Protein AF-E9HZ63-F1 (afdb_monomer)

Organism: Daphnia pulex (NCBI:txid6669)

Foldseek 3Di:
DDDLVVLVVVQVVVCVVVVHHDDSVNDDDDDQAWKFKAALDQDLFKGKQLDIDGPVPDPDDDTDIDGPDLVSLVVVLVCCQPPVVVRLRIWMFGDDPPWDWDKDWAWLALCLLCVFPLLVVLCVLCVPDQKAWEFPSSLSSSLQSSLSSSCSVGDDPQKGFDSCQSVVSSVVCCVVWFPDKDKDFFLPDPNQVRYDDPDPCLRLSNLQVVQQVLLVLDDPVLNVLLQVLLVLLVVVVVVVVVVVVVVVVVVVVVVVVVVVVVVVVVVVVVVVVVVVVVVPDDDDDDDDDDDDDDDDDDDDDDDDDDDDPPPVVVVVVVVVLVVLQVLQVPVVPVPPRPPDRCPCLLVSLVVSLVSQVVVPPDDDDDSQHSVNSSVSSVSNSVFWHDPPPGITGDIGMITMTRSVCSVPSVNVDGDTDITIIIGRPDIDRDDSDNDPPSDPPPVVVVCVVVSVVSNVVVVVVVVVVVVVVVVVVVVVVVVVVPPPDD

Secondary structure (DSSP, 8-state):
---HHHHHHHHHHHHHHHSS---GGG-------EEEEEESS--SSEEE--PPEESTT-SS----EEESSHHHHHHHHHHHHH-GGGGTTEEEEEE-TT-PPEEEEEEE-HHHHHTSHHHHHHHHHTTT-SEEEEEHHHHHHHHHHHHHHHHHHHS-TTEEE-TTHHHHHHHHHHHHHEEEEEEE--TT-GGGGGB--S-GGG-HHHHHHHHHHHHTTS-HHHHHHHHHHHHHHHHHHHHHHHHHHHHHHHHHHHHHHHHHHHHHHHHHHHHHHHHHHHS-----------------------------SSSSSHHHHHHHHHHHHHHTTTHHHHTTSSSSSSTTHHHHHHHHHHHHTT---SS------HHHHHHHHHHHTTTEEE-SSSEEEPPEEEEEEETHHHH-TTTS--EEEEEEEEE-SEEEE------TT-----HHHHHHHHHHHHHHHHHHHHHHHHHHHHHHHHHHHTTGGGGS--

pLDDT: mean 70.27, std 17.14, range [27.59, 93.31]

Solvent-accessible surface area (backbone atoms only — not comparable to full-atom values): 28774 Å² total; per-residue (Å²): 136,85,59,68,66,59,46,50,53,51,34,52,55,48,25,72,71,71,73,51,90,61,58,62,94,79,57,83,81,75,76,74,40,29,35,31,55,42,62,80,64,83,56,79,58,48,45,58,40,56,57,76,41,69,43,86,83,48,100,69,86,87,83,55,70,50,47,86,44,68,68,51,40,54,49,50,53,50,41,49,55,78,48,30,74,83,46,57,59,34,29,41,32,29,30,60,90,84,66,71,74,46,75,46,77,42,67,55,48,67,66,36,48,52,70,27,69,60,48,43,50,49,50,64,78,37,70,92,46,50,61,36,30,28,42,65,68,56,46,50,52,42,42,53,35,27,36,43,39,40,46,60,76,70,42,54,99,45,46,41,54,41,74,56,42,61,59,52,44,32,52,52,48,42,71,71,42,46,79,49,77,47,74,51,59,58,60,84,46,76,62,62,84,38,41,68,66,97,53,76,77,70,34,41,46,54,36,26,52,51,51,43,59,51,44,75,74,45,56,72,68,60,36,47,54,55,47,52,39,45,49,52,52,47,55,53,49,54,54,52,50,54,56,52,53,58,47,54,57,53,48,53,54,49,54,54,51,51,52,53,51,50,56,53,48,55,52,52,53,52,49,52,53,51,55,58,59,66,74,67,67,81,90,77,82,84,90,72,93,77,90,80,91,80,94,79,90,80,89,77,89,82,84,90,87,91,83,82,82,78,72,72,69,66,65,63,57,66,61,52,65,57,58,42,63,61,50,37,71,56,60,81,65,61,79,81,72,83,85,82,72,63,84,55,42,63,60,50,19,45,52,49,31,61,51,56,68,74,64,73,84,70,100,80,73,86,82,60,49,41,66,57,42,36,50,50,55,63,63,37,60,85,38,40,38,56,79,84,86,49,51,39,30,43,76,41,66,27,40,30,32,49,46,48,57,76,71,35,68,82,75,44,69,68,44,78,43,79,46,51,30,38,70,33,78,49,75,42,78,52,82,66,66,81,52,94,77,76,68,82,68,48,64,67,52,54,50,49,48,54,45,48,55,50,32,51,56,40,51,58,53,47,52,56,50,51,59,53,48,55,60,46,52,58,55,48,67,74,51,61,83,71,73,84,74,130

Radius of gyration: 33.66 Å; Cα contacts (8 Å, |Δi|>4): 473; chains: 1; bounding box: 95×73×112 Å

Sequence (486 aa):
MWNDKVQNEVVKHLNDIVGHEIKSNRVTVIPLEKVILASKIPTTDYSPSPVWTNYDKSKTIWFYMSCNDRKICDELANQMRSNPNQFDHLKLLYSLSSQTSQTKQTTIRIDSLTSGQMVSTLLQKFENKNEIFLTANDEKKMLTETATNIRMDTFDDYEVGSPNTESQISDILKGMLVTSKATITKQSDKMWDSVFWNDDNYRPDKTTKTLNEIINKMDKETQKKLADMFQKAEKQSEITEKLTSSNKEEERKGEEQVRRKNQSKDANENERKRSQATDQVNPAAIKLDLSGGGKFAVDYNNTHNTEQENEKSGRAKTNSDEYGRKLENKEKIQHNFDLSSWDDVDRISSTISGKMAKDSDRSRRVEKSKEEMAKLLQESKNHVQWDGEKFVPKPMQLSRINLAKFRDSQSFQDRNDRVRYTTAELSAPIKIMEHSELTVTDEWNNLKDEFKETQKELVKTRADLTKNLDGLSSKLKGIVPFFKII

Mean predicted aligned error: 18.07 Å

Structure (mmCIF, N/CA/C/O backbone):
data_AF-E9HZ63-F1
#
_entry.id   AF-E9HZ63-F1
#
loop_
_atom_site.group_PDB
_atom_site.id
_atom_site.type_symbol
_atom_site.label_atom_id
_atom_site.label_alt_id
_atom_site.label_comp_id
_atom_site.label_asym_id
_atom_site.label_entity_id
_atom_site.label_seq_id
_atom_site.pdbx_PDB_ins_code
_atom_site.Cartn_x
_atom_site.Cartn_y
_atom_site.Cartn_z
_atom_site.occupancy
_atom_site.B_iso_or_equiv
_atom_site.auth_seq_id
_atom_site.auth_comp_id
_atom_site.auth_asym_id
_atom_site.auth_atom_id
_atom_site.pdbx_PDB_model_num
ATOM 1 N N . MET A 1 1 ? 17.494 -0.945 -40.686 1.00 38.09 1 MET A N 1
ATOM 2 C CA . MET A 1 1 ? 18.237 0.019 -41.527 1.00 38.09 1 MET A CA 1
ATOM 3 C C . MET A 1 1 ? 17.480 1.331 -41.502 1.00 38.09 1 MET A C 1
ATOM 5 O O . MET A 1 1 ? 16.430 1.413 -42.126 1.00 38.09 1 MET A O 1
ATOM 9 N N . TRP A 1 2 ? 17.934 2.302 -40.711 1.00 56.59 2 TRP A N 1
ATOM 10 C CA . TRP A 1 2 ? 17.324 3.631 -40.697 1.00 56.59 2 TRP A CA 1
ATOM 11 C C . TRP A 1 2 ? 17.888 4.477 -41.837 1.00 56.59 2 TRP A C 1
ATOM 13 O O . TRP A 1 2 ? 19.016 4.273 -42.272 1.00 56.59 2 TRP A O 1
ATOM 23 N N . ASN A 1 3 ? 17.024 5.327 -42.384 1.00 63.69 3 ASN A N 1
ATOM 24 C CA . ASN A 1 3 ? 17.191 6.002 -43.664 1.00 63.69 3 ASN A CA 1
ATOM 25 C C . ASN A 1 3 ? 18.154 7.187 -43.501 1.00 63.69 3 ASN A C 1
ATOM 27 O O . ASN A 1 3 ? 17.830 8.102 -42.742 1.00 63.69 3 ASN A O 1
ATOM 31 N N . ASP A 1 4 ? 19.277 7.202 -44.229 1.00 76.31 4 ASP A N 1
ATOM 32 C CA . ASP A 1 4 ? 20.251 8.312 -44.296 1.00 76.31 4 ASP A CA 1
ATOM 33 C C . ASP A 1 4 ? 19.570 9.685 -44.441 1.00 76.31 4 ASP A C 1
ATOM 35 O O . ASP A 1 4 ? 20.064 10.707 -43.970 1.00 76.31 4 ASP A O 1
ATOM 39 N N . LYS A 1 5 ? 18.368 9.703 -45.031 1.00 78.50 5 LYS A N 1
ATOM 40 C CA . LYS A 1 5 ? 17.478 10.862 -45.107 1.00 78.50 5 LYS A CA 1
ATOM 41 C C . LYS A 1 5 ? 17.171 11.504 -43.748 1.00 78.50 5 LYS A C 1
ATOM 43 O O . LYS A 1 5 ? 17.247 12.720 -43.641 1.00 78.50 5 LYS A O 1
ATOM 48 N N . VAL A 1 6 ? 16.828 10.725 -42.720 1.00 77.38 6 VAL A N 1
ATOM 49 C CA . VAL A 1 6 ? 16.494 11.265 -41.386 1.00 77.38 6 VAL A CA 1
ATOM 50 C C . VAL A 1 6 ? 17.741 11.837 -40.721 1.00 77.38 6 VAL A C 1
ATOM 52 O O . VAL A 1 6 ? 17.698 12.935 -40.179 1.00 77.38 6 VAL A O 1
ATOM 55 N N . GLN A 1 7 ? 18.867 11.127 -40.810 1.00 80.94 7 GLN A N 1
ATOM 56 C CA . GLN A 1 7 ? 20.142 11.594 -40.269 1.00 80.94 7 GLN A CA 1
ATOM 57 C C . GLN A 1 7 ? 20.590 12.901 -40.929 1.00 80.94 7 GLN A C 1
ATOM 59 O O . GLN A 1 7 ? 20.992 13.825 -40.231 1.00 80.94 7 GLN A O 1
ATOM 64 N N . ASN A 1 8 ? 20.440 13.022 -42.248 1.00 84.69 8 ASN A N 1
ATOM 65 C CA . ASN A 1 8 ? 20.782 14.244 -42.972 1.00 84.69 8 ASN A CA 1
ATOM 66 C C . ASN A 1 8 ? 19.877 15.431 -42.604 1.00 84.69 8 ASN A C 1
ATOM 68 O O . ASN A 1 8 ? 20.380 16.542 -42.451 1.00 84.69 8 ASN A O 1
ATOM 72 N N . GLU A 1 9 ? 18.573 15.213 -42.407 1.00 84.75 9 GLU A N 1
ATOM 73 C CA . GLU A 1 9 ? 17.661 16.262 -41.918 1.00 84.75 9 GLU A CA 1
ATOM 74 C C . GLU A 1 9 ? 18.025 16.718 -40.496 1.00 84.75 9 GLU A C 1
ATOM 76 O O . GLU A 1 9 ? 18.060 17.916 -40.218 1.00 84.75 9 GLU A O 1
ATOM 81 N N . VAL A 1 10 ? 18.374 15.782 -39.605 1.00 82.56 10 VAL A N 1
ATOM 82 C CA . VAL A 1 10 ? 18.826 16.106 -38.241 1.00 82.56 10 VAL A CA 1
ATOM 83 C C . VAL A 1 10 ? 20.134 16.898 -38.270 1.00 82.56 10 VAL A C 1
ATOM 85 O O . VAL A 1 10 ? 20.246 17.917 -37.594 1.00 82.56 10 VAL A O 1
ATOM 88 N N . VAL A 1 11 ? 21.113 16.473 -39.071 1.00 87.81 11 VAL A N 1
ATOM 89 C CA . VAL A 1 11 ? 22.394 17.179 -39.237 1.00 87.81 11 VAL A CA 1
ATOM 90 C C . VAL A 1 11 ? 22.171 18.601 -39.742 1.00 87.81 11 VAL A C 1
ATOM 92 O O . VAL A 1 11 ? 22.748 19.537 -39.197 1.00 87.81 11 VAL A O 1
ATOM 95 N N . LYS A 1 12 ? 21.304 18.777 -40.745 1.00 87.38 12 LYS A N 1
ATOM 96 C CA . LYS A 1 12 ? 20.952 20.094 -41.281 1.00 87.38 12 LYS A CA 1
ATOM 97 C C . LYS A 1 12 ? 20.357 20.993 -40.197 1.00 87.38 12 LYS A C 1
ATOM 99 O O . LYS A 1 12 ? 20.828 22.106 -40.005 1.00 87.38 12 LYS A O 1
ATOM 104 N N . HIS A 1 13 ? 19.388 20.479 -39.446 1.00 85.38 13 HIS A N 1
ATOM 105 C CA . HIS A 1 13 ? 18.764 21.224 -38.358 1.00 85.38 13 HIS A CA 1
ATOM 106 C C . HIS A 1 13 ? 19.764 21.619 -37.260 1.00 85.38 13 HIS A C 1
ATOM 108 O O . HIS A 1 13 ? 19.736 22.743 -36.765 1.00 85.38 13 HIS A O 1
ATOM 114 N N . LEU A 1 14 ? 20.679 20.718 -36.892 1.00 82.19 14 LEU A N 1
ATOM 115 C CA . LEU A 1 14 ? 21.722 21.017 -35.912 1.00 82.19 14 LEU A CA 1
ATOM 116 C C . LEU A 1 14 ? 22.716 22.063 -36.440 1.00 82.19 14 LEU A C 1
ATOM 118 O O . LEU A 1 14 ? 23.103 22.953 -35.690 1.00 82.19 14 LEU A O 1
ATOM 122 N N . ASN A 1 15 ? 23.083 22.021 -37.722 1.00 87.06 15 ASN A N 1
ATOM 123 C CA . ASN A 1 15 ? 23.939 23.047 -38.331 1.00 87.06 15 ASN A CA 1
ATOM 124 C C . ASN A 1 15 ? 23.304 24.440 -38.250 1.00 87.06 15 ASN A C 1
ATOM 126 O O . ASN A 1 15 ? 23.992 25.405 -37.913 1.00 87.06 15 ASN A O 1
ATOM 130 N N . ASP A 1 16 ? 21.993 24.525 -38.491 1.00 85.19 16 ASP A N 1
ATOM 131 C CA . ASP A 1 16 ? 21.235 25.777 -38.421 1.00 85.19 16 ASP A CA 1
ATOM 132 C C . ASP A 1 16 ? 21.195 26.355 -36.992 1.00 85.19 16 ASP A C 1
ATOM 134 O O . ASP A 1 16 ? 21.224 27.572 -36.815 1.00 85.19 16 ASP A O 1
ATOM 138 N N . ILE A 1 17 ? 21.162 25.501 -35.960 1.00 83.12 17 ILE A N 1
ATOM 139 C CA . ILE A 1 17 ? 21.108 25.928 -34.550 1.00 83.12 17 ILE A CA 1
ATOM 140 C C . ILE A 1 17 ? 22.487 26.313 -34.010 1.00 83.12 17 ILE A C 1
ATOM 142 O O . ILE A 1 17 ? 22.623 27.312 -33.306 1.00 83.12 17 ILE A O 1
ATOM 146 N N . VAL A 1 18 ? 23.507 25.496 -34.276 1.00 84.00 18 VAL A N 1
ATOM 147 C CA . VAL A 1 18 ? 24.817 25.624 -33.614 1.00 84.00 18 VAL A CA 1
ATOM 148 C C . VAL A 1 18 ? 25.776 26.530 -34.410 1.00 84.00 18 VAL A C 1
ATOM 150 O O . VAL A 1 18 ? 26.862 26.867 -33.934 1.00 84.00 18 VAL A O 1
ATOM 153 N N . GLY A 1 19 ? 25.382 26.957 -35.616 1.00 78.00 19 GLY A N 1
ATOM 154 C CA . GLY A 1 19 ? 26.094 27.955 -36.422 1.00 78.00 19 GLY A CA 1
ATOM 155 C C . GLY A 1 19 ? 27.429 27.480 -37.004 1.00 78.00 19 GLY A C 1
ATOM 156 O O . GLY A 1 19 ? 28.216 28.296 -37.480 1.00 78.00 19 GLY A O 1
ATOM 157 N N . HIS A 1 20 ? 27.709 26.175 -36.959 1.00 82.38 20 HIS A N 1
ATOM 158 C CA . HIS A 1 20 ? 28.887 25.560 -37.564 1.00 82.38 20 HIS A CA 1
ATOM 159 C C . HIS A 1 20 ? 28.568 24.160 -38.092 1.00 82.38 20 HIS A C 1
ATOM 161 O O . HIS A 1 20 ? 27.624 23.511 -37.648 1.00 82.38 20 HIS A O 1
ATOM 167 N N . GLU A 1 21 ? 29.367 23.697 -39.055 1.00 85.69 21 GLU A N 1
ATOM 168 C CA . GLU A 1 21 ? 29.111 22.448 -39.769 1.00 85.69 21 GLU A CA 1
ATOM 169 C C . GLU A 1 21 ? 29.433 21.210 -38.911 1.00 85.69 21 GLU A C 1
ATOM 171 O O . GLU A 1 21 ? 30.587 20.884 -38.617 1.00 85.69 21 GLU A O 1
ATOM 176 N N . ILE A 1 22 ? 28.385 20.487 -38.537 1.00 85.81 22 ILE A N 1
ATOM 177 C CA . ILE A 1 22 ? 28.407 19.169 -37.917 1.00 85.81 22 ILE A CA 1
ATOM 178 C C . ILE A 1 22 ? 28.413 18.126 -39.034 1.00 85.81 22 ILE A C 1
ATOM 180 O O . ILE A 1 22 ? 27.544 18.084 -39.903 1.00 85.81 22 ILE A O 1
ATOM 184 N N . LYS A 1 23 ? 29.415 17.246 -39.008 1.00 84.62 23 LYS A N 1
ATOM 185 C CA . LYS A 1 23 ? 29.536 16.157 -39.982 1.00 84.62 23 LYS A CA 1
ATOM 186 C C . LYS A 1 23 ? 28.529 15.049 -39.679 1.00 84.62 23 LYS A C 1
ATOM 188 O O . LYS A 1 23 ? 28.395 14.638 -38.529 1.00 84.62 23 LYS A O 1
ATOM 193 N N . SER A 1 24 ? 27.906 14.496 -40.720 1.00 79.00 24 SER A N 1
ATOM 194 C CA . SER A 1 24 ? 26.889 13.438 -40.589 1.00 79.00 24 SER A CA 1
ATOM 195 C C . SER A 1 24 ? 27.390 12.195 -39.844 1.00 79.00 24 SER A C 1
ATOM 197 O O . SER A 1 24 ? 26.673 11.640 -39.021 1.00 79.00 24 SER A O 1
ATOM 199 N N . ASN A 1 25 ? 28.664 11.823 -40.005 1.00 80.69 25 ASN A N 1
ATOM 200 C CA . ASN A 1 25 ? 29.280 10.705 -39.278 1.00 80.69 25 ASN A CA 1
ATOM 201 C C . ASN A 1 25 ? 29.486 10.947 -37.768 1.00 80.69 25 ASN A C 1
ATOM 203 O O . ASN A 1 25 ? 29.926 10.042 -37.065 1.00 80.69 25 ASN A O 1
ATOM 207 N N . ARG A 1 26 ? 29.212 12.160 -37.276 1.00 80.06 26 ARG A N 1
ATOM 208 C CA . ARG A 1 26 ? 29.197 12.504 -35.846 1.00 80.06 26 ARG A CA 1
ATOM 209 C C . ARG A 1 26 ? 27.786 12.532 -35.261 1.00 80.06 26 ARG A C 1
ATOM 211 O O . ARG A 1 26 ? 27.637 12.825 -34.079 1.00 80.06 26 ARG A O 1
ATOM 218 N N . VAL A 1 27 ? 26.770 12.250 -36.072 1.00 76.75 27 VAL A N 1
ATOM 219 C CA . VAL A 1 27 ? 25.369 12.216 -35.661 1.00 76.75 27 VAL A CA 1
ATOM 220 C C . VAL A 1 27 ? 24.863 10.792 -35.811 1.00 76.75 27 VAL A C 1
ATOM 222 O O . VAL A 1 27 ? 24.882 10.234 -36.902 1.00 76.75 27 VAL A O 1
ATOM 225 N N . THR A 1 28 ? 24.381 10.216 -34.716 1.00 73.00 28 THR A N 1
ATOM 226 C CA . THR A 1 28 ? 23.738 8.901 -34.720 1.00 73.00 28 THR A CA 1
ATOM 227 C C . THR A 1 28 ? 22.256 9.095 -34.447 1.00 73.00 28 THR A C 1
ATOM 229 O O . THR A 1 28 ? 21.885 9.654 -33.417 1.00 73.00 28 THR A O 1
ATOM 232 N N . VAL A 1 29 ? 21.405 8.633 -35.363 1.00 71.12 29 VAL A N 1
ATOM 233 C CA . VAL A 1 29 ? 19.953 8.599 -35.149 1.00 71.12 29 VAL A CA 1
ATOM 234 C C . VAL A 1 29 ? 19.589 7.259 -34.532 1.00 71.12 29 VAL A C 1
ATOM 236 O O . VAL A 1 29 ? 19.888 6.212 -35.105 1.00 71.12 29 VAL A O 1
ATOM 239 N N . ILE A 1 30 ? 18.941 7.297 -33.369 1.00 66.50 30 ILE A N 1
ATOM 240 C CA . ILE A 1 30 ? 18.563 6.098 -32.622 1.00 66.50 30 ILE A CA 1
ATOM 241 C C . ILE A 1 30 ? 17.043 5.920 -32.706 1.00 66.50 30 ILE A C 1
ATOM 243 O O . ILE A 1 30 ? 16.310 6.864 -32.397 1.00 66.50 30 ILE A O 1
ATOM 247 N N . PRO A 1 31 ? 16.554 4.745 -33.138 1.00 63.72 31 PRO A N 1
ATOM 248 C CA . PRO A 1 31 ? 15.127 4.450 -33.196 1.00 63.72 31 PRO A CA 1
ATOM 249 C C . PRO A 1 31 ? 14.508 4.484 -31.799 1.00 63.72 31 PRO A C 1
ATOM 251 O O . PRO A 1 31 ? 14.818 3.653 -30.949 1.00 63.72 31 PRO A O 1
ATOM 254 N N . LEU A 1 32 ? 13.595 5.417 -31.557 1.00 71.00 32 LEU A N 1
ATOM 255 C CA . LEU A 1 32 ? 12.714 5.347 -30.396 1.00 71.00 32 LEU A CA 1
ATOM 256 C C . LEU A 1 32 ? 11.545 4.435 -30.767 1.00 71.00 32 LEU A C 1
ATOM 258 O O . LEU A 1 32 ? 10.601 4.875 -31.415 1.00 71.00 32 LEU A O 1
ATOM 262 N N . GLU A 1 33 ? 11.630 3.153 -30.422 1.00 72.88 33 GLU A N 1
ATOM 263 C CA . GLU A 1 33 ? 10.569 2.186 -30.735 1.00 72.88 33 GLU A CA 1
ATOM 264 C C . GLU A 1 33 ? 9.688 1.920 -29.524 1.00 72.88 33 GLU A C 1
ATOM 266 O O . GLU A 1 33 ? 8.466 2.033 -29.608 1.00 72.88 33 GLU A O 1
ATOM 271 N N . LYS A 1 34 ? 10.308 1.610 -28.384 1.00 78.44 34 LYS A N 1
ATOM 272 C CA . LYS A 1 34 ? 9.617 1.432 -27.111 1.00 78.44 34 LYS A CA 1
ATOM 273 C C . LYS A 1 34 ? 10.226 2.323 -26.058 1.00 78.44 34 LYS A C 1
ATOM 275 O O . LYS A 1 34 ? 11.446 2.452 -25.980 1.00 78.44 34 LYS A O 1
ATOM 280 N N . VAL A 1 35 ? 9.369 2.878 -25.216 1.00 81.00 35 VAL A N 1
ATOM 281 C CA . VAL A 1 35 ? 9.782 3.723 -24.105 1.00 81.00 35 VAL A CA 1
ATOM 282 C C . VAL A 1 35 ? 9.089 3.326 -22.812 1.00 81.00 35 VAL A C 1
ATOM 284 O O . VAL A 1 35 ? 8.019 2.720 -22.829 1.00 81.00 35 VAL A O 1
ATOM 287 N N . ILE A 1 36 ? 9.694 3.683 -21.690 1.00 83.12 36 ILE A N 1
ATOM 288 C CA . ILE A 1 36 ? 9.156 3.443 -20.356 1.00 83.12 36 ILE A CA 1
ATOM 289 C C . ILE A 1 36 ? 9.622 4.543 -19.407 1.00 83.12 36 ILE A C 1
ATOM 291 O O . ILE A 1 36 ? 10.744 5.043 -19.515 1.00 83.12 36 ILE A O 1
ATOM 295 N N . LEU A 1 37 ? 8.748 4.928 -18.481 1.00 85.31 37 LEU A N 1
ATOM 296 C CA . LEU A 1 37 ? 9.087 5.848 -17.404 1.00 85.31 37 LEU A CA 1
ATOM 297 C C . LEU A 1 37 ? 9.756 5.067 -16.274 1.00 85.31 37 LEU A C 1
ATOM 299 O O . LEU A 1 37 ? 9.228 4.053 -15.823 1.00 85.31 37 LEU A O 1
ATOM 303 N N . ALA A 1 38 ? 10.895 5.549 -15.793 1.00 81.81 38 ALA A N 1
ATOM 304 C CA . ALA A 1 38 ? 11.577 4.974 -14.642 1.00 81.81 38 ALA A CA 1
ATOM 305 C C . ALA A 1 38 ? 12.006 6.063 -13.657 1.00 81.81 38 ALA A C 1
ATOM 307 O O . ALA A 1 38 ? 12.247 7.206 -14.037 1.00 81.81 38 ALA A O 1
ATOM 308 N N . SER A 1 39 ? 12.117 5.689 -12.385 1.00 80.69 39 SER A N 1
ATOM 309 C CA . SER A 1 39 ? 12.628 6.533 -11.305 1.00 80.69 39 SER A CA 1
ATOM 310 C C . SER A 1 39 ? 13.875 5.886 -10.725 1.00 80.69 39 SER A C 1
ATOM 312 O O . SER A 1 39 ? 13.870 4.680 -10.486 1.00 80.69 39 SER A O 1
ATOM 314 N N . LYS A 1 40 ? 14.906 6.694 -10.460 1.00 68.88 40 LYS A N 1
ATOM 315 C CA . LYS A 1 40 ? 16.082 6.273 -9.681 1.00 68.88 40 LYS A CA 1
ATOM 316 C C . LYS A 1 40 ? 15.964 6.566 -8.192 1.00 68.88 40 LYS A C 1
ATOM 318 O O . LYS A 1 40 ? 16.830 6.179 -7.418 1.00 68.88 40 LYS A O 1
ATOM 323 N N . ILE A 1 41 ? 14.958 7.333 -7.794 1.00 74.06 41 ILE A N 1
ATOM 324 C CA . ILE A 1 41 ? 14.748 7.641 -6.387 1.00 74.06 41 ILE A CA 1
ATOM 325 C C . ILE A 1 41 ? 13.672 6.684 -5.880 1.00 74.06 41 ILE A C 1
ATOM 327 O O . ILE A 1 41 ? 12.587 6.636 -6.478 1.00 74.06 41 ILE A O 1
ATOM 331 N N . PRO A 1 42 ? 13.964 5.899 -4.826 1.00 66.38 42 PRO A N 1
ATOM 332 C CA . PRO A 1 42 ? 12.965 5.062 -4.193 1.00 66.38 42 PRO A CA 1
ATOM 333 C C . PRO A 1 42 ? 11.897 5.965 -3.586 1.00 66.38 42 PRO A C 1
ATOM 335 O O . PRO A 1 42 ? 12.200 6.922 -2.873 1.00 66.38 42 PRO A O 1
ATOM 338 N N . THR A 1 43 ? 10.637 5.670 -3.883 1.00 71.12 43 THR A N 1
ATOM 339 C CA . THR A 1 43 ? 9.511 6.376 -3.277 1.00 71.12 43 THR A CA 1
ATOM 340 C C . THR A 1 43 ? 8.529 5.344 -2.756 1.00 71.12 43 THR A C 1
ATOM 342 O O . THR A 1 43 ? 8.236 4.354 -3.422 1.00 71.12 43 THR A O 1
ATOM 345 N N . THR A 1 44 ? 8.056 5.554 -1.533 1.00 69.38 44 THR A N 1
ATOM 346 C CA . THR A 1 44 ? 7.054 4.685 -0.900 1.00 69.38 44 THR A CA 1
ATOM 347 C C . THR A 1 44 ? 5.627 5.099 -1.262 1.00 69.38 44 THR A C 1
ATOM 349 O O . THR A 1 44 ? 4.672 4.349 -1.039 1.00 69.38 44 THR A O 1
ATOM 352 N N . ASP A 1 45 ? 5.497 6.285 -1.850 1.00 73.44 45 ASP A N 1
ATOM 353 C CA . ASP A 1 45 ? 4.239 6.945 -2.158 1.00 73.44 45 ASP A CA 1
ATOM 354 C C . ASP A 1 45 ? 3.740 6.584 -3.560 1.00 73.44 45 ASP A C 1
ATOM 356 O O . ASP A 1 45 ? 2.538 6.369 -3.750 1.00 73.44 45 ASP A O 1
ATOM 360 N N . TYR A 1 46 ? 4.661 6.450 -4.523 1.00 80.94 46 TYR A N 1
ATOM 361 C CA . TYR A 1 46 ? 4.343 6.107 -5.904 1.00 80.94 46 TYR A CA 1
ATOM 362 C C . TYR A 1 46 ? 5.404 5.245 -6.597 1.00 80.94 46 TYR A C 1
ATOM 364 O O . TYR A 1 46 ? 6.598 5.298 -6.295 1.00 80.94 46 TYR A O 1
ATOM 372 N N . SER A 1 47 ? 4.976 4.486 -7.603 1.00 77.88 47 SER A N 1
ATOM 373 C CA . SER A 1 47 ? 5.875 3.762 -8.500 1.00 77.88 47 SER A CA 1
ATOM 374 C C . SER A 1 47 ? 5.526 4.029 -9.968 1.00 77.88 47 SER A C 1
ATOM 376 O O . SER A 1 47 ? 4.346 4.090 -10.334 1.00 77.88 47 SER A O 1
ATOM 378 N N . PRO A 1 48 ? 6.531 4.235 -10.841 1.00 80.50 48 PRO A N 1
ATOM 379 C CA . PRO A 1 48 ? 6.288 4.339 -12.270 1.00 80.50 48 PRO A CA 1
ATOM 380 C C . PRO A 1 48 ? 5.843 2.983 -12.818 1.00 80.50 48 PRO A C 1
ATOM 382 O O . PRO A 1 48 ? 6.381 1.934 -12.448 1.00 80.50 48 PRO A O 1
ATOM 385 N N . SER A 1 49 ? 4.869 3.010 -13.723 1.00 74.62 49 SER A N 1
ATOM 386 C CA . SER A 1 49 ? 4.336 1.800 -14.330 1.00 74.62 49 SER A CA 1
ATOM 387 C C . SER A 1 49 ? 5.416 1.077 -15.145 1.00 74.62 49 SER A C 1
ATOM 389 O O . SER A 1 49 ? 6.050 1.687 -16.010 1.00 74.62 49 SER A O 1
ATOM 391 N N . PRO A 1 50 ? 5.612 -0.233 -14.926 1.00 68.88 50 PRO A N 1
ATOM 392 C CA . PRO A 1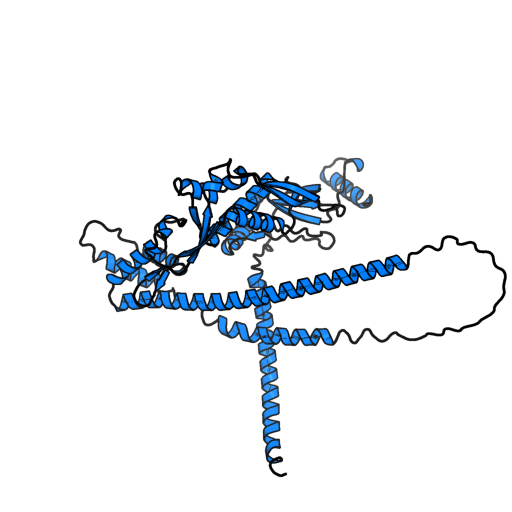 50 ? 6.630 -1.037 -15.603 1.00 68.88 50 PRO A CA 1
ATOM 393 C C . PRO A 1 50 ? 6.251 -1.415 -17.052 1.00 68.88 50 PRO A C 1
ATOM 395 O O . PRO A 1 50 ? 6.721 -2.423 -17.586 1.00 68.88 50 PRO A O 1
ATOM 398 N N . VAL A 1 51 ? 5.365 -0.650 -17.695 1.00 72.88 51 VAL A N 1
ATOM 399 C CA . VAL A 1 51 ? 4.830 -0.963 -19.022 1.00 72.88 51 VAL A CA 1
ATOM 400 C C . VAL A 1 51 ? 5.618 -0.234 -20.103 1.00 72.88 51 VAL A C 1
ATOM 402 O O . VAL A 1 51 ? 5.691 0.992 -20.132 1.00 72.88 51 VAL A O 1
ATOM 405 N N . TRP A 1 52 ? 6.191 -1.016 -21.019 1.00 77.00 52 TRP A N 1
ATOM 406 C CA . TRP A 1 52 ? 6.805 -0.497 -22.234 1.00 77.00 52 TRP A CA 1
ATOM 407 C C . TRP A 1 52 ? 5.727 -0.051 -23.223 1.00 77.00 52 TRP A C 1
ATOM 409 O O . TRP A 1 52 ? 4.906 -0.859 -23.664 1.00 77.00 52 TRP A O 1
ATOM 419 N N . THR A 1 53 ? 5.777 1.215 -23.616 1.00 77.62 53 THR A N 1
ATOM 420 C CA . THR A 1 53 ? 4.863 1.828 -24.582 1.00 77.62 53 THR A CA 1
ATOM 421 C C . THR A 1 53 ? 5.543 1.922 -25.940 1.00 77.62 53 THR A C 1
ATOM 423 O O . THR A 1 53 ? 6.659 2.431 -26.035 1.00 77.62 53 THR A O 1
ATOM 426 N N . ASN A 1 54 ? 4.886 1.448 -27.003 1.00 75.62 54 ASN A N 1
ATOM 427 C CA . ASN A 1 54 ? 5.408 1.632 -28.357 1.00 75.62 54 ASN A CA 1
ATOM 428 C C . ASN A 1 54 ? 5.180 3.080 -28.821 1.00 75.62 54 ASN A C 1
ATOM 430 O O . ASN A 1 54 ? 4.078 3.614 -28.691 1.00 75.62 54 ASN A O 1
ATOM 434 N N . TYR A 1 55 ? 6.219 3.700 -29.372 1.00 71.75 55 TYR A N 1
ATOM 435 C CA . TYR A 1 55 ? 6.200 5.069 -29.891 1.00 71.75 55 TYR A CA 1
ATOM 436 C C . TYR A 1 55 ? 5.709 5.153 -31.348 1.00 71.75 55 TYR A C 1
ATOM 438 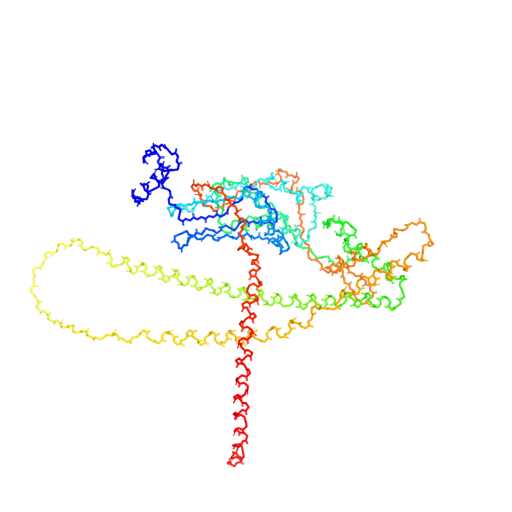O O . TYR A 1 55 ? 5.313 6.209 -31.832 1.00 71.75 55 TYR A O 1
ATOM 446 N N . ASP A 1 56 ? 5.673 4.022 -32.048 1.00 65.25 56 ASP A N 1
ATOM 447 C CA . ASP A 1 56 ? 5.361 3.896 -33.476 1.00 65.25 56 ASP A CA 1
ATOM 448 C C . ASP A 1 56 ? 3.954 4.378 -33.891 1.00 65.25 56 ASP A C 1
ATOM 450 O O . ASP A 1 56 ? 3.716 4.619 -35.075 1.00 65.25 56 ASP A O 1
ATOM 454 N N . LYS A 1 57 ? 3.020 4.554 -32.946 1.00 60.53 57 LYS A N 1
ATOM 455 C CA . LYS A 1 57 ? 1.607 4.876 -33.230 1.00 60.53 57 LYS A CA 1
ATOM 456 C C . LYS A 1 57 ? 1.134 6.256 -32.771 1.00 60.53 57 LYS A C 1
ATOM 458 O O . LYS A 1 57 ? -0.010 6.607 -33.051 1.00 60.53 57 LYS A O 1
ATOM 463 N N . SER A 1 58 ? 1.956 7.037 -32.070 1.00 62.38 58 SER A N 1
ATOM 464 C CA . SER A 1 58 ? 1.512 8.305 -31.478 1.00 62.38 58 SER A CA 1
ATOM 465 C C . SER A 1 58 ? 2.654 9.304 -31.325 1.00 62.38 58 SER A C 1
ATOM 467 O O . SER A 1 58 ? 3.762 8.945 -30.945 1.00 62.38 58 SER A O 1
ATOM 469 N N . LYS A 1 59 ? 2.362 10.590 -31.560 1.00 66.25 59 LYS A N 1
ATOM 470 C CA . LYS A 1 59 ? 3.284 11.694 -31.237 1.00 66.25 59 LYS A CA 1
ATOM 471 C C . LYS A 1 59 ? 3.349 11.983 -29.732 1.00 66.25 59 LYS A C 1
ATOM 473 O O . LYS A 1 59 ? 4.255 12.683 -29.291 1.00 66.25 59 LYS A O 1
ATOM 478 N N . THR A 1 60 ? 2.400 11.446 -28.969 1.00 68.25 60 THR A N 1
ATOM 479 C CA . THR A 1 60 ? 2.252 11.634 -27.524 1.00 68.25 60 THR A CA 1
ATOM 480 C C . THR A 1 60 ? 2.454 10.304 -26.814 1.00 68.25 60 THR A C 1
ATOM 482 O O . THR A 1 60 ? 1.919 9.282 -27.253 1.00 68.25 60 THR A O 1
ATOM 485 N N . ILE A 1 61 ? 3.194 10.315 -25.707 1.00 72.31 61 ILE A N 1
ATOM 486 C CA . ILE A 1 61 ? 3.449 9.122 -24.902 1.00 72.31 61 ILE A CA 1
ATOM 487 C C . ILE A 1 61 ? 2.779 9.298 -23.549 1.00 72.31 61 ILE A C 1
ATOM 489 O O . ILE A 1 61 ? 3.022 10.283 -22.856 1.00 72.31 61 ILE A O 1
ATOM 493 N N . TRP A 1 62 ? 1.952 8.323 -23.188 1.00 75.25 62 TRP A N 1
ATOM 494 C CA . TRP A 1 62 ? 1.303 8.266 -21.889 1.00 75.25 62 TRP A CA 1
ATOM 495 C C . TRP A 1 62 ? 2.122 7.405 -20.936 1.00 75.25 62 TRP A C 1
ATOM 497 O O . TRP A 1 62 ? 2.598 6.328 -21.306 1.00 75.25 62 TRP A O 1
ATOM 507 N N . PHE A 1 63 ? 2.254 7.883 -19.704 1.00 77.69 63 PHE A N 1
ATOM 508 C CA . PHE A 1 63 ? 2.855 7.141 -18.608 1.00 77.69 63 PHE A CA 1
ATOM 509 C C . PHE A 1 63 ? 1.899 7.120 -17.435 1.00 77.69 63 PHE A C 1
ATOM 511 O O . PHE A 1 63 ? 1.115 8.047 -17.234 1.00 77.69 63 PHE A O 1
ATOM 518 N N . TYR A 1 64 ? 2.014 6.062 -16.648 1.00 78.56 64 TYR A N 1
ATOM 519 C CA . TYR A 1 64 ? 1.191 5.851 -15.474 1.00 78.56 64 TYR A CA 1
ATOM 520 C C . TYR A 1 64 ? 2.095 5.796 -14.254 1.00 78.56 64 TYR A C 1
ATOM 522 O O . TYR A 1 64 ? 3.173 5.196 -14.295 1.00 78.56 64 TYR A O 1
ATOM 530 N N . MET A 1 65 ? 1.644 6.411 -13.170 1.00 81.50 65 MET A N 1
ATOM 531 C CA . MET A 1 65 ? 2.229 6.247 -11.848 1.00 81.50 65 MET A CA 1
ATOM 532 C C . MET A 1 65 ? 1.156 5.690 -10.935 1.00 81.50 65 MET A C 1
ATOM 534 O O . MET A 1 65 ? 0.034 6.188 -10.908 1.00 81.50 65 MET A O 1
ATOM 538 N N . SER A 1 66 ? 1.503 4.620 -10.234 1.00 78.44 66 SER A N 1
ATOM 539 C CA . SER A 1 66 ? 0.611 3.967 -9.285 1.00 78.44 66 SER A CA 1
ATOM 540 C C . SER A 1 66 ? 0.896 4.504 -7.894 1.00 78.44 66 SER A C 1
ATOM 542 O O . SER A 1 66 ? 2.060 4.571 -7.506 1.00 78.44 66 SER A O 1
ATOM 544 N N . CYS A 1 67 ? -0.147 4.849 -7.138 1.00 80.38 67 CYS A N 1
ATOM 545 C CA . CYS A 1 67 ? -0.017 5.265 -5.742 1.00 80.38 67 CYS A CA 1
ATOM 546 C C . CYS A 1 67 ? -0.700 4.274 -4.806 1.00 80.38 67 CYS A C 1
ATOM 548 O O . CYS A 1 67 ? -1.652 3.581 -5.170 1.00 80.38 67 CYS A O 1
ATOM 550 N N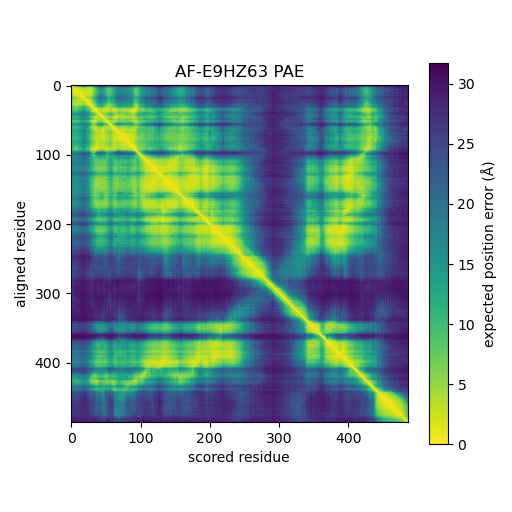 . ASN A 1 68 ? -0.234 4.245 -3.560 1.00 71.25 68 ASN A N 1
ATOM 551 C CA . ASN A 1 68 ? -0.819 3.390 -2.530 1.00 71.25 68 ASN A CA 1
ATOM 552 C C . ASN A 1 68 ? -2.173 3.893 -2.004 1.00 71.25 68 ASN A C 1
ATOM 554 O O . ASN A 1 68 ? -2.977 3.078 -1.546 1.00 71.25 68 ASN A O 1
ATOM 558 N N . ASP A 1 69 ? -2.416 5.202 -2.082 1.00 74.81 69 ASP A N 1
ATOM 559 C CA . ASP A 1 69 ? -3.651 5.876 -1.675 1.00 74.81 69 ASP A CA 1
ATOM 560 C C . ASP A 1 69 ? -4.015 6.940 -2.720 1.00 74.81 69 ASP A C 1
ATOM 562 O O . ASP A 1 69 ? -3.143 7.576 -3.318 1.00 74.81 69 ASP A O 1
ATOM 566 N N . ARG A 1 70 ? -5.312 7.167 -2.920 1.00 76.88 70 ARG A N 1
ATOM 567 C CA . ARG A 1 70 ? -5.817 8.202 -3.821 1.00 76.88 70 ARG A CA 1
ATOM 568 C C . ARG A 1 70 ? -5.351 9.601 -3.423 1.00 76.88 70 ARG A C 1
ATOM 570 O O . ARG A 1 70 ? -4.955 10.362 -4.295 1.00 76.88 70 ARG A O 1
ATOM 577 N N . LYS A 1 71 ? -5.339 9.927 -2.127 1.00 80.94 71 LYS A N 1
ATOM 578 C CA . LYS A 1 71 ? -4.860 11.231 -1.641 1.00 80.94 71 LYS A CA 1
ATOM 579 C C . LYS A 1 71 ? -3.408 11.479 -2.034 1.00 80.94 71 LYS A C 1
ATOM 581 O O . LYS A 1 71 ? -3.048 12.606 -2.347 1.00 80.94 71 LYS A O 1
ATOM 586 N N . ILE A 1 72 ? -2.597 10.421 -2.032 1.00 82.12 72 ILE A N 1
ATOM 587 C CA . ILE A 1 72 ? -1.200 10.483 -2.461 1.00 82.12 72 ILE A CA 1
ATOM 588 C C . ILE A 1 72 ? -1.126 10.765 -3.964 1.00 82.12 72 ILE A C 1
ATOM 590 O O . ILE A 1 72 ? -0.334 11.599 -4.376 1.00 82.12 72 ILE A O 1
ATOM 594 N N . CYS A 1 73 ? -1.977 10.138 -4.778 1.00 85.50 73 CYS A N 1
ATOM 595 C CA . CYS A 1 73 ? -2.054 10.420 -6.215 1.00 85.50 73 CYS A CA 1
ATOM 596 C C . CYS A 1 73 ? -2.539 11.841 -6.530 1.00 85.50 73 CYS A C 1
ATOM 598 O O . CYS A 1 73 ? -1.982 12.494 -7.413 1.00 85.50 73 CYS A O 1
ATOM 600 N N . ASP A 1 74 ? -3.536 12.336 -5.793 1.00 84.19 74 ASP A N 1
ATOM 601 C CA . ASP A 1 74 ? -4.024 13.710 -5.927 1.00 84.19 74 ASP A CA 1
ATOM 602 C C . ASP A 1 74 ? -2.908 14.717 -5.603 1.00 84.19 74 ASP A C 1
ATOM 604 O O . ASP A 1 74 ? -2.643 15.636 -6.383 1.00 84.19 74 ASP A O 1
ATOM 608 N N . GLU A 1 75 ? -2.206 14.504 -4.489 1.00 87.75 75 GLU A N 1
ATOM 609 C CA . GLU A 1 75 ? -1.074 15.333 -4.073 1.00 87.75 75 GLU A CA 1
ATOM 610 C C . GLU A 1 75 ? 0.090 15.249 -5.068 1.00 87.75 75 GLU A C 1
ATOM 612 O O . GLU A 1 75 ? 0.599 16.279 -5.505 1.00 87.75 75 GLU A O 1
ATOM 617 N N . LEU A 1 76 ? 0.463 14.043 -5.502 1.00 87.88 76 LEU A N 1
ATOM 618 C CA . LEU A 1 76 ? 1.528 13.814 -6.478 1.00 87.88 76 LEU A CA 1
ATOM 619 C C . LEU A 1 76 ? 1.262 14.565 -7.783 1.00 87.88 76 LEU A C 1
ATOM 621 O O . LEU A 1 76 ? 2.143 15.247 -8.304 1.00 87.88 76 LEU A O 1
ATOM 625 N N . ALA A 1 77 ? 0.044 14.484 -8.314 1.00 85.94 77 ALA A N 1
ATOM 626 C CA . ALA A 1 77 ? -0.294 15.195 -9.538 1.00 85.94 77 ALA A CA 1
ATOM 627 C C . ALA A 1 77 ? -0.295 16.716 -9.347 1.00 85.94 77 ALA A C 1
ATOM 629 O O . ALA A 1 77 ? 0.144 17.446 -10.237 1.00 85.94 77 ALA A O 1
ATOM 630 N N . ASN A 1 78 ? -0.752 17.214 -8.195 1.00 85.06 78 ASN A N 1
ATOM 631 C CA . ASN A 1 78 ? -0.657 18.638 -7.867 1.00 85.06 78 ASN A CA 1
ATOM 632 C C . ASN A 1 78 ? 0.804 19.095 -7.794 1.00 85.06 78 ASN A C 1
ATOM 634 O O . ASN A 1 78 ? 1.152 20.137 -8.352 1.00 85.06 78 ASN A O 1
ATOM 638 N N . GLN A 1 79 ? 1.670 18.287 -7.191 1.00 86.38 79 GLN A N 1
ATOM 639 C CA . GLN A 1 79 ? 3.106 18.525 -7.104 1.00 86.38 79 GLN A CA 1
ATOM 640 C C . GLN A 1 79 ? 3.784 18.507 -8.475 1.00 86.38 79 GLN A C 1
ATOM 642 O O . GLN A 1 79 ? 4.618 19.367 -8.749 1.00 86.38 79 GLN A O 1
ATOM 647 N N . MET A 1 80 ? 3.403 17.588 -9.365 1.00 85.19 80 MET A N 1
ATOM 648 C CA . MET A 1 80 ? 3.926 17.539 -10.735 1.00 85.19 80 MET A CA 1
ATOM 649 C C . MET A 1 80 ? 3.559 18.769 -11.558 1.00 85.19 80 MET A C 1
ATOM 651 O O . MET A 1 80 ? 4.366 19.213 -12.370 1.00 85.19 80 MET A O 1
ATOM 655 N N . ARG A 1 81 ? 2.367 19.339 -11.342 1.00 81.38 81 ARG A N 1
ATOM 656 C CA . ARG A 1 81 ? 1.949 20.583 -12.008 1.00 81.38 81 ARG A CA 1
ATOM 657 C C . ARG A 1 81 ? 2.658 21.805 -11.430 1.00 81.38 81 ARG A C 1
ATOM 659 O O . ARG A 1 81 ? 3.190 22.611 -12.179 1.00 81.38 81 ARG A O 1
ATOM 666 N N . SER A 1 82 ? 2.656 21.936 -10.105 1.00 82.94 82 SER A N 1
ATOM 667 C CA . SER A 1 82 ? 3.110 23.152 -9.413 1.00 82.94 82 SER A CA 1
ATOM 668 C C . SER A 1 82 ? 4.625 23.241 -9.225 1.00 82.94 82 SER A C 1
ATOM 670 O O . SER A 1 82 ? 5.169 24.340 -9.158 1.00 82.94 82 SER A O 1
ATOM 672 N N . ASN A 1 83 ? 5.317 22.105 -9.132 1.00 85.44 83 ASN A N 1
ATOM 673 C CA . ASN A 1 83 ? 6.764 22.050 -8.963 1.00 85.44 83 ASN A CA 1
ATOM 674 C C . ASN A 1 83 ? 7.361 20.853 -9.731 1.00 85.44 83 ASN A C 1
ATOM 676 O O . ASN A 1 83 ? 7.828 19.892 -9.115 1.00 85.44 83 ASN A O 1
ATOM 680 N N . PRO A 1 84 ? 7.350 20.881 -11.076 1.00 81.75 84 PRO A N 1
ATOM 681 C CA . PRO A 1 84 ? 7.804 19.763 -11.907 1.00 81.75 84 PRO A CA 1
ATOM 682 C C . PRO A 1 84 ? 9.284 19.400 -11.713 1.00 81.75 84 PRO A C 1
ATOM 684 O O . PRO A 1 84 ? 9.643 18.233 -11.840 1.00 81.75 84 PRO A O 1
ATOM 687 N N . ASN A 1 85 ? 10.136 20.367 -11.356 1.00 82.75 85 ASN A N 1
ATOM 688 C CA . ASN A 1 85 ? 11.585 20.159 -11.215 1.00 82.75 85 ASN A CA 1
ATOM 689 C C . ASN A 1 85 ? 11.947 19.163 -10.097 1.00 82.75 85 ASN A C 1
ATOM 691 O O . ASN A 1 85 ? 13.009 18.551 -10.123 1.00 82.75 85 ASN A O 1
ATOM 695 N N . GLN A 1 86 ? 11.069 18.953 -9.108 1.00 82.69 86 GLN A N 1
ATOM 696 C CA . GLN A 1 86 ? 11.319 17.939 -8.074 1.00 82.69 86 GLN A CA 1
ATOM 697 C C . GLN A 1 86 ? 11.258 16.501 -8.617 1.00 82.69 86 GLN A C 1
ATOM 699 O O . GLN A 1 86 ? 11.580 15.570 -7.888 1.00 82.69 86 GLN A O 1
ATOM 704 N N . PHE A 1 87 ? 10.833 16.322 -9.872 1.00 84.06 87 PHE A N 1
ATOM 705 C CA . PHE A 1 87 ? 10.739 15.039 -10.562 1.00 84.06 87 PHE A CA 1
ATOM 706 C C . PHE A 1 87 ? 11.831 14.844 -11.619 1.00 84.06 87 PHE A C 1
ATOM 708 O O . PHE A 1 87 ? 11.721 13.942 -12.445 1.00 84.06 87 PHE A O 1
ATOM 715 N N . ASP A 1 88 ? 12.911 15.631 -11.578 1.00 82.50 88 ASP A N 1
ATOM 716 C CA . ASP A 1 88 ? 14.062 15.497 -12.487 1.00 82.50 88 ASP A CA 1
ATOM 717 C C . ASP A 1 88 ? 14.746 14.115 -12.401 1.00 82.50 88 ASP A C 1
ATOM 719 O O . ASP A 1 88 ? 15.487 13.699 -13.297 1.00 82.50 88 ASP A O 1
ATOM 723 N N . HIS A 1 89 ? 14.495 13.368 -11.322 1.00 82.75 89 HIS A N 1
ATOM 724 C CA . HIS A 1 89 ? 14.931 11.980 -11.170 1.00 82.75 89 HIS A CA 1
ATOM 725 C C . HIS A 1 89 ? 14.143 10.978 -12.017 1.00 82.75 89 HIS A C 1
ATOM 727 O O . HIS A 1 89 ? 14.598 9.838 -12.168 1.00 82.75 89 HIS A O 1
ATOM 733 N N . LEU A 1 90 ? 12.987 11.370 -12.559 1.00 85.75 90 LEU A N 1
ATOM 734 C CA . LEU A 1 90 ? 12.246 10.579 -13.529 1.00 85.75 90 LEU A CA 1
ATOM 735 C C . LEU A 1 90 ? 12.946 10.638 -14.885 1.00 85.75 90 LEU A C 1
ATOM 737 O O . LEU A 1 90 ? 13.239 11.701 -15.434 1.00 85.75 90 LEU A O 1
ATOM 741 N N . LYS A 1 91 ? 13.201 9.461 -15.449 1.00 84.88 91 LYS A N 1
ATOM 742 C CA . LYS A 1 91 ? 13.881 9.309 -16.730 1.00 84.88 91 LYS A CA 1
ATOM 743 C C . LYS A 1 91 ? 13.030 8.526 -17.701 1.00 84.88 91 LYS A C 1
ATOM 745 O O . LYS A 1 91 ? 12.358 7.563 -17.333 1.00 84.88 91 LYS A O 1
ATOM 750 N N . LEU A 1 92 ? 13.126 8.924 -18.963 1.00 82.12 92 LEU A N 1
ATOM 751 C CA . LEU A 1 92 ? 12.603 8.149 -20.066 1.00 82.12 92 LEU A CA 1
ATOM 752 C C . LEU A 1 92 ? 13.671 7.155 -20.495 1.00 82.12 92 LEU A C 1
ATOM 754 O O . LEU A 1 92 ? 14.745 7.552 -20.951 1.00 82.12 92 LEU A O 1
ATOM 758 N N . LEU A 1 93 ? 13.375 5.873 -20.344 1.00 81.31 93 LEU A N 1
ATOM 759 C CA . LEU A 1 93 ? 14.214 4.798 -20.847 1.00 81.31 93 LEU A CA 1
ATOM 760 C C . LEU A 1 93 ? 13.648 4.315 -22.179 1.00 81.31 93 LEU A C 1
ATOM 762 O O . LEU A 1 93 ? 12.430 4.233 -22.337 1.00 81.31 93 LEU A O 1
ATOM 766 N N . TYR A 1 94 ? 14.516 3.995 -23.135 1.00 79.25 94 TYR A N 1
ATOM 767 C CA . TYR A 1 94 ? 14.096 3.504 -24.446 1.00 79.25 94 TYR A CA 1
ATOM 768 C C . TYR A 1 94 ? 14.888 2.276 -24.894 1.00 79.25 94 TYR A C 1
ATOM 770 O O . TYR A 1 94 ? 16.048 2.093 -24.520 1.00 79.25 94 TYR A O 1
ATOM 778 N N . SER A 1 95 ? 14.229 1.404 -25.657 1.00 71.12 95 SER A N 1
ATOM 779 C CA . SER A 1 95 ? 14.798 0.153 -26.168 1.00 71.12 95 SER A CA 1
ATOM 780 C C . SER A 1 95 ? 14.522 -0.030 -27.659 1.00 71.12 95 SER A C 1
ATOM 782 O O . SER A 1 95 ? 13.531 0.483 -28.193 1.00 71.12 95 SER A O 1
ATOM 784 N N . LEU A 1 96 ? 15.395 -0.802 -28.312 1.00 70.31 96 LEU A N 1
ATOM 785 C CA . LEU A 1 96 ? 15.197 -1.310 -29.667 1.00 70.31 96 LEU A CA 1
ATOM 786 C C . LEU A 1 96 ? 14.491 -2.671 -29.613 1.00 70.31 96 LEU A C 1
ATOM 788 O O . LEU A 1 96 ? 14.766 -3.508 -28.749 1.00 70.31 96 LEU A O 1
ATOM 792 N N . SER A 1 97 ? 13.580 -2.925 -30.552 1.00 54.34 97 SER A N 1
ATOM 793 C CA . SER A 1 97 ? 12.749 -4.139 -30.627 1.00 54.34 97 SER A CA 1
ATOM 794 C C . SER A 1 97 ? 13.518 -5.466 -30.699 1.00 54.34 97 SER A C 1
ATOM 796 O O . SER A 1 97 ? 12.917 -6.521 -30.492 1.00 54.34 97 SER A O 1
ATOM 798 N N . SER A 1 98 ? 14.837 -5.441 -30.915 1.00 54.22 98 SER A N 1
ATOM 799 C CA . SER A 1 98 ? 15.722 -6.611 -30.888 1.00 54.22 98 SER A CA 1
ATOM 800 C C . SER A 1 98 ? 15.985 -7.190 -29.493 1.00 54.22 98 SER A C 1
ATOM 802 O O . SER A 1 98 ? 16.624 -8.236 -29.382 1.00 54.22 98 SER A O 1
ATOM 804 N N . GLN A 1 99 ? 15.527 -6.549 -28.417 1.00 56.09 99 GLN A N 1
ATOM 805 C CA . GLN A 1 99 ? 15.859 -6.995 -27.068 1.00 56.09 99 GLN A CA 1
ATOM 806 C C . GLN A 1 99 ? 15.016 -8.177 -26.588 1.00 56.09 99 GLN A C 1
ATOM 808 O O . GLN A 1 99 ? 13.822 -8.082 -26.296 1.00 56.09 99 GLN A O 1
ATOM 813 N N . THR A 1 100 ? 15.688 -9.311 -26.432 1.00 56.78 100 THR A N 1
ATOM 814 C CA . THR A 1 100 ? 15.190 -10.465 -25.689 1.00 56.78 100 THR A CA 1
ATOM 815 C C . THR A 1 100 ? 15.166 -10.139 -24.201 1.00 56.78 100 THR A C 1
ATOM 817 O O . THR A 1 100 ? 16.182 -9.712 -23.654 1.00 56.78 100 THR A O 1
ATOM 820 N N . SER A 1 101 ? 14.044 -10.385 -23.520 1.00 62.84 101 SER A N 1
ATOM 821 C CA . SER A 1 101 ? 14.020 -10.320 -22.057 1.00 62.84 101 SER A CA 1
ATOM 822 C C . SER A 1 101 ? 15.085 -11.250 -21.481 1.00 62.84 101 SER A C 1
ATOM 824 O O . SER A 1 101 ? 15.110 -12.438 -21.809 1.00 62.84 101 SER A O 1
ATOM 826 N N . GLN A 1 102 ? 15.919 -10.727 -20.595 1.00 66.00 102 GLN A N 1
ATOM 827 C CA . GLN A 1 102 ? 16.943 -11.503 -19.914 1.00 66.00 102 GLN A CA 1
ATOM 828 C C . GLN A 1 102 ? 16.446 -11.895 -18.519 1.00 66.00 102 GLN A C 1
ATOM 830 O O . GLN A 1 102 ? 15.499 -11.318 -17.979 1.00 66.00 102 GLN A O 1
ATOM 835 N N . THR A 1 103 ? 17.027 -12.947 -17.948 1.00 68.88 103 THR A N 1
ATOM 836 C CA . THR A 1 103 ? 16.736 -13.372 -16.573 1.00 68.88 103 THR A CA 1
ATOM 837 C C . THR A 1 103 ? 18.021 -13.279 -15.776 1.00 68.88 103 THR A C 1
ATOM 839 O O . THR A 1 103 ? 18.962 -14.017 -16.061 1.00 68.88 103 THR A O 1
ATOM 842 N N . LYS A 1 104 ? 18.050 -12.392 -14.781 1.00 71.56 104 LYS A N 1
ATOM 843 C CA . LYS A 1 104 ? 19.171 -12.231 -13.853 1.00 71.56 104 LYS A CA 1
ATOM 844 C C . LYS A 1 104 ? 18.803 -12.941 -12.564 1.00 71.56 104 LYS A C 1
ATOM 846 O O . LYS A 1 104 ? 17.670 -12.857 -12.090 1.00 71.56 104 LYS A O 1
ATOM 851 N N . GLN A 1 105 ? 19.748 -13.695 -12.028 1.00 75.00 105 GLN A N 1
ATOM 852 C CA . GLN A 1 105 ? 19.645 -14.173 -10.660 1.00 75.00 105 GLN A CA 1
ATOM 853 C C . GLN A 1 105 ? 20.091 -13.021 -9.766 1.00 75.00 105 GLN A C 1
ATOM 855 O O . GLN A 1 105 ? 21.207 -12.531 -9.920 1.00 75.00 105 GLN A O 1
ATOM 860 N N . THR A 1 106 ? 19.199 -12.556 -8.900 1.00 73.81 106 THR A N 1
ATOM 861 C CA . THR A 1 106 ? 19.504 -11.546 -7.893 1.00 73.81 106 THR A CA 1
ATOM 862 C C . THR A 1 106 ? 19.523 -12.174 -6.513 1.00 73.81 106 THR A C 1
ATOM 864 O O . THR A 1 106 ? 18.832 -13.160 -6.252 1.00 73.81 106 THR A O 1
ATOM 867 N N . THR A 1 107 ? 20.326 -11.588 -5.639 1.00 79.25 107 THR A N 1
ATOM 868 C CA . THR A 1 107 ? 20.391 -11.941 -4.232 1.00 79.25 107 THR A CA 1
ATOM 869 C C . THR A 1 107 ? 19.686 -10.851 -3.443 1.00 79.25 107 THR A C 1
ATOM 871 O O . THR A 1 107 ? 20.120 -9.700 -3.453 1.00 79.25 107 THR A O 1
ATOM 874 N N . ILE A 1 108 ? 18.605 -11.209 -2.752 1.00 81.56 108 ILE A N 1
ATOM 875 C CA . ILE A 1 108 ? 17.959 -10.302 -1.801 1.00 81.56 108 ILE A CA 1
ATOM 876 C C . ILE A 1 108 ? 18.860 -10.217 -0.572 1.00 81.56 108 ILE A C 1
ATOM 878 O O . ILE A 1 108 ? 18.969 -11.194 0.168 1.00 81.56 108 ILE A O 1
ATOM 882 N N . ARG A 1 109 ? 19.505 -9.063 -0.378 1.00 82.75 109 ARG A N 1
ATOM 883 C CA . ARG A 1 109 ? 20.407 -8.807 0.750 1.00 82.75 109 ARG A CA 1
ATOM 884 C C . ARG A 1 109 ? 19.640 -8.278 1.950 1.00 82.75 109 ARG A C 1
ATOM 886 O O . ARG A 1 109 ? 18.673 -7.532 1.798 1.00 82.75 109 ARG A O 1
ATOM 893 N N . ILE A 1 110 ? 20.127 -8.602 3.145 1.00 82.81 110 ILE A N 1
ATOM 894 C CA . ILE A 1 110 ? 19.581 -8.068 4.397 1.00 82.81 110 ILE A CA 1
ATOM 895 C C . ILE A 1 110 ? 19.639 -6.534 4.448 1.00 82.81 110 ILE A C 1
ATOM 897 O O . ILE A 1 110 ? 18.671 -5.908 4.874 1.00 82.81 110 ILE A O 1
ATOM 901 N N . ASP A 1 111 ? 20.708 -5.933 3.920 1.00 82.94 111 ASP A N 1
ATOM 902 C CA . ASP A 1 111 ? 20.892 -4.477 3.896 1.00 82.94 111 ASP A CA 1
ATOM 903 C C . ASP A 1 111 ? 19.748 -3.774 3.147 1.00 82.94 111 ASP A C 1
ATOM 905 O O . ASP A 1 111 ? 19.199 -2.785 3.638 1.00 82.94 111 ASP A O 1
ATOM 909 N N . SER A 1 112 ? 19.313 -4.346 2.016 1.00 83.00 112 SER A N 1
ATOM 910 C CA . SER A 1 112 ? 18.178 -3.866 1.217 1.00 83.00 112 SER A CA 1
ATOM 911 C C . SER A 1 112 ? 16.847 -3.954 1.970 1.00 83.00 112 SER A C 1
ATOM 913 O O . SER A 1 112 ? 15.926 -3.182 1.705 1.00 83.00 112 SER A O 1
ATOM 915 N N . LEU A 1 113 ? 16.724 -4.897 2.911 1.00 83.31 113 LEU A N 1
ATOM 916 C CA . LEU A 1 113 ? 15.535 -5.039 3.750 1.00 83.31 113 LEU A CA 1
ATOM 917 C C . LEU A 1 113 ? 15.501 -4.017 4.879 1.00 83.31 113 LEU A C 1
ATOM 919 O O . LEU A 1 113 ? 14.446 -3.462 5.185 1.00 83.31 113 LEU A O 1
ATOM 923 N N . THR A 1 114 ? 16.648 -3.793 5.516 1.00 86.31 114 THR A N 1
ATOM 924 C CA . THR A 1 114 ? 16.759 -2.939 6.702 1.00 86.31 114 THR A CA 1
ATOM 925 C C . THR A 1 114 ? 16.913 -1.457 6.376 1.00 86.31 114 THR A C 1
ATOM 927 O O . THR A 1 114 ? 16.715 -0.628 7.261 1.00 86.31 114 THR A O 1
ATOM 930 N N . SER A 1 115 ? 17.221 -1.110 5.123 1.00 85.00 115 SER A N 1
ATOM 931 C CA . SER A 1 115 ? 17.363 0.277 4.663 1.00 85.00 115 SER A CA 1
ATOM 932 C C . SER A 1 115 ? 16.048 1.066 4.638 1.00 85.00 115 SER A C 1
ATOM 934 O O . SER A 1 115 ? 16.076 2.293 4.582 1.00 85.00 115 SER A O 1
ATOM 936 N N . GLY A 1 116 ? 14.896 0.389 4.704 1.00 85.81 116 GLY A N 1
ATOM 937 C CA . GLY A 1 116 ? 13.585 1.037 4.739 1.00 85.81 116 GLY A CA 1
ATOM 938 C C . GLY A 1 116 ? 13.319 1.791 6.048 1.00 85.81 116 GLY A C 1
ATOM 939 O O . GLY A 1 116 ? 13.614 1.311 7.149 1.00 85.81 116 GLY A O 1
ATOM 940 N N . GLN A 1 117 ? 12.680 2.954 5.945 1.00 88.00 117 GLN A N 1
ATOM 941 C CA . GLN A 1 117 ? 12.207 3.753 7.070 1.00 88.00 117 GLN A CA 1
ATOM 942 C C . GLN A 1 117 ? 11.230 2.961 7.944 1.00 88.00 117 GLN A C 1
ATOM 944 O O . GLN A 1 117 ? 11.305 3.031 9.172 1.00 88.00 117 GLN A O 1
ATOM 949 N N . MET A 1 118 ? 10.323 2.185 7.345 1.00 89.19 118 ME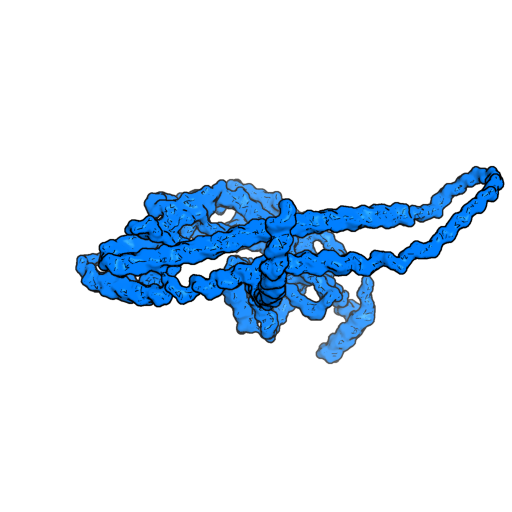T A N 1
ATOM 950 C CA . MET A 1 118 ? 9.382 1.380 8.118 1.00 89.19 118 MET A CA 1
ATOM 951 C C . MET A 1 118 ? 10.119 0.324 8.949 1.00 89.19 118 MET A C 1
ATOM 953 O O . MET A 1 118 ? 9.939 0.260 10.162 1.00 89.19 118 MET A O 1
ATOM 957 N N . VAL A 1 119 ? 11.000 -0.467 8.332 1.00 89.81 119 VAL A N 1
ATOM 958 C CA . VAL A 1 119 ? 11.739 -1.538 9.025 1.00 89.81 119 VAL A CA 1
ATOM 959 C C . VAL A 1 119 ? 12.652 -0.973 10.113 1.00 89.81 119 VAL A C 1
ATOM 961 O O . VAL A 1 119 ? 12.637 -1.479 11.236 1.00 89.81 119 VAL A O 1
ATOM 964 N N . SER A 1 120 ? 13.384 0.108 9.834 1.00 89.50 120 SER A N 1
ATOM 965 C CA . SER A 1 120 ? 14.217 0.779 10.841 1.00 89.50 120 SER A CA 1
ATOM 966 C C . SER A 1 120 ? 13.390 1.302 12.022 1.00 89.50 120 SER A C 1
ATOM 968 O O . SER A 1 120 ? 13.753 1.062 13.176 1.00 89.50 120 SER A O 1
ATOM 970 N N . THR A 1 121 ? 12.225 1.906 11.762 1.00 90.88 121 THR A N 1
ATOM 971 C CA . THR A 1 121 ? 11.293 2.351 12.814 1.00 90.88 121 THR A CA 1
ATOM 972 C C . THR A 1 121 ? 10.813 1.179 13.670 1.00 90.88 121 THR A C 1
ATOM 974 O O . THR A 1 121 ? 10.763 1.282 14.897 1.00 90.88 121 THR A O 1
ATOM 977 N N . LEU A 1 122 ? 10.476 0.044 13.051 1.00 91.62 122 LEU A N 1
ATOM 978 C CA . LEU A 1 122 ? 10.033 -1.155 13.767 1.00 91.62 122 LEU A CA 1
ATOM 979 C C . LEU A 1 122 ? 11.148 -1.737 14.640 1.00 91.62 122 LEU A C 1
ATOM 981 O O . LEU A 1 122 ? 10.902 -2.082 15.796 1.00 91.62 122 LEU A O 1
ATOM 985 N N . LEU A 1 123 ? 12.370 -1.808 14.113 1.00 90.38 123 LEU A N 1
ATOM 986 C CA . LEU A 1 123 ? 13.536 -2.291 14.849 1.00 90.38 123 LEU A CA 1
ATOM 987 C C . LEU A 1 123 ? 13.861 -1.410 16.056 1.00 90.38 123 LEU A C 1
ATOM 989 O O . LEU A 1 123 ? 14.139 -1.956 17.124 1.00 90.38 123 LEU A O 1
ATOM 993 N N . GLN A 1 124 ? 13.763 -0.087 15.901 1.00 90.62 124 GLN A N 1
ATOM 994 C CA . GLN A 1 124 ? 13.994 0.883 16.968 1.00 90.62 124 GLN A CA 1
ATOM 995 C C . GLN A 1 124 ? 12.883 0.851 18.028 1.00 90.62 124 GLN A C 1
ATOM 997 O O . GLN A 1 124 ? 13.163 0.770 19.221 1.00 90.62 124 GLN A O 1
ATOM 1002 N N . LYS A 1 125 ? 11.607 0.889 17.615 1.00 90.06 125 LYS A N 1
ATOM 1003 C CA . LYS A 1 125 ? 10.462 0.932 18.546 1.00 90.06 125 LYS A CA 1
ATOM 1004 C C . LYS A 1 125 ? 10.299 -0.373 19.330 1.00 90.06 125 LYS A C 1
ATOM 1006 O O . LYS A 1 125 ? 9.792 -0.360 20.450 1.00 90.06 125 LYS A O 1
ATOM 1011 N N . PHE A 1 126 ? 10.724 -1.499 18.761 1.00 90.75 126 PHE A N 1
ATOM 1012 C CA . PHE A 1 126 ? 10.535 -2.826 19.343 1.00 90.75 126 PHE A CA 1
ATOM 1013 C C . PHE A 1 126 ? 11.849 -3.572 19.589 1.00 90.75 126 PHE A C 1
ATOM 1015 O O . PHE A 1 126 ? 11.900 -4.786 19.391 1.00 90.75 126 PHE A O 1
ATOM 1022 N N . GLU A 1 127 ? 12.888 -2.878 20.059 1.00 86.75 127 GLU A N 1
ATOM 1023 C CA . GLU A 1 127 ? 14.257 -3.390 20.273 1.00 86.75 127 GLU A CA 1
ATOM 1024 C C . GLU A 1 127 ? 14.325 -4.769 20.959 1.00 86.75 127 GLU A C 1
ATOM 1026 O O . GLU A 1 127 ? 15.092 -5.633 20.549 1.00 86.75 127 GLU A O 1
ATOM 1031 N N . ASN A 1 128 ? 13.447 -5.029 21.931 1.00 87.31 128 ASN A N 1
ATOM 1032 C CA . ASN A 1 128 ? 13.445 -6.270 22.716 1.00 87.31 128 ASN A CA 1
ATOM 1033 C C . ASN A 1 128 ? 12.386 -7.299 22.282 1.00 87.31 128 ASN A C 1
ATOM 1035 O O . ASN A 1 128 ? 12.133 -8.267 23.000 1.00 87.31 128 ASN A O 1
ATOM 1039 N N . LYS A 1 129 ? 11.716 -7.098 21.140 1.00 88.94 129 LYS A N 1
ATOM 1040 C CA . LYS A 1 129 ? 10.693 -8.027 20.634 1.00 88.94 129 LYS A CA 1
ATOM 1041 C C . LYS A 1 129 ? 11.141 -8.712 19.358 1.00 88.94 129 LYS A C 1
ATOM 1043 O O . LYS A 1 129 ? 11.608 -8.058 18.433 1.00 88.94 129 LYS A O 1
ATOM 1048 N N . ASN A 1 130 ? 10.938 -10.023 19.303 1.00 88.56 130 ASN A N 1
ATOM 1049 C CA . ASN A 1 130 ? 11.210 -10.831 18.113 1.00 88.56 130 ASN A CA 1
ATOM 1050 C C . ASN A 1 130 ? 10.000 -10.919 17.182 1.00 88.56 130 ASN A C 1
ATOM 1052 O O . ASN A 1 130 ? 10.158 -11.209 16.003 1.00 88.56 130 ASN A O 1
ATOM 1056 N N . GLU A 1 131 ? 8.800 -10.660 17.696 1.00 89.50 131 GLU A N 1
ATOM 1057 C CA . GLU A 1 131 ? 7.566 -10.670 16.920 1.00 89.50 131 GLU A CA 1
ATOM 1058 C C . GLU A 1 131 ? 6.766 -9.402 17.195 1.00 89.50 131 GLU A C 1
ATOM 1060 O O . GLU A 1 131 ? 6.605 -8.983 18.347 1.00 89.50 131 GLU A O 1
ATOM 1065 N N . ILE A 1 132 ? 6.241 -8.820 16.123 1.00 93.06 132 ILE A N 1
ATOM 1066 C CA . ILE A 1 132 ? 5.340 -7.669 16.162 1.00 93.06 132 ILE A CA 1
ATOM 1067 C C . ILE A 1 132 ? 4.152 -7.913 15.241 1.00 93.06 132 ILE A C 1
ATOM 1069 O O . ILE A 1 132 ? 4.145 -8.845 14.436 1.00 93.06 132 ILE A O 1
ATOM 1073 N N . PHE A 1 133 ? 3.159 -7.043 15.336 1.00 92.81 133 PHE A N 1
ATOM 1074 C CA . PHE A 1 133 ? 1.956 -7.097 14.529 1.00 92.81 133 PHE A CA 1
ATOM 1075 C C . PHE A 1 133 ? 1.786 -5.794 13.758 1.00 92.81 133 PHE A C 1
ATOM 1077 O O . PHE A 1 133 ? 1.831 -4.714 14.344 1.00 92.81 133 PHE A O 1
ATOM 1084 N N . LEU A 1 134 ? 1.569 -5.902 12.453 1.00 92.00 134 LEU A N 1
ATOM 1085 C CA . LEU A 1 134 ? 1.260 -4.777 11.577 1.00 92.00 134 LEU A CA 1
ATOM 1086 C C . LEU A 1 134 ? -0.201 -4.831 11.144 1.00 92.00 134 LEU A C 1
ATOM 1088 O O . LEU A 1 134 ? -0.768 -5.915 10.980 1.00 92.00 134 LEU A O 1
ATOM 1092 N N . THR A 1 135 ? -0.808 -3.665 10.925 1.00 89.19 135 THR A N 1
ATOM 1093 C CA . THR A 1 135 ? -2.077 -3.596 10.194 1.00 89.19 135 THR A CA 1
ATOM 1094 C C . THR A 1 135 ? -1.858 -3.989 8.729 1.00 89.19 135 THR A C 1
ATOM 1096 O O . THR A 1 135 ? -0.729 -3.980 8.240 1.00 89.19 135 THR A O 1
ATOM 1099 N N . ALA A 1 136 ? 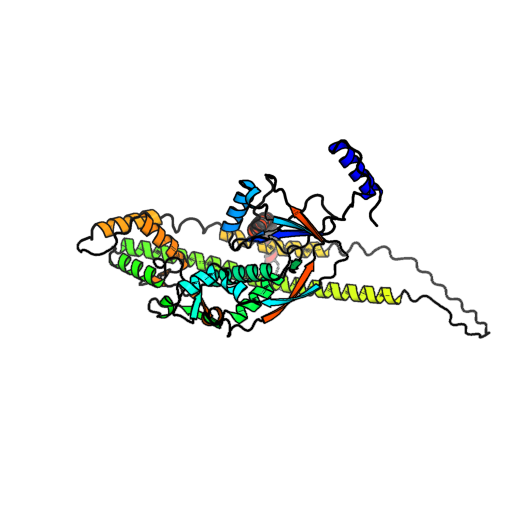-2.925 -4.315 7.995 1.00 85.75 136 ALA A N 1
ATOM 1100 C CA . ALA A 1 136 ? -2.809 -4.648 6.571 1.00 85.75 136 ALA A CA 1
ATOM 1101 C C . ALA A 1 136 ? -2.180 -3.511 5.737 1.00 85.75 136 ALA A C 1
ATOM 1103 O O . ALA A 1 136 ? -1.427 -3.775 4.800 1.00 85.75 136 ALA A O 1
ATOM 1104 N N . ASN A 1 137 ? -2.458 -2.253 6.095 1.00 84.25 137 ASN A N 1
ATOM 1105 C CA . ASN A 1 137 ? -1.889 -1.088 5.417 1.00 84.25 137 ASN A CA 1
ATOM 1106 C C . ASN A 1 137 ? -0.400 -0.931 5.732 1.00 84.25 137 ASN A C 1
ATOM 1108 O O . ASN A 1 137 ? 0.393 -0.697 4.824 1.00 84.25 137 ASN A O 1
ATOM 1112 N N . ASP A 1 138 ? -0.018 -1.117 6.995 1.00 88.56 138 ASP A N 1
ATOM 1113 C CA . ASP A 1 138 ? 1.379 -1.038 7.427 1.00 88.56 138 ASP A CA 1
ATOM 1114 C C . ASP A 1 138 ? 2.220 -2.192 6.862 1.00 88.56 138 ASP A C 1
ATOM 1116 O O . ASP A 1 138 ? 3.353 -1.972 6.441 1.00 88.56 138 ASP A O 1
ATOM 1120 N N . GLU A 1 139 ? 1.662 -3.409 6.789 1.00 90.06 139 GLU A N 1
ATOM 1121 C CA . GLU A 1 139 ? 2.278 -4.549 6.092 1.00 90.06 139 GLU A CA 1
ATOM 1122 C C . GLU A 1 139 ? 2.528 -4.196 4.626 1.00 90.06 139 GLU A C 1
ATOM 1124 O O . GLU A 1 139 ? 3.648 -4.348 4.145 1.00 90.06 139 GLU A O 1
ATOM 1129 N N . LYS A 1 140 ? 1.500 -3.708 3.917 1.00 86.56 140 LYS A N 1
ATOM 1130 C CA . LYS A 1 140 ? 1.624 -3.341 2.503 1.00 86.56 140 LYS A CA 1
ATOM 1131 C C . LYS A 1 140 ? 2.693 -2.267 2.313 1.00 86.56 140 LYS A C 1
ATOM 1133 O O . LYS A 1 140 ? 3.557 -2.433 1.461 1.00 86.56 140 LYS A O 1
ATOM 1138 N N . LYS A 1 141 ? 2.669 -1.212 3.133 1.00 86.94 141 LYS A N 1
ATOM 1139 C CA . LYS A 1 141 ? 3.656 -0.127 3.087 1.00 86.94 141 LYS A CA 1
ATOM 1140 C C . LYS A 1 141 ? 5.077 -0.656 3.284 1.00 86.94 141 LYS A C 1
ATOM 1142 O O . LYS A 1 141 ? 5.943 -0.354 2.470 1.00 86.94 141 LYS A O 1
ATOM 1147 N N . MET A 1 142 ? 5.290 -1.481 4.312 1.00 89.81 142 MET A N 1
ATOM 1148 C CA . MET A 1 142 ? 6.585 -2.112 4.581 1.00 89.81 142 MET A CA 1
ATOM 1149 C C . MET A 1 142 ? 7.057 -2.946 3.384 1.00 89.81 142 MET A C 1
ATOM 1151 O O . MET A 1 142 ? 8.180 -2.778 2.924 1.00 89.81 142 MET A O 1
ATOM 1155 N N . LEU A 1 143 ? 6.200 -3.824 2.850 1.00 88.56 143 LEU A N 1
ATOM 1156 C CA . LEU A 1 143 ? 6.556 -4.704 1.734 1.00 88.56 143 LEU A CA 1
ATOM 1157 C C . LEU A 1 143 ? 6.863 -3.925 0.448 1.00 88.56 143 LEU A C 1
ATOM 1159 O O . LEU A 1 143 ? 7.801 -4.289 -0.256 1.00 88.56 143 LEU A O 1
ATOM 1163 N N . THR A 1 144 ? 6.103 -2.870 0.140 1.00 85.00 144 THR A N 1
ATOM 1164 C CA . THR A 1 144 ? 6.339 -2.015 -1.036 1.00 85.00 144 THR A CA 1
ATOM 1165 C C . THR A 1 144 ? 7.654 -1.249 -0.918 1.00 85.00 144 THR A C 1
ATOM 1167 O O . THR A 1 144 ? 8.441 -1.232 -1.864 1.00 85.00 144 THR A O 1
ATOM 1170 N N . GLU A 1 145 ? 7.929 -0.660 0.247 1.00 86.56 145 GLU A N 1
ATOM 1171 C CA . GLU A 1 145 ? 9.196 0.028 0.512 1.00 86.56 145 GLU A CA 1
ATOM 1172 C C . GLU A 1 145 ? 10.389 -0.920 0.341 1.00 86.56 145 GLU A C 1
ATOM 1174 O O . GLU A 1 145 ? 11.316 -0.645 -0.419 1.00 86.56 145 GLU A O 1
ATOM 1179 N N . THR A 1 146 ? 10.329 -2.088 0.977 1.00 87.44 146 THR A N 1
ATOM 1180 C CA . THR A 1 146 ? 11.388 -3.090 0.889 1.00 87.44 146 THR A CA 1
ATOM 1181 C C . THR A 1 146 ? 11.574 -3.635 -0.531 1.00 87.44 146 THR A C 1
ATOM 1183 O O . THR A 1 146 ? 12.706 -3.785 -0.989 1.00 87.44 146 THR A O 1
ATOM 1186 N N . ALA A 1 147 ? 10.488 -3.905 -1.264 1.00 85.44 147 ALA A N 1
ATOM 1187 C CA . ALA A 1 147 ? 10.568 -4.353 -2.655 1.00 85.44 147 ALA A CA 1
ATOM 1188 C C . ALA A 1 147 ? 11.233 -3.302 -3.558 1.00 85.44 147 ALA A C 1
ATOM 1190 O O . ALA A 1 147 ? 12.010 -3.650 -4.451 1.00 85.44 147 ALA A O 1
ATOM 1191 N N . THR A 1 148 ? 10.963 -2.023 -3.293 1.00 81.94 148 THR A N 1
ATOM 1192 C CA . THR A 1 148 ? 11.566 -0.895 -4.009 1.00 81.94 148 THR A CA 1
ATOM 1193 C C . THR A 1 148 ? 13.066 -0.817 -3.739 1.00 81.94 148 THR A C 1
ATOM 1195 O O . THR A 1 148 ? 13.844 -0.724 -4.687 1.00 81.94 148 THR A O 1
ATOM 1198 N N . ASN A 1 149 ? 13.493 -0.949 -2.482 1.00 84.94 149 ASN A N 1
ATOM 1199 C CA . ASN A 1 149 ? 14.914 -0.935 -2.120 1.00 84.94 149 ASN A CA 1
ATOM 1200 C C . ASN A 1 149 ? 15.685 -2.095 -2.769 1.00 84.94 149 ASN A C 1
ATOM 1202 O O . ASN A 1 149 ? 16.735 -1.879 -3.365 1.00 84.94 149 ASN A O 1
ATOM 1206 N N . ILE A 1 150 ? 15.126 -3.310 -2.759 1.00 83.94 150 ILE A N 1
ATOM 1207 C CA . ILE A 1 150 ? 15.730 -4.469 -3.444 1.00 83.94 150 ILE A CA 1
ATOM 1208 C C . ILE A 1 150 ? 15.889 -4.212 -4.939 1.00 83.94 150 ILE A C 1
ATOM 1210 O O . ILE A 1 150 ? 16.910 -4.574 -5.526 1.00 83.94 150 ILE A O 1
ATOM 1214 N N . ARG A 1 151 ? 14.875 -3.612 -5.572 1.00 80.00 151 ARG A N 1
ATOM 1215 C CA . ARG A 1 151 ? 14.931 -3.280 -6.996 1.00 80.00 151 ARG A CA 1
ATOM 1216 C C . ARG A 1 151 ? 16.085 -2.315 -7.272 1.00 80.00 151 ARG A C 1
ATOM 1218 O O . ARG A 1 151 ? 16.852 -2.561 -8.195 1.00 80.00 151 ARG A O 1
ATOM 1225 N N . MET A 1 152 ? 16.227 -1.271 -6.462 1.00 77.81 152 MET A N 1
ATOM 1226 C CA . MET A 1 152 ? 17.300 -0.286 -6.611 1.00 77.81 152 MET A CA 1
ATOM 1227 C C . MET A 1 152 ? 18.695 -0.892 -6.416 1.00 77.81 152 MET A C 1
ATOM 1229 O O . MET A 1 152 ? 19.607 -0.553 -7.160 1.00 77.81 152 MET A O 1
ATOM 1233 N N . ASP A 1 153 ? 18.851 -1.823 -5.476 1.00 81.00 153 ASP A N 1
ATOM 1234 C CA . ASP A 1 153 ? 20.142 -2.477 -5.220 1.00 81.00 153 ASP A CA 1
ATOM 1235 C C . ASP A 1 153 ? 20.503 -3.537 -6.278 1.00 81.00 153 ASP A C 1
ATOM 1237 O O . ASP A 1 153 ? 21.671 -3.882 -6.457 1.00 81.00 153 ASP A O 1
ATOM 1241 N N . THR A 1 154 ? 19.500 -4.093 -6.963 1.00 78.25 154 THR A N 1
ATOM 1242 C CA . THR A 1 154 ? 19.669 -5.207 -7.912 1.00 78.25 154 THR A CA 1
ATOM 1243 C C . THR A 1 154 ? 19.888 -4.754 -9.354 1.00 78.25 154 THR A C 1
ATOM 1245 O O . THR A 1 154 ? 20.627 -5.403 -10.110 1.00 78.25 154 THR A O 1
ATOM 1248 N N . PHE A 1 155 ? 19.142 -3.732 -9.770 1.00 77.88 155 PHE A N 1
ATOM 1249 C CA . PHE A 1 155 ? 19.000 -3.357 -11.170 1.00 77.88 155 PHE A CA 1
ATOM 1250 C C . PHE A 1 155 ? 19.766 -2.079 -11.455 1.00 77.88 155 PHE A C 1
ATOM 1252 O O . PHE A 1 155 ? 19.620 -1.087 -10.745 1.00 77.88 155 PHE A O 1
ATOM 1259 N N . ASP A 1 156 ? 20.541 -2.105 -12.535 1.00 75.31 156 ASP A N 1
ATOM 1260 C CA . ASP A 1 156 ? 21.164 -0.886 -13.029 1.00 75.31 156 ASP A CA 1
ATOM 1261 C C . ASP A 1 156 ? 20.098 0.076 -13.571 1.00 75.31 156 ASP A C 1
ATOM 1263 O O . ASP A 1 156 ? 18.989 -0.313 -13.932 1.00 75.31 156 ASP A O 1
ATOM 1267 N N . ASP A 1 157 ? 20.464 1.346 -13.713 1.00 67.44 157 ASP A N 1
ATOM 1268 C CA . ASP A 1 157 ? 19.572 2.418 -14.174 1.00 67.44 157 ASP A CA 1
ATOM 1269 C C . ASP A 1 157 ? 18.899 2.173 -15.530 1.00 67.44 157 ASP A C 1
ATOM 1271 O O . ASP A 1 157 ? 17.887 2.795 -15.860 1.00 67.44 157 ASP A O 1
ATOM 1275 N N . TYR A 1 158 ? 19.515 1.327 -16.345 1.00 68.00 158 TYR A N 1
ATOM 1276 C CA . TYR A 1 158 ? 19.034 0.948 -17.660 1.00 68.00 158 TYR A CA 1
ATOM 1277 C C . TYR A 1 158 ? 18.266 -0.384 -17.625 1.00 68.00 158 TYR A C 1
ATOM 1279 O O . TYR A 1 158 ? 17.613 -0.739 -18.596 1.00 68.00 158 TYR A O 1
ATOM 1287 N N . GLU A 1 159 ? 18.280 -1.132 -16.523 1.00 74.00 159 GLU A N 1
ATOM 1288 C CA . GLU A 1 159 ? 17.532 -2.378 -16.373 1.00 74.00 159 GLU A CA 1
ATOM 1289 C C . GLU A 1 159 ? 16.120 -2.102 -15.833 1.00 74.00 159 GLU A C 1
ATOM 1291 O O . GLU A 1 159 ? 15.920 -1.541 -14.757 1.00 74.00 159 GLU A O 1
ATOM 1296 N N . VAL A 1 160 ? 15.101 -2.540 -16.573 1.00 71.62 160 VAL A N 1
ATOM 1297 C CA . VAL A 1 160 ? 13.696 -2.378 -16.190 1.00 71.62 160 VAL A CA 1
ATOM 1298 C C . VAL A 1 160 ? 13.064 -3.736 -15.931 1.00 71.62 160 VAL A C 1
ATOM 1300 O O . VAL A 1 160 ? 13.054 -4.618 -16.796 1.00 71.62 160 VAL A O 1
ATOM 1303 N N . GLY A 1 161 ? 12.539 -3.906 -14.716 1.00 68.75 161 GLY A N 1
ATOM 1304 C CA . GLY A 1 161 ? 11.812 -5.106 -14.318 1.00 68.75 161 GLY A CA 1
ATOM 1305 C C . GLY A 1 161 ? 10.581 -5.348 -15.193 1.00 68.75 161 GLY A C 1
ATOM 1306 O O . GLY A 1 161 ? 9.983 -4.421 -15.736 1.00 68.75 161 GLY A O 1
ATOM 1307 N N . SER A 1 162 ? 10.193 -6.615 -15.329 1.00 68.88 162 SER A N 1
ATOM 1308 C CA . SER A 1 162 ? 8.916 -6.973 -15.948 1.00 68.88 162 SER A CA 1
ATOM 1309 C C . SER A 1 162 ? 7.727 -6.409 -15.152 1.00 68.88 162 SER A C 1
ATOM 1311 O O . SER A 1 162 ? 7.872 -6.155 -13.954 1.00 68.88 162 SER A O 1
ATOM 1313 N N . PRO A 1 163 ? 6.524 -6.302 -15.750 1.00 64.06 163 PRO A N 1
ATOM 1314 C CA . PRO A 1 163 ? 5.359 -5.774 -15.046 1.00 64.06 163 PRO A CA 1
ATOM 1315 C C . PRO A 1 163 ? 5.019 -6.457 -13.720 1.00 64.06 163 PRO A C 1
ATOM 1317 O O . PRO A 1 163 ? 4.498 -5.827 -12.810 1.00 64.06 163 PRO A O 1
ATOM 1320 N N . ASN A 1 164 ? 5.383 -7.732 -13.588 1.00 69.50 164 ASN A N 1
ATOM 1321 C CA . ASN A 1 164 ? 5.093 -8.532 -12.404 1.00 69.50 164 ASN A CA 1
ATOM 1322 C C . ASN A 1 164 ? 6.264 -8.596 -11.419 1.00 69.50 164 ASN A C 1
ATOM 1324 O O . ASN A 1 164 ? 6.152 -9.262 -10.395 1.00 69.50 164 ASN A O 1
ATOM 1328 N N . THR A 1 165 ? 7.398 -7.961 -11.722 1.00 74.06 165 THR A N 1
ATOM 1329 C CA . THR A 1 165 ? 8.614 -8.070 -10.910 1.00 74.06 165 THR A CA 1
ATOM 1330 C C . THR A 1 165 ? 8.389 -7.559 -9.488 1.00 74.06 165 THR A C 1
ATOM 1332 O O . THR A 1 165 ? 8.794 -8.219 -8.538 1.00 74.06 165 THR A O 1
ATOM 1335 N N . GLU A 1 166 ? 7.699 -6.430 -9.322 1.00 74.50 166 GLU A N 1
ATOM 1336 C CA . GLU A 1 166 ? 7.424 -5.870 -7.995 1.00 74.50 166 GLU A CA 1
ATOM 1337 C C . GLU A 1 166 ? 6.501 -6.781 -7.174 1.00 74.50 166 GLU A C 1
ATOM 1339 O O . GLU A 1 166 ? 6.790 -7.068 -6.014 1.00 74.50 166 GLU A O 1
ATOM 1344 N N . SER A 1 167 ? 5.446 -7.324 -7.791 1.00 75.62 167 SER A N 1
ATOM 1345 C CA . SER A 1 167 ? 4.559 -8.293 -7.138 1.00 75.62 167 SER A CA 1
ATOM 1346 C C . SER A 1 167 ? 5.285 -9.589 -6.775 1.00 75.62 167 SER A C 1
ATOM 1348 O O . SER A 1 167 ? 5.088 -10.102 -5.682 1.00 75.62 167 SER A O 1
ATOM 1350 N N . GLN A 1 168 ? 6.173 -10.087 -7.642 1.00 79.38 168 GLN A N 1
ATOM 1351 C CA . GLN A 1 168 ? 6.991 -11.272 -7.362 1.00 79.38 168 GLN A CA 1
ATOM 1352 C C . GLN A 1 168 ? 7.909 -11.054 -6.158 1.00 79.38 168 GLN A C 1
ATOM 1354 O O . GLN A 1 168 ? 7.954 -11.898 -5.266 1.00 79.38 168 GLN A O 1
ATOM 1359 N N . ILE A 1 169 ? 8.608 -9.914 -6.109 1.00 82.50 169 ILE A N 1
ATOM 1360 C CA . ILE A 1 169 ? 9.451 -9.552 -4.965 1.00 82.50 169 ILE A CA 1
ATOM 1361 C C . ILE A 1 169 ? 8.584 -9.421 -3.708 1.00 82.50 169 ILE A C 1
ATOM 1363 O O . ILE A 1 169 ? 8.928 -9.980 -2.671 1.00 82.50 169 ILE A O 1
ATOM 1367 N N . SER A 1 170 ? 7.429 -8.757 -3.798 1.00 84.06 170 SER A N 1
ATOM 1368 C CA . SER A 1 170 ? 6.497 -8.604 -2.676 1.00 84.06 170 SER A CA 1
ATOM 1369 C C . SER A 1 170 ? 5.989 -9.950 -2.142 1.00 84.06 170 SER A C 1
ATOM 1371 O O . SER A 1 170 ? 5.975 -10.157 -0.930 1.00 84.06 170 SER A O 1
ATOM 1373 N N . ASP A 1 171 ? 5.646 -10.901 -3.014 1.00 85.12 171 ASP A N 1
ATOM 1374 C CA . ASP A 1 171 ? 5.197 -12.244 -2.626 1.00 85.12 171 ASP A CA 1
ATOM 1375 C C . ASP A 1 171 ? 6.315 -13.055 -1.956 1.00 85.12 171 ASP A C 1
ATOM 1377 O O . ASP A 1 171 ? 6.083 -13.730 -0.945 1.00 85.12 171 ASP A O 1
ATOM 1381 N N . ILE A 1 172 ? 7.543 -12.956 -2.476 1.00 85.31 172 ILE A N 1
ATOM 1382 C CA . ILE A 1 172 ? 8.734 -13.554 -1.862 1.00 85.31 172 ILE A CA 1
ATOM 1383 C C . ILE A 1 172 ? 8.941 -12.974 -0.461 1.00 85.31 172 ILE A C 1
ATOM 1385 O O . ILE A 1 172 ? 9.018 -13.727 0.513 1.00 85.31 172 ILE A O 1
ATOM 1389 N N . LEU A 1 173 ? 8.960 -11.644 -0.345 1.00 86.88 173 LEU A N 1
ATOM 1390 C CA . LEU A 1 173 ? 9.105 -10.934 0.924 1.00 86.88 173 LEU A CA 1
ATOM 1391 C C . LEU A 1 173 ? 8.009 -11.314 1.909 1.00 86.88 173 LEU A C 1
ATOM 1393 O O . LEU A 1 173 ? 8.289 -11.562 3.078 1.00 86.88 173 LEU A O 1
ATOM 1397 N N . LYS A 1 174 ? 6.767 -11.424 1.445 1.00 87.94 174 LYS A N 1
ATOM 1398 C CA . LYS A 1 174 ? 5.643 -11.829 2.278 1.00 87.94 174 LYS A CA 1
ATOM 1399 C C . LYS A 1 174 ? 5.849 -13.222 2.859 1.00 87.94 174 LYS A C 1
ATOM 1401 O O . LYS A 1 174 ? 5.706 -13.390 4.066 1.00 87.94 174 LYS A O 1
ATOM 1406 N N . GLY A 1 175 ? 6.241 -14.195 2.036 1.00 83.88 175 GLY A N 1
ATOM 1407 C CA . GLY A 1 175 ? 6.556 -15.549 2.502 1.00 83.88 175 GLY A CA 1
ATOM 1408 C C . GLY A 1 175 ? 7.755 -15.607 3.456 1.00 83.88 175 GLY A C 1
ATOM 1409 O O . GLY A 1 175 ? 7.847 -16.509 4.288 1.00 83.88 175 GLY A O 1
ATOM 1410 N N . MET A 1 176 ? 8.671 -14.641 3.364 1.00 80.56 176 MET A N 1
ATOM 1411 C CA . MET A 1 176 ? 9.848 -14.565 4.228 1.00 80.56 176 MET A CA 1
ATOM 1412 C C . MET A 1 176 ? 9.569 -13.859 5.558 1.00 80.56 176 MET A C 1
ATOM 1414 O O . MET A 1 176 ? 10.040 -14.324 6.598 1.00 80.56 176 MET A O 1
ATOM 1418 N N . LEU A 1 177 ? 8.833 -12.750 5.540 1.00 85.00 177 LEU A N 1
ATOM 1419 C CA . LEU A 1 177 ? 8.722 -11.810 6.658 1.00 85.00 177 LEU A CA 1
ATOM 1420 C C . LEU A 1 177 ? 7.430 -11.985 7.462 1.00 85.00 177 LEU A C 1
ATOM 1422 O O . LEU A 1 177 ? 7.440 -11.816 8.684 1.00 85.00 177 LEU A O 1
ATOM 1426 N N . VAL A 1 178 ? 6.331 -12.348 6.795 1.00 86.56 178 VAL A N 1
ATOM 1427 C CA . VAL A 1 178 ? 5.027 -12.551 7.431 1.00 86.56 178 VAL A CA 1
ATOM 1428 C C . VAL A 1 178 ? 4.912 -14.008 7.868 1.00 86.56 178 VAL A C 1
ATOM 1430 O O . VAL A 1 178 ? 4.835 -14.912 7.041 1.00 86.56 178 VAL A O 1
ATOM 1433 N N . THR A 1 179 ? 4.886 -14.260 9.177 1.00 84.06 179 THR A N 1
ATOM 1434 C CA . THR A 1 179 ? 4.826 -15.633 9.709 1.00 84.06 179 THR A CA 1
ATOM 1435 C C . THR A 1 179 ? 3.406 -16.172 9.791 1.00 84.06 179 THR A C 1
ATOM 1437 O O . THR A 1 179 ? 3.176 -17.362 9.599 1.00 84.06 179 THR A O 1
ATOM 1440 N N . SER A 1 180 ? 2.442 -15.313 10.117 1.00 87.44 180 SER A N 1
ATOM 1441 C CA . SER A 1 180 ? 1.037 -15.688 10.276 1.00 87.44 180 SER A CA 1
ATOM 1442 C C . SER A 1 180 ? 0.139 -14.453 10.296 1.00 87.44 180 SER A C 1
ATOM 1444 O O . SER A 1 180 ? 0.613 -13.322 10.406 1.00 87.44 180 SER A O 1
ATOM 1446 N N . LYS A 1 181 ? -1.176 -14.673 10.229 1.00 88.94 181 LYS A N 1
ATOM 1447 C CA . LYS A 1 181 ? -2.183 -13.651 10.521 1.00 88.94 181 LYS A CA 1
ATOM 1448 C C . LYS A 1 181 ? -2.804 -13.907 11.890 1.00 88.94 181 LYS A C 1
ATOM 1450 O O . LYS A 1 181 ? -3.058 -15.054 12.251 1.00 88.94 181 LYS A O 1
ATOM 1455 N N . ALA A 1 182 ? -3.074 -12.843 12.630 1.00 86.44 182 ALA A N 1
ATOM 1456 C CA . ALA A 1 182 ? -3.803 -12.861 13.890 1.00 86.44 182 ALA A CA 1
ATOM 1457 C C . ALA A 1 182 ? -5.013 -11.930 13.794 1.00 86.44 182 ALA A C 1
ATOM 1459 O O . ALA A 1 182 ? -5.010 -10.985 13.012 1.00 86.44 182 ALA A O 1
ATOM 1460 N N . THR A 1 183 ? -6.054 -12.192 14.580 1.00 85.44 183 THR A N 1
ATOM 1461 C CA . THR A 1 183 ? -7.181 -11.261 14.716 1.00 85.44 183 THR A CA 1
ATOM 1462 C C . THR A 1 183 ? -7.234 -10.778 16.150 1.00 85.44 183 THR A C 1
ATOM 1464 O O . THR A 1 183 ? -7.270 -11.598 17.067 1.00 85.44 183 THR A O 1
ATOM 1467 N N . ILE A 1 184 ? -7.242 -9.463 16.339 1.00 81.94 184 ILE A N 1
ATOM 1468 C CA . ILE A 1 184 ? -7.430 -8.844 17.648 1.00 81.94 184 ILE A CA 1
ATOM 1469 C C . ILE A 1 184 ? -8.869 -8.356 17.756 1.00 81.94 184 ILE A C 1
ATOM 1471 O O . ILE A 1 184 ? -9.399 -7.764 16.817 1.00 81.94 184 ILE A O 1
ATOM 1475 N N . THR A 1 185 ? -9.525 -8.666 18.872 1.00 76.94 185 THR A N 1
ATOM 1476 C CA . THR A 1 185 ? -10.961 -8.376 19.056 1.00 76.94 185 THR A CA 1
ATOM 1477 C C . THR A 1 185 ? -11.270 -7.729 20.395 1.00 76.94 185 THR A C 1
ATOM 1479 O O . THR A 1 185 ? -12.311 -7.094 20.540 1.00 76.94 185 THR A O 1
ATOM 1482 N N . LYS A 1 186 ? -10.388 -7.870 21.393 1.00 78.69 186 LYS A N 1
ATOM 1483 C CA . LYS A 1 186 ? -10.657 -7.415 22.756 1.00 78.69 186 LYS A CA 1
ATOM 1484 C C . LYS A 1 186 ? -9.715 -6.301 23.159 1.00 78.69 186 LYS A C 1
ATOM 1486 O O . LYS A 1 186 ? -8.523 -6.336 22.880 1.00 78.69 186 LYS A O 1
ATOM 1491 N N . GLN A 1 187 ? -10.241 -5.347 23.917 1.00 75.56 187 GLN A N 1
ATOM 1492 C CA . GLN A 1 187 ? -9.461 -4.254 24.494 1.00 75.56 187 GLN A CA 1
ATOM 1493 C C . GLN A 1 187 ? -8.341 -4.742 25.428 1.00 75.56 187 GLN A C 1
ATOM 1495 O O . GLN A 1 187 ? -7.267 -4.160 25.461 1.00 75.56 187 GLN A O 1
ATOM 1500 N N . SER A 1 188 ? -8.580 -5.814 26.184 1.00 74.69 188 SER A N 1
ATOM 1501 C CA . SER A 1 188 ? -7.632 -6.345 27.170 1.00 74.69 188 SER A CA 1
ATOM 1502 C C . SER A 1 188 ? -6.603 -7.318 26.585 1.00 74.69 188 SER A C 1
ATOM 1504 O O . SER A 1 188 ? -5.897 -7.978 27.349 1.00 74.69 188 SER A O 1
ATOM 1506 N N . ASP A 1 189 ? -6.554 -7.487 25.261 1.00 76.81 189 ASP A N 1
ATOM 1507 C CA . ASP A 1 189 ? -5.595 -8.401 24.649 1.00 76.81 189 ASP A CA 1
ATOM 1508 C C . ASP A 1 189 ? -4.166 -7.902 24.875 1.00 76.81 189 ASP A C 1
ATOM 1510 O O . ASP A 1 189 ? -3.781 -6.826 24.426 1.00 76.81 189 ASP A O 1
ATOM 1514 N N . LYS A 1 190 ? -3.327 -8.735 25.501 1.00 80.31 190 LYS A N 1
ATOM 1515 C CA . LYS A 1 190 ? -1.890 -8.447 25.688 1.00 80.31 190 LYS A CA 1
ATOM 1516 C C . LYS A 1 190 ? -1.149 -8.222 24.362 1.00 80.31 190 LYS A C 1
ATOM 1518 O O . LYS A 1 190 ? -0.043 -7.695 24.343 1.00 80.31 190 LYS A O 1
ATOM 1523 N N . MET A 1 191 ? -1.762 -8.627 23.248 1.00 83.88 191 MET A N 1
ATOM 1524 C CA . MET A 1 191 ? -1.244 -8.437 21.899 1.00 83.88 191 MET A CA 1
ATOM 1525 C C . MET A 1 191 ? -1.096 -6.953 21.528 1.00 83.88 191 MET A C 1
ATOM 1527 O O . MET A 1 191 ? -0.184 -6.644 20.765 1.00 83.88 191 MET A O 1
ATOM 1531 N N . TRP A 1 192 ? -1.899 -6.041 22.100 1.00 86.19 192 TRP A N 1
ATOM 1532 C CA . TRP A 1 192 ? -1.852 -4.599 21.800 1.00 86.19 192 TRP A CA 1
ATOM 1533 C C . TRP A 1 192 ? -0.471 -3.972 21.987 1.00 86.19 192 TRP A C 1
ATOM 1535 O O . TRP A 1 192 ? -0.098 -3.070 21.239 1.00 86.19 192 TRP A O 1
ATOM 1545 N N . ASP A 1 193 ? 0.320 -4.474 22.934 1.00 86.00 193 ASP A N 1
ATOM 1546 C CA . ASP A 1 193 ? 1.660 -3.948 23.200 1.00 86.00 193 ASP A CA 1
ATOM 1547 C C . ASP A 1 193 ? 2.666 -4.303 22.104 1.00 86.00 193 ASP A C 1
ATOM 1549 O O . ASP A 1 193 ? 3.737 -3.704 22.031 1.00 86.00 193 ASP A O 1
ATOM 1553 N N . SER A 1 194 ? 2.359 -5.291 21.265 1.00 88.62 194 SER A N 1
ATOM 1554 C CA . SER A 1 194 ? 3.188 -5.717 20.133 1.00 88.62 194 SER A CA 1
ATOM 1555 C C . SER A 1 194 ? 2.633 -5.254 18.783 1.00 88.62 194 SER A C 1
ATOM 1557 O O . SER A 1 194 ? 3.213 -5.598 17.757 1.00 88.62 194 SER A O 1
ATOM 1559 N N . VAL A 1 195 ? 1.530 -4.497 18.761 1.00 90.19 195 VAL A N 1
ATOM 1560 C CA . VAL A 1 195 ? 0.988 -3.905 17.531 1.00 90.19 195 VAL A CA 1
ATOM 1561 C C . VAL A 1 195 ? 1.708 -2.596 17.241 1.00 90.19 195 VAL A C 1
ATOM 1563 O O . VAL A 1 195 ? 1.802 -1.726 18.108 1.00 90.19 195 VAL A O 1
ATOM 1566 N N . PHE A 1 196 ? 2.203 -2.442 16.018 1.00 90.06 196 PHE A N 1
ATOM 1567 C CA . PHE A 1 196 ? 2.728 -1.169 15.556 1.00 90.06 196 PHE A CA 1
ATOM 1568 C C . PHE A 1 196 ? 1.600 -0.147 15.406 1.00 90.06 196 PHE A C 1
ATOM 1570 O O . PHE A 1 196 ? 0.563 -0.424 14.808 1.00 90.06 196 PHE A O 1
ATOM 1577 N N . TRP A 1 197 ? 1.836 1.042 15.950 1.00 86.00 197 TRP A N 1
ATOM 1578 C CA . TRP A 1 197 ? 0.988 2.213 15.783 1.00 86.00 197 TRP A CA 1
ATOM 1579 C C . TRP A 1 197 ? 1.872 3.453 15.723 1.00 86.00 197 TRP A C 1
ATOM 1581 O O . TRP A 1 197 ? 2.802 3.580 16.525 1.00 86.00 197 TRP A O 1
ATOM 1591 N N . ASN A 1 198 ? 1.574 4.355 14.787 1.00 76.75 198 ASN A N 1
ATOM 1592 C CA . ASN A 1 198 ? 2.314 5.608 14.629 1.00 76.75 198 ASN A CA 1
ATOM 1593 C C . ASN A 1 198 ? 2.105 6.537 15.828 1.00 76.75 198 ASN A C 1
ATOM 1595 O O . ASN A 1 198 ? 3.070 7.077 16.359 1.00 76.75 198 ASN A O 1
ATOM 1599 N N . ASP A 1 199 ? 0.859 6.667 16.287 1.00 75.12 199 ASP A N 1
ATOM 1600 C CA . ASP A 1 199 ? 0.516 7.452 17.467 1.00 75.12 199 ASP A CA 1
ATOM 1601 C C . ASP A 1 199 ? -0.144 6.567 18.526 1.00 75.12 199 ASP A C 1
ATOM 1603 O O . ASP A 1 199 ? -1.232 6.010 18.363 1.00 75.12 199 ASP A O 1
ATOM 1607 N N . ASP A 1 200 ? 0.565 6.447 19.641 1.00 68.94 200 ASP A N 1
ATOM 1608 C CA . ASP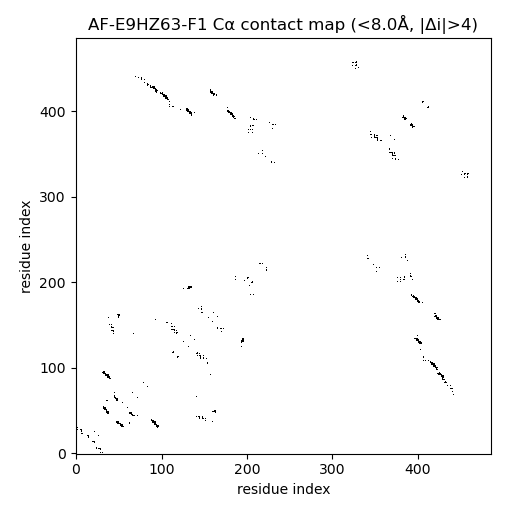 A 1 200 ? 0.195 5.637 20.784 1.00 68.94 200 ASP A CA 1
ATOM 1609 C C . ASP A 1 200 ? -1.112 6.092 21.448 1.00 68.94 200 ASP A C 1
ATOM 1611 O O . ASP A 1 200 ? -1.732 5.279 22.130 1.00 68.94 200 ASP A O 1
ATOM 1615 N N . ASN A 1 201 ? -1.535 7.349 21.289 1.00 67.50 201 ASN A N 1
ATOM 1616 C CA . ASN A 1 201 ? -2.762 7.879 21.893 1.00 67.50 201 ASN A CA 1
ATOM 1617 C C . ASN A 1 201 ? -4.028 7.505 21.121 1.00 67.50 201 ASN A C 1
ATOM 1619 O O . ASN A 1 201 ? -5.119 7.568 21.690 1.00 67.50 201 ASN A O 1
ATOM 1623 N N . TYR A 1 202 ? -3.878 7.087 19.865 1.00 75.44 202 TYR A N 1
ATOM 1624 C CA . TYR A 1 202 ? -4.984 6.703 18.988 1.00 75.44 202 TYR A CA 1
ATOM 1625 C C . TYR A 1 202 ? -5.026 5.191 18.745 1.00 75.44 202 TYR A C 1
ATOM 1627 O O . TYR A 1 202 ? -5.757 4.705 17.885 1.00 75.44 202 TYR A O 1
ATOM 1635 N N . ARG A 1 203 ? -4.279 4.423 19.550 1.00 85.88 203 ARG A N 1
ATOM 1636 C CA . ARG A 1 203 ? -4.346 2.961 19.559 1.00 85.88 203 ARG A CA 1
ATOM 1637 C C . ARG A 1 203 ? -5.755 2.514 19.999 1.00 85.88 203 ARG A C 1
ATOM 1639 O O . ARG A 1 203 ? -6.251 3.020 21.010 1.00 85.88 203 ARG A O 1
ATOM 1646 N N . PRO A 1 204 ? -6.402 1.553 19.312 1.00 89.31 204 PRO A N 1
ATOM 1647 C CA . PRO A 1 204 ? -7.815 1.232 19.537 1.00 89.31 204 PRO A CA 1
ATOM 1648 C C . PRO A 1 204 ? -8.196 0.877 20.982 1.00 89.31 204 PRO A C 1
ATOM 1650 O O . PRO A 1 204 ? -9.267 1.257 21.454 1.00 89.31 204 PRO A O 1
ATOM 1653 N N . ASP A 1 205 ? -7.329 0.193 21.727 1.00 88.69 205 ASP A N 1
ATOM 1654 C CA . ASP A 1 205 ? -7.541 -0.157 23.138 1.00 88.69 205 ASP A CA 1
ATOM 1655 C C . ASP A 1 205 ? -7.505 1.060 24.082 1.00 88.69 205 ASP A C 1
ATOM 1657 O O . ASP A 1 205 ? -8.305 1.162 25.017 1.00 88.69 205 ASP A O 1
ATOM 1661 N N . LYS A 1 206 ? -6.604 2.013 23.831 1.00 88.69 206 LYS A N 1
ATOM 1662 C CA . LYS A 1 206 ? -6.496 3.261 24.597 1.00 88.69 206 LYS A CA 1
ATOM 1663 C C . LYS A 1 206 ? -7.610 4.234 24.218 1.00 88.69 206 LYS A C 1
ATOM 1665 O O . LYS A 1 206 ? -8.193 4.872 25.098 1.00 88.69 206 LYS A O 1
ATOM 1670 N N . THR A 1 207 ? -7.958 4.300 22.935 1.00 89.31 207 THR A N 1
ATOM 1671 C CA . THR A 1 207 ? -9.060 5.123 22.431 1.00 89.31 207 THR A CA 1
ATOM 1672 C C . THR A 1 207 ? -10.394 4.639 22.997 1.00 89.31 207 THR A C 1
ATOM 1674 O O . THR A 1 207 ? -11.130 5.435 23.572 1.00 89.31 207 THR A O 1
ATOM 1677 N N . THR A 1 208 ? -10.677 3.333 22.958 1.00 90.56 208 THR A N 1
ATOM 1678 C CA . THR A 1 208 ? -11.888 2.754 23.579 1.00 90.56 208 THR A CA 1
ATOM 1679 C C . THR A 1 208 ? -11.943 3.001 25.078 1.00 90.56 208 THR A C 1
ATOM 1681 O O . THR A 1 208 ? -12.993 3.375 25.594 1.00 90.56 208 THR A O 1
ATOM 1684 N N . LYS A 1 209 ? -10.810 2.882 25.786 1.00 90.00 209 LYS A N 1
ATOM 1685 C CA . LYS A 1 209 ? -10.725 3.229 27.214 1.00 90.00 209 LYS A CA 1
ATOM 1686 C C . LYS A 1 209 ? -11.130 4.679 27.445 1.00 90.00 209 LYS A C 1
ATOM 1688 O O . LYS A 1 209 ? -11.986 4.952 28.278 1.00 90.00 209 LYS A O 1
ATOM 1693 N N . THR A 1 210 ? -10.543 5.590 26.675 1.00 89.19 210 THR A N 1
ATOM 1694 C CA . THR A 1 210 ? -10.799 7.026 26.787 1.00 89.19 210 THR A CA 1
ATOM 1695 C C . THR A 1 210 ? -12.262 7.353 26.491 1.00 89.19 210 THR A C 1
ATOM 1697 O O . THR A 1 210 ? -12.893 8.070 27.259 1.00 89.19 210 THR A O 1
ATOM 1700 N N . LEU A 1 211 ? -12.832 6.793 25.422 1.00 90.19 211 LEU A N 1
ATOM 1701 C CA . LEU A 1 211 ? -14.234 7.008 25.059 1.00 90.19 211 LEU A CA 1
ATOM 1702 C C . LEU A 1 211 ? -15.198 6.453 26.115 1.00 90.19 211 LEU A C 1
ATOM 1704 O O . LEU A 1 211 ? -16.188 7.108 26.430 1.00 90.19 211 LEU A O 1
ATOM 1708 N N . ASN A 1 212 ? -14.887 5.302 26.717 1.00 91.62 212 ASN A N 1
ATOM 1709 C CA . ASN A 1 212 ? -15.673 4.742 27.818 1.00 91.62 212 ASN A CA 1
ATOM 1710 C C . ASN A 1 212 ? -15.573 5.585 29.101 1.00 91.62 212 ASN A C 1
ATOM 1712 O O . ASN A 1 212 ? -16.555 5.762 29.817 1.00 91.62 212 ASN A O 1
ATOM 1716 N N . GLU A 1 213 ? -14.405 6.155 29.397 1.00 90.19 213 GLU A N 1
ATOM 1717 C CA . GLU A 1 213 ? -14.264 7.099 30.510 1.00 90.19 213 GLU A CA 1
ATOM 1718 C C . GLU A 1 213 ? -15.060 8.389 30.271 1.00 90.19 213 GLU A C 1
ATOM 1720 O O . GLU A 1 213 ? -15.645 8.925 31.211 1.00 90.19 213 GLU A O 1
ATOM 1725 N N . ILE A 1 214 ? -15.115 8.864 29.024 1.00 87.06 214 ILE A N 1
ATOM 1726 C CA . ILE A 1 214 ? -15.903 10.038 28.637 1.00 87.06 214 ILE A CA 1
ATOM 1727 C C . ILE A 1 214 ? -17.395 9.731 28.745 1.00 87.06 214 ILE A C 1
ATOM 1729 O O . ILE A 1 214 ? -18.117 10.472 29.407 1.00 87.06 214 ILE A O 1
ATOM 1733 N N . ILE A 1 215 ? -17.871 8.637 28.143 1.00 88.50 215 ILE A N 1
ATOM 1734 C CA . ILE A 1 215 ? -19.306 8.339 28.085 1.00 88.50 215 ILE A CA 1
ATOM 1735 C C . ILE A 1 215 ? -19.914 8.153 29.473 1.00 88.50 215 ILE A C 1
ATOM 1737 O O . ILE A 1 215 ? -20.991 8.684 29.732 1.00 88.50 215 ILE A O 1
ATOM 1741 N N . ASN A 1 216 ? -19.183 7.538 30.403 1.00 88.44 216 ASN A N 1
ATOM 1742 C CA . ASN A 1 216 ? -19.634 7.341 31.782 1.00 88.44 216 ASN A CA 1
ATOM 1743 C C . ASN A 1 216 ? -19.838 8.649 32.564 1.00 88.44 216 ASN A C 1
ATOM 1745 O O . ASN A 1 216 ? -20.541 8.645 33.571 1.00 88.44 216 ASN A O 1
ATOM 1749 N N . LYS A 1 217 ? -19.251 9.762 32.108 1.00 87.06 217 LYS A N 1
ATOM 1750 C CA . LYS A 1 217 ? -19.407 11.096 32.712 1.00 87.06 217 LYS A CA 1
ATOM 1751 C C . LYS A 1 217 ? -20.472 11.956 32.034 1.00 87.06 217 LYS A C 1
ATOM 1753 O O . LYS A 1 217 ? -20.748 13.068 32.475 1.00 87.06 217 LYS A O 1
ATOM 1758 N N . MET A 1 218 ? -21.044 11.483 30.931 1.00 84.00 218 MET A N 1
ATOM 1759 C CA . MET A 1 218 ? -22.051 12.225 30.180 1.00 84.00 218 MET A CA 1
ATOM 1760 C C . MET A 1 218 ? -23.466 11.898 30.661 1.00 84.00 218 MET A C 1
ATOM 1762 O O . MET A 1 218 ? -23.733 10.818 31.179 1.00 84.00 218 MET A O 1
ATOM 1766 N N . ASP A 1 219 ? -24.405 12.818 30.442 1.00 88.88 219 ASP A N 1
ATOM 1767 C CA . ASP A 1 219 ? -25.830 12.529 30.596 1.00 88.88 219 ASP A CA 1
ATOM 1768 C C . ASP A 1 219 ? -26.323 11.574 29.498 1.00 88.88 219 ASP A C 1
ATOM 1770 O O . ASP A 1 219 ? -25.764 11.508 28.399 1.00 88.88 219 ASP A O 1
ATOM 1774 N N . LYS A 1 220 ? -27.434 10.889 29.777 1.00 89.50 220 LYS A N 1
ATOM 1775 C CA . LYS A 1 220 ? -28.018 9.868 28.896 1.00 89.50 220 LYS A CA 1
ATOM 1776 C C . LYS A 1 220 ? -28.311 10.364 27.476 1.00 89.50 220 LYS A C 1
ATOM 1778 O O . LYS A 1 220 ? -28.216 9.578 26.537 1.00 89.50 220 LYS A O 1
ATOM 1783 N N . GLU A 1 221 ? -28.668 11.637 27.296 1.00 88.12 221 GLU A N 1
ATOM 1784 C CA . GLU A 1 221 ? -28.956 12.183 25.966 1.00 88.12 221 GLU A CA 1
ATOM 1785 C C . GLU A 1 221 ? -27.669 12.309 25.143 1.00 88.12 221 GLU A C 1
ATOM 1787 O O . GLU A 1 221 ? -27.622 11.883 23.988 1.00 88.12 221 GLU A O 1
ATOM 1792 N N . THR A 1 222 ? -26.602 12.838 25.744 1.00 85.25 222 THR A N 1
ATOM 1793 C CA . THR A 1 222 ? -25.298 12.963 25.077 1.00 85.25 222 THR A CA 1
ATOM 1794 C C . THR A 1 222 ? -24.651 11.596 24.839 1.00 85.25 222 THR A C 1
ATOM 1796 O O . THR A 1 222 ? -24.095 11.371 23.764 1.00 85.25 222 THR A O 1
ATOM 1799 N N . GLN A 1 223 ? -24.779 10.658 25.788 1.00 87.62 223 GLN A N 1
ATOM 1800 C CA . GLN A 1 223 ? -24.340 9.268 25.607 1.00 87.62 223 GLN A CA 1
ATOM 1801 C C . GLN A 1 223 ? -25.003 8.637 24.379 1.00 87.62 223 GLN A C 1
ATOM 1803 O O . GLN A 1 223 ? -24.316 8.094 23.514 1.00 87.62 223 GLN A O 1
ATOM 1808 N N . LYS A 1 224 ? -26.332 8.770 24.271 1.00 88.94 224 LYS A N 1
ATOM 1809 C CA . LYS A 1 224 ? -27.103 8.238 23.147 1.00 88.94 224 LYS A CA 1
ATOM 1810 C C . LYS A 1 224 ? -26.675 8.858 21.819 1.00 88.94 224 LYS A C 1
ATOM 1812 O O . LYS A 1 224 ? -26.445 8.126 20.867 1.00 88.94 224 LYS A O 1
ATOM 1817 N N . LYS A 1 225 ? -26.502 10.184 21.760 1.00 86.88 225 LYS A N 1
ATOM 1818 C CA . LYS A 1 225 ? -26.032 10.865 20.540 1.00 86.88 225 LYS A CA 1
ATOM 1819 C C . LYS A 1 225 ? -24.669 10.346 20.089 1.00 86.88 225 LYS A C 1
ATOM 1821 O O . LYS A 1 225 ? -24.493 10.073 18.906 1.00 86.88 225 LYS A O 1
ATOM 1826 N N . LEU A 1 226 ? -23.732 10.175 21.022 1.00 85.56 226 LEU A N 1
ATOM 1827 C CA . LEU A 1 226 ? -22.405 9.656 20.705 1.00 85.56 226 LEU A CA 1
ATOM 1828 C C . LEU A 1 226 ? -22.469 8.199 20.213 1.00 85.56 226 LEU A C 1
ATOM 1830 O O . LEU A 1 226 ? -21.862 7.876 19.198 1.00 85.56 226 LEU A O 1
ATOM 1834 N N . ALA A 1 227 ? -23.235 7.333 20.880 1.00 88.00 227 ALA A N 1
ATOM 1835 C CA . ALA A 1 227 ? -23.434 5.950 20.444 1.00 88.00 227 ALA A CA 1
ATOM 1836 C C . ALA A 1 227 ? -24.080 5.872 19.046 1.00 88.00 227 ALA A C 1
ATOM 1838 O O . ALA A 1 227 ? -23.587 5.157 18.170 1.00 88.00 227 ALA A O 1
ATOM 1839 N N . ASP A 1 228 ? -25.129 6.666 18.809 1.00 86.81 228 ASP A N 1
ATOM 1840 C CA . ASP A 1 228 ? -25.847 6.726 17.534 1.00 86.81 228 ASP A CA 1
ATOM 1841 C C . ASP A 1 228 ? -24.921 7.153 16.379 1.00 86.81 228 ASP A C 1
ATOM 1843 O O . ASP A 1 228 ? -25.050 6.633 15.269 1.00 86.81 228 ASP A O 1
ATOM 1847 N N . MET A 1 229 ? -23.962 8.060 16.615 1.00 84.81 229 MET A N 1
ATOM 1848 C CA . MET A 1 229 ? -22.966 8.444 15.602 1.00 84.81 229 MET A CA 1
ATOM 1849 C C . MET A 1 229 ? -22.095 7.264 15.162 1.00 84.81 229 MET A C 1
ATOM 1851 O O . MET A 1 229 ? -21.924 7.041 13.962 1.00 84.81 229 MET A O 1
ATOM 1855 N N . PHE A 1 230 ? -21.556 6.495 16.114 1.00 85.50 230 PHE A N 1
ATOM 1856 C CA . PHE A 1 230 ? -20.693 5.353 15.797 1.00 85.50 230 PHE A CA 1
ATOM 1857 C C . PHE A 1 230 ? -21.476 4.231 15.113 1.00 85.50 230 PHE A C 1
ATOM 1859 O O . PHE A 1 230 ? -21.001 3.677 14.124 1.00 85.50 230 PHE A O 1
ATOM 1866 N N . GLN A 1 231 ? -22.702 3.954 15.563 1.00 86.75 231 GLN A N 1
ATOM 1867 C CA . GLN A 1 231 ? -23.561 2.952 14.930 1.00 86.75 231 GLN A CA 1
ATOM 1868 C C . GLN A 1 231 ? -23.963 3.332 13.498 1.00 86.75 231 GLN A C 1
ATOM 1870 O O . GLN A 1 231 ? -24.005 2.476 12.613 1.00 86.75 231 GLN A O 1
ATOM 1875 N N . LYS A 1 232 ? -24.263 4.612 13.235 1.00 83.75 232 LYS A N 1
ATOM 1876 C CA . LYS A 1 232 ? -24.558 5.090 11.872 1.00 83.75 232 LYS A CA 1
ATOM 1877 C C . LYS A 1 232 ? -23.346 4.940 10.956 1.00 83.75 232 LYS A C 1
ATOM 1879 O O . LYS A 1 232 ? -23.487 4.452 9.835 1.00 83.75 232 LYS A O 1
ATOM 1884 N N . ALA A 1 233 ? -22.165 5.303 11.447 1.00 76.75 233 ALA A N 1
ATOM 1885 C CA . ALA A 1 233 ? -20.918 5.174 10.705 1.00 76.75 233 ALA A CA 1
ATOM 1886 C C . ALA A 1 233 ? -20.559 3.715 10.384 1.00 76.75 233 ALA A C 1
ATOM 1888 O O . ALA A 1 233 ? -20.064 3.425 9.297 1.00 76.75 233 ALA A O 1
ATOM 1889 N N . GLU A 1 234 ? -20.823 2.794 11.308 1.00 78.19 234 GLU A N 1
ATOM 1890 C CA . GLU A 1 234 ? -20.597 1.363 11.110 1.00 78.19 234 GLU A CA 1
ATOM 1891 C C . GLU A 1 234 ? -21.517 0.788 10.030 1.00 78.19 234 GLU A C 1
ATOM 1893 O O . GLU A 1 234 ? -21.030 0.171 9.085 1.00 78.19 234 GLU A O 1
ATOM 1898 N N . LYS A 1 235 ? -22.816 1.110 10.075 1.00 79.19 235 LYS A N 1
ATOM 1899 C CA . LYS A 1 235 ? -23.769 0.718 9.023 1.00 79.19 235 LYS A CA 1
ATOM 1900 C C . LYS A 1 235 ? -23.352 1.229 7.644 1.00 79.19 235 LYS A C 1
ATOM 1902 O O . LYS A 1 235 ? -23.458 0.498 6.664 1.00 79.19 235 LYS A O 1
ATOM 1907 N N . GLN A 1 236 ? -22.848 2.462 7.555 1.00 72.62 236 GLN A N 1
ATOM 1908 C CA . GLN A 1 236 ? -22.314 3.001 6.298 1.00 72.62 236 GLN A CA 1
ATOM 1909 C C . GLN A 1 236 ? -21.077 2.227 5.815 1.00 72.62 236 GLN A C 1
ATOM 1911 O O . GLN A 1 236 ? -20.961 1.927 4.623 1.00 72.62 236 GLN A O 1
ATOM 1916 N N . SER A 1 237 ? -20.173 1.863 6.729 1.00 69.62 237 SER A N 1
ATOM 1917 C CA . SER A 1 237 ? -18.977 1.076 6.410 1.00 69.62 237 SER A CA 1
ATOM 1918 C C . SER A 1 237 ? -19.333 -0.323 5.901 1.00 69.62 237 SER A C 1
ATOM 1920 O O . SER A 1 237 ? -18.820 -0.736 4.866 1.00 69.62 237 SER A O 1
ATOM 1922 N N . GLU A 1 238 ? -20.251 -1.028 6.568 1.00 71.38 238 GLU A N 1
ATOM 1923 C CA . GLU A 1 238 ? -20.692 -2.372 6.165 1.00 71.38 238 GLU A CA 1
ATOM 1924 C C . GLU A 1 238 ? -21.349 -2.386 4.781 1.00 71.38 238 GLU A C 1
ATOM 1926 O O . GLU A 1 238 ? -21.130 -3.303 3.987 1.00 71.38 238 GLU A O 1
ATOM 1931 N N . ILE A 1 239 ? -22.162 -1.370 4.475 1.00 71.38 239 ILE A N 1
ATOM 1932 C CA . ILE A 1 239 ? -22.793 -1.227 3.158 1.00 71.38 239 ILE A CA 1
ATOM 1933 C C . ILE A 1 239 ? -21.715 -1.020 2.087 1.00 71.38 239 ILE A C 1
ATOM 1935 O O . ILE A 1 239 ? -21.731 -1.692 1.056 1.00 71.38 239 ILE A O 1
ATOM 1939 N N . THR A 1 240 ? -20.742 -0.149 2.354 1.00 65.94 240 THR A N 1
ATOM 1940 C CA . THR A 1 240 ? -19.629 0.131 1.433 1.00 65.94 240 THR A CA 1
ATOM 1941 C C . THR A 1 240 ? -18.754 -1.107 1.201 1.00 65.94 240 THR A C 1
ATOM 1943 O O . THR A 1 240 ? -18.365 -1.405 0.069 1.00 65.94 240 THR A O 1
ATOM 1946 N N . GLU A 1 241 ? -18.479 -1.884 2.248 1.00 64.38 241 GLU A N 1
ATOM 1947 C CA . GLU A 1 241 ? -17.678 -3.107 2.158 1.00 64.38 241 GLU A CA 1
ATOM 1948 C C . GLU A 1 241 ? -18.405 -4.233 1.402 1.00 64.38 241 GLU A C 1
ATOM 1950 O O . GLU A 1 241 ? -17.815 -4.903 0.551 1.00 64.38 241 GLU A O 1
ATOM 1955 N N . LYS A 1 242 ? -19.713 -4.414 1.624 1.00 65.88 242 LYS A N 1
ATOM 1956 C CA . LYS A 1 242 ? -20.528 -5.370 0.848 1.00 65.88 242 LYS A CA 1
ATOM 1957 C C . LYS A 1 242 ? -20.566 -5.023 -0.639 1.00 65.88 242 LYS A C 1
ATOM 1959 O O . LYS A 1 242 ? -20.489 -5.913 -1.483 1.00 65.88 242 LYS A O 1
ATOM 1964 N N . LEU A 1 243 ? -20.641 -3.735 -0.966 1.00 57.94 243 LEU A N 1
ATOM 1965 C CA . LEU A 1 243 ? -20.623 -3.273 -2.353 1.00 57.94 243 LEU A CA 1
ATOM 1966 C C . LEU A 1 243 ? -19.259 -3.510 -3.019 1.00 57.94 243 LEU A C 1
ATOM 1968 O O . LEU A 1 243 ? -19.199 -3.966 -4.158 1.00 57.94 243 LEU A O 1
ATOM 1972 N N . THR A 1 244 ? -18.157 -3.265 -2.308 1.00 49.06 244 THR A N 1
ATOM 1973 C CA . THR A 1 244 ? -16.798 -3.454 -2.850 1.00 49.06 244 THR A CA 1
ATOM 1974 C C . THR A 1 244 ? -16.374 -4.923 -2.948 1.00 49.06 244 THR A C 1
ATOM 1976 O O . THR A 1 244 ? -15.723 -5.308 -3.920 1.00 49.06 244 THR A O 1
ATOM 1979 N N . SER A 1 245 ? -16.768 -5.772 -1.997 1.00 47.81 245 SER A N 1
ATOM 1980 C CA . SER A 1 245 ? -16.472 -7.215 -2.023 1.00 47.81 245 SER A CA 1
ATOM 1981 C C . SER A 1 245 ? -17.231 -7.959 -3.125 1.00 47.81 245 SER A C 1
ATOM 1983 O O . SER A 1 245 ? -16.631 -8.779 -3.820 1.00 47.81 245 SER A O 1
ATOM 1985 N N . SER A 1 246 ? -18.504 -7.616 -3.360 1.00 47.06 246 SER A N 1
ATOM 1986 C CA . SER A 1 246 ? -19.278 -8.166 -4.482 1.00 47.06 246 SER A CA 1
ATOM 1987 C C . SER A 1 246 ? -18.656 -7.822 -5.840 1.00 47.06 246 SER A C 1
ATOM 1989 O O . SER A 1 246 ? -18.709 -8.639 -6.756 1.00 47.06 246 SER A O 1
ATOM 1991 N N . ASN A 1 247 ? -18.038 -6.644 -5.971 1.00 47.62 247 ASN A N 1
ATOM 1992 C CA . ASN A 1 247 ? -17.405 -6.216 -7.219 1.00 47.62 247 ASN A CA 1
ATOM 1993 C C . ASN A 1 247 ? -16.076 -6.947 -7.478 1.00 47.62 247 ASN A C 1
ATOM 1995 O O . ASN A 1 247 ? -15.845 -7.392 -8.599 1.00 47.62 247 ASN A O 1
ATOM 1999 N N . LYS A 1 248 ? -15.241 -7.168 -6.450 1.00 48.09 248 LYS A N 1
ATOM 2000 C CA . LYS A 1 248 ? -13.969 -7.912 -6.593 1.00 48.09 248 LYS A CA 1
ATOM 2001 C C . LYS A 1 248 ? -14.157 -9.359 -7.059 1.00 48.09 248 LYS A C 1
ATOM 2003 O O . LYS A 1 248 ? -13.293 -9.906 -7.745 1.00 48.09 248 LYS A O 1
ATOM 2008 N N . GLU A 1 249 ? -15.253 -10.010 -6.670 1.00 47.81 249 GLU A N 1
ATOM 2009 C CA . GLU A 1 249 ? -15.534 -11.379 -7.114 1.00 47.81 249 GLU A CA 1
ATOM 2010 C C . GLU A 1 249 ? -16.007 -11.436 -8.577 1.00 47.81 249 GLU A C 1
ATOM 2012 O O . GLU A 1 249 ? -15.652 -12.367 -9.304 1.00 47.81 249 GLU A O 1
ATOM 2017 N N . GLU A 1 250 ? -16.763 -10.433 -9.032 1.00 53.72 250 GLU A N 1
ATOM 2018 C CA . GLU A 1 250 ? -17.143 -10.298 -10.445 1.00 53.72 250 GLU A CA 1
ATOM 2019 C C . GLU A 1 250 ? -15.927 -9.961 -11.325 1.00 53.72 250 GLU A C 1
ATOM 2021 O O . GLU A 1 250 ? -15.762 -10.550 -12.394 1.00 53.72 250 GLU A O 1
ATOM 2026 N N . GLU A 1 251 ? -15.022 -9.107 -10.844 1.00 47.56 251 GLU A N 1
ATOM 2027 C CA . GLU A 1 251 ? -13.795 -8.706 -11.543 1.00 47.56 251 GLU A CA 1
ATOM 2028 C C . GLU A 1 251 ? -12.815 -9.879 -11.714 1.00 47.56 251 GLU A C 1
ATOM 2030 O O . GLU A 1 251 ? -12.367 -10.156 -12.828 1.00 47.56 251 GLU A O 1
ATOM 2035 N N . ARG A 1 252 ? -12.605 -10.688 -10.662 1.00 55.31 252 ARG A N 1
ATOM 2036 C CA . ARG A 1 252 ? -11.835 -11.946 -10.752 1.00 55.31 252 ARG A CA 1
ATOM 2037 C C . ARG A 1 252 ? -12.412 -12.931 -11.767 1.00 55.31 252 ARG A C 1
ATOM 2039 O O . ARG A 1 252 ? -11.658 -13.619 -12.456 1.00 55.31 252 ARG A O 1
ATOM 2046 N N . LYS A 1 253 ? -13.743 -13.028 -11.865 1.00 61.34 253 LYS A N 1
ATOM 2047 C CA . LYS A 1 253 ? -14.400 -13.877 -12.873 1.00 61.34 253 LYS A CA 1
ATOM 2048 C C . LYS A 1 253 ? -14.182 -13.323 -14.285 1.00 61.34 253 LYS A C 1
ATOM 2050 O O . LYS A 1 253 ? -13.999 -14.115 -15.208 1.00 61.34 253 LYS A O 1
ATOM 2055 N N . GLY A 1 254 ? -14.141 -12.000 -14.444 1.00 58.12 254 GLY A N 1
ATOM 2056 C CA . GLY A 1 254 ? -13.830 -11.321 -15.704 1.00 58.12 254 GLY A CA 1
ATOM 2057 C C . GLY A 1 254 ? -12.386 -11.531 -16.170 1.00 58.12 254 GLY A C 1
ATOM 2058 O O . GLY A 1 254 ? -12.168 -11.961 -17.303 1.00 58.12 254 GLY A O 1
ATOM 2059 N N . GLU A 1 255 ? -11.402 -11.310 -15.296 1.00 52.41 255 GLU A N 1
ATOM 2060 C CA . GLU A 1 255 ? -9.976 -11.504 -15.603 1.00 52.41 255 GLU A CA 1
ATOM 2061 C C . GLU A 1 255 ? -9.656 -12.952 -15.992 1.00 52.41 255 GLU A C 1
ATOM 2063 O O . GLU A 1 255 ? -8.966 -13.201 -16.983 1.00 52.41 255 GLU A O 1
ATOM 2068 N N . GLU A 1 256 ? -10.218 -13.926 -15.272 1.00 60.34 256 GLU A N 1
ATOM 2069 C CA . GLU A 1 256 ? -10.072 -15.349 -15.591 1.00 60.34 256 GLU A CA 1
ATOM 2070 C C . GLU A 1 256 ? -10.686 -15.686 -16.963 1.00 60.34 256 GLU A C 1
ATOM 2072 O O . GLU A 1 256 ? -10.139 -16.480 -17.735 1.00 60.34 256 GLU A O 1
ATOM 2077 N N . GLN A 1 257 ? -11.794 -15.037 -17.331 1.00 63.34 257 GLN A N 1
ATOM 2078 C CA . GLN A 1 257 ? -12.426 -15.220 -18.636 1.00 63.34 257 GLN A CA 1
ATOM 2079 C C . GLN A 1 257 ? -11.602 -14.594 -19.777 1.00 63.34 257 GLN A C 1
ATOM 2081 O O . GLN A 1 257 ? -11.498 -15.183 -20.859 1.00 63.34 257 GLN A O 1
ATOM 2086 N N . VAL A 1 258 ? -10.970 -13.439 -19.540 1.00 60.88 258 VAL A N 1
ATOM 2087 C CA . VAL A 1 258 ? -10.033 -12.797 -20.481 1.00 60.88 258 VAL A CA 1
ATOM 2088 C C . VAL A 1 258 ? -8.771 -13.642 -20.648 1.00 60.88 258 VAL A C 1
ATOM 2090 O O . VAL A 1 258 ? -8.338 -13.885 -21.777 1.00 60.88 258 VAL A O 1
ATOM 2093 N N . ARG A 1 259 ? -8.226 -14.178 -19.552 1.00 64.06 259 ARG A N 1
ATOM 2094 C CA . ARG A 1 259 ? -7.067 -15.078 -19.567 1.00 64.06 259 ARG A CA 1
ATOM 2095 C C . ARG A 1 259 ? -7.335 -16.330 -20.405 1.00 64.06 259 ARG A C 1
ATOM 2097 O O . ARG A 1 259 ? -6.513 -16.675 -21.253 1.00 64.06 259 ARG A O 1
ATOM 2104 N N . ARG A 1 260 ? -8.508 -16.957 -20.252 1.00 64.94 260 ARG A N 1
ATOM 2105 C CA . ARG A 1 260 ? -8.929 -18.102 -21.086 1.00 64.94 260 ARG A CA 1
ATOM 2106 C C . ARG A 1 260 ? -9.076 -17.734 -22.563 1.00 64.94 260 ARG A C 1
ATOM 2108 O O . ARG A 1 260 ? -8.664 -18.504 -23.429 1.00 64.94 260 ARG A O 1
ATOM 2115 N N . LYS A 1 261 ? -9.612 -16.547 -22.873 1.00 64.50 261 LYS A N 1
ATOM 2116 C CA . LYS A 1 261 ? -9.704 -16.060 -24.261 1.00 64.50 261 LYS A CA 1
ATOM 2117 C C . LYS A 1 261 ? -8.328 -15.851 -24.888 1.00 64.50 261 LYS A C 1
ATOM 2119 O O . LYS A 1 261 ? -8.134 -16.266 -26.029 1.00 64.50 261 LYS A O 1
ATOM 2124 N N . ASN A 1 262 ? -7.381 -15.261 -24.164 1.00 54.47 262 ASN A N 1
ATOM 2125 C CA . ASN A 1 262 ? -6.033 -15.022 -24.681 1.00 54.47 262 ASN A CA 1
ATOM 2126 C C . ASN A 1 262 ? -5.274 -16.337 -24.907 1.00 54.47 262 ASN A C 1
ATOM 2128 O O . ASN A 1 262 ? -4.729 -16.531 -25.987 1.00 54.47 262 ASN A O 1
ATOM 2132 N N . GLN A 1 263 ? -5.384 -17.303 -23.989 1.00 65.50 263 GLN A N 1
ATOM 2133 C CA . GLN A 1 263 ? -4.829 -18.647 -24.197 1.00 65.50 263 GLN A CA 1
ATOM 2134 C C . GLN A 1 263 ? -5.405 -19.346 -25.442 1.00 65.50 263 GLN A C 1
ATOM 2136 O O . GLN A 1 263 ? -4.671 -20.018 -26.164 1.00 65.50 263 GLN A O 1
ATOM 2141 N N . SER A 1 264 ? -6.697 -19.158 -25.743 1.00 65.62 264 SER A N 1
ATOM 2142 C CA . SER A 1 264 ? -7.299 -19.711 -26.968 1.00 65.62 264 SER A CA 1
ATOM 2143 C C . SER A 1 264 ? -6.807 -19.028 -28.251 1.00 65.62 264 SER A C 1
ATOM 2145 O O . SER A 1 264 ? -6.691 -19.676 -29.290 1.00 65.62 264 SER A O 1
ATOM 2147 N N . LYS A 1 265 ? -6.490 -17.726 -28.189 1.00 67.31 265 LYS A N 1
ATOM 2148 C CA . LYS A 1 265 ? -5.946 -16.976 -29.329 1.00 67.31 265 LYS A CA 1
ATOM 2149 C C . LYS A 1 265 ? -4.515 -17.403 -29.636 1.00 67.31 265 LYS A C 1
ATOM 2151 O O . LYS A 1 265 ? -4.211 -17.646 -30.798 1.00 67.31 265 LYS A O 1
ATOM 2156 N N . ASP A 1 266 ? -3.693 -17.572 -28.605 1.00 63.69 266 ASP A N 1
ATOM 2157 C CA . ASP A 1 266 ? -2.305 -18.016 -28.755 1.00 63.69 266 ASP A CA 1
ATOM 2158 C C . ASP A 1 266 ? -2.229 -19.447 -29.317 1.00 63.69 266 ASP A C 1
ATOM 2160 O O . ASP A 1 266 ? -1.382 -19.747 -30.160 1.00 63.69 266 ASP A O 1
ATOM 2164 N N . ALA A 1 267 ? -3.156 -20.324 -28.910 1.00 66.44 267 ALA A N 1
ATOM 2165 C CA . ALA A 1 267 ? -3.285 -21.668 -29.474 1.00 66.44 267 ALA A CA 1
ATOM 2166 C C . ALA A 1 267 ? -3.637 -21.631 -30.974 1.00 66.44 267 ALA A C 1
ATOM 2168 O O . ALA A 1 267 ? -2.969 -22.285 -31.775 1.00 66.44 267 ALA A O 1
ATOM 2169 N N . ASN A 1 268 ? -4.615 -20.805 -31.364 1.00 68.25 268 ASN A N 1
ATOM 2170 C CA . ASN A 1 268 ? -5.010 -20.632 -32.766 1.00 68.25 268 ASN A CA 1
ATOM 2171 C C . ASN A 1 268 ? -3.905 -20.000 -33.627 1.00 68.25 268 ASN A C 1
ATOM 2173 O O . ASN A 1 268 ? -3.743 -20.359 -34.792 1.00 68.25 268 ASN A O 1
ATOM 2177 N N . GLU A 1 269 ? -3.138 -19.051 -33.088 1.00 68.38 269 GLU A N 1
ATOM 2178 C CA . GLU A 1 269 ? -2.041 -18.425 -33.829 1.00 68.38 269 GLU A CA 1
ATOM 2179 C C . GLU A 1 269 ? -0.878 -19.401 -34.050 1.00 68.38 269 GLU A C 1
ATOM 2181 O O . GLU A 1 269 ? -0.301 -19.440 -35.139 1.00 68.38 269 GLU A O 1
ATOM 2186 N N . ASN A 1 270 ? -0.578 -20.244 -33.059 1.00 66.19 270 ASN A N 1
ATOM 2187 C CA . ASN A 1 270 ? 0.407 -21.313 -33.205 1.00 66.19 270 ASN A CA 1
ATOM 2188 C C . ASN A 1 270 ? -0.037 -22.379 -34.214 1.00 66.19 270 ASN A C 1
ATOM 2190 O O . ASN A 1 270 ? 0.786 -22.847 -35.000 1.00 66.19 270 ASN A O 1
ATOM 2194 N N . GLU A 1 271 ? -1.323 -22.729 -34.248 1.00 67.00 271 GLU A N 1
ATOM 2195 C CA . GLU A 1 271 ? -1.865 -23.656 -35.245 1.00 67.00 271 GLU A CA 1
ATOM 2196 C C . GLU A 1 271 ? -1.786 -23.063 -36.660 1.00 67.00 271 GLU A C 1
ATOM 2198 O O . GLU A 1 271 ? -1.307 -23.721 -37.581 1.00 67.00 271 GLU A O 1
ATOM 2203 N N . ARG A 1 272 ? -2.097 -21.770 -36.816 1.00 63.47 272 ARG A N 1
ATOM 2204 C CA . ARG A 1 272 ? -1.977 -21.049 -38.093 1.00 63.47 272 ARG A CA 1
ATOM 2205 C C . ARG A 1 272 ? -0.527 -20.935 -38.581 1.00 63.47 272 ARG A C 1
ATOM 2207 O O . ARG A 1 272 ? -0.273 -21.106 -39.773 1.00 63.47 272 ARG A O 1
ATOM 2214 N N . LYS A 1 273 ? 0.432 -20.706 -37.675 1.00 67.50 273 LYS A N 1
ATOM 2215 C CA . LYS A 1 273 ? 1.875 -20.735 -37.985 1.00 67.50 273 LYS A CA 1
ATOM 2216 C C . LYS A 1 273 ? 2.339 -22.136 -38.387 1.00 67.50 273 LYS A C 1
ATOM 2218 O O . LYS A 1 273 ? 3.167 -22.267 -39.285 1.00 67.50 273 LYS A O 1
ATOM 2223 N N . ARG A 1 274 ? 1.776 -23.184 -37.777 1.00 65.88 274 ARG A N 1
ATOM 2224 C CA . ARG A 1 274 ? 2.062 -24.579 -38.136 1.00 65.88 274 ARG A CA 1
ATOM 2225 C C . ARG A 1 274 ? 1.528 -24.927 -39.526 1.00 65.88 274 ARG A C 1
ATOM 2227 O O . ARG A 1 274 ? 2.254 -25.535 -40.305 1.00 65.88 274 ARG A O 1
ATOM 2234 N N . SER A 1 275 ? 0.322 -24.479 -39.875 1.00 64.38 275 SER A N 1
ATOM 2235 C CA . SER A 1 275 ? -0.231 -24.643 -41.226 1.00 64.38 275 SER A CA 1
ATOM 2236 C C . SER A 1 275 ? 0.605 -23.907 -42.279 1.00 64.38 275 SER A C 1
ATOM 2238 O O . SER A 1 275 ? 0.966 -24.500 -43.286 1.00 64.38 275 SER A O 1
ATOM 2240 N N . GLN A 1 276 ? 1.035 -22.669 -42.007 1.00 60.47 276 GLN A N 1
ATOM 2241 C CA . GLN A 1 276 ? 1.893 -21.904 -42.928 1.00 60.47 276 GLN A CA 1
ATOM 2242 C C . GLN A 1 276 ? 3.297 -22.501 -43.110 1.00 60.47 276 GLN A C 1
ATOM 2244 O O . GLN A 1 276 ? 3.872 -22.392 -44.190 1.00 60.47 276 GLN A O 1
ATOM 2249 N N . ALA A 1 277 ? 3.841 -23.167 -42.088 1.00 55.78 277 ALA A N 1
ATOM 2250 C CA . ALA A 1 277 ? 5.108 -23.891 -42.198 1.00 55.78 277 ALA A CA 1
ATOM 2251 C C . ALA A 1 277 ? 4.996 -25.182 -43.031 1.00 55.78 277 ALA A C 1
ATOM 2253 O O . ALA A 1 277 ? 6.010 -25.695 -43.495 1.00 55.78 277 ALA A O 1
ATOM 2254 N N . THR A 1 278 ? 3.782 -25.702 -43.238 1.00 52.53 278 THR A N 1
ATOM 2255 C CA . THR A 1 278 ? 3.559 -26.922 -44.033 1.00 52.53 278 THR A CA 1
ATOM 2256 C C . THR A 1 278 ? 3.447 -26.613 -45.534 1.00 52.53 278 THR A C 1
ATOM 2258 O O . THR A 1 278 ? 3.763 -27.469 -46.355 1.00 52.53 278 THR A O 1
ATOM 2261 N N . ASP A 1 279 ? 3.115 -25.367 -45.895 1.00 50.66 279 ASP A N 1
ATOM 2262 C CA . ASP A 1 279 ? 3.001 -24.906 -47.289 1.00 50.66 279 ASP A CA 1
ATOM 2263 C C . ASP A 1 279 ? 4.320 -24.351 -47.871 1.00 50.66 279 ASP A C 1
ATOM 2265 O O . ASP A 1 279 ? 4.418 -24.096 -49.070 1.00 50.66 279 ASP A O 1
ATOM 2269 N N . GLN A 1 280 ? 5.372 -24.205 -47.053 1.00 46.31 280 GLN A N 1
ATOM 2270 C CA . GLN A 1 280 ? 6.737 -23.885 -47.499 1.00 46.31 280 GLN A CA 1
ATOM 2271 C C . GLN A 1 280 ? 7.639 -25.126 -47.492 1.00 46.31 280 GLN A C 1
ATOM 2273 O O . GLN A 1 280 ? 8.696 -25.153 -46.864 1.00 46.31 280 GLN A O 1
ATOM 2278 N N . VAL A 1 281 ? 7.249 -26.164 -48.230 1.00 42.78 281 VAL A N 1
ATOM 2279 C CA . VAL A 1 281 ? 8.197 -27.193 -48.676 1.00 42.78 281 VAL A CA 1
ATOM 2280 C C . VAL A 1 281 ? 8.581 -26.869 -50.116 1.00 42.78 281 VAL A C 1
ATOM 2282 O O . VAL A 1 281 ? 7.820 -27.100 -51.051 1.00 42.78 281 VAL A O 1
ATOM 2285 N N . ASN A 1 282 ? 9.775 -26.298 -50.287 1.00 41.53 282 ASN A N 1
ATOM 2286 C CA . ASN A 1 282 ? 10.394 -26.116 -51.598 1.00 41.53 282 ASN A CA 1
ATOM 2287 C C . ASN A 1 282 ? 10.573 -27.484 -52.289 1.00 41.53 282 ASN A C 1
ATOM 2289 O O . ASN A 1 282 ? 11.156 -28.391 -51.685 1.00 41.53 282 ASN A O 1
ATOM 2293 N N . PRO A 1 283 ? 10.152 -27.645 -53.556 1.00 43.16 283 PRO A N 1
ATOM 2294 C CA . PRO A 1 283 ? 10.346 -28.876 -54.305 1.00 43.16 283 PRO A CA 1
ATOM 2295 C C . PRO A 1 283 ? 11.779 -28.918 -54.847 1.00 43.16 283 PRO A C 1
ATOM 2297 O O . PRO A 1 283 ? 12.073 -28.413 -55.929 1.00 43.16 283 PRO A O 1
ATOM 2300 N N . ALA A 1 284 ? 12.692 -29.527 -54.093 1.00 38.50 284 ALA A N 1
ATOM 2301 C CA . ALA A 1 284 ? 14.029 -29.851 -54.575 1.00 38.50 284 ALA A CA 1
ATOM 2302 C C . ALA A 1 284 ? 14.142 -31.361 -54.839 1.00 38.50 284 ALA A C 1
ATOM 2304 O O . ALA A 1 284 ? 14.287 -32.163 -53.924 1.00 38.50 284 ALA A O 1
ATOM 2305 N N . ALA A 1 285 ? 14.067 -31.700 -56.128 1.00 43.81 285 ALA A N 1
ATOM 2306 C CA . ALA A 1 285 ? 14.675 -32.852 -56.792 1.00 43.81 285 ALA A CA 1
ATOM 2307 C C . ALA A 1 285 ? 14.538 -34.239 -56.125 1.00 43.81 285 ALA A C 1
ATOM 2309 O O . ALA A 1 285 ? 15.462 -34.734 -55.485 1.00 43.81 285 ALA A O 1
ATOM 2310 N N . ILE A 1 286 ? 13.461 -34.953 -56.465 1.00 36.47 286 ILE A N 1
ATOM 2311 C CA . ILE A 1 286 ? 13.524 -36.412 -56.618 1.00 36.47 286 ILE A CA 1
ATOM 2312 C C . ILE A 1 286 ? 13.458 -36.700 -58.116 1.00 36.47 286 ILE A C 1
ATOM 2314 O O . ILE A 1 286 ? 12.418 -36.570 -58.756 1.00 36.47 286 ILE A O 1
ATOM 2318 N N . LYS A 1 287 ? 14.616 -37.039 -58.684 1.00 37.56 287 LYS A N 1
ATOM 2319 C CA . LYS A 1 287 ? 14.755 -37.553 -60.043 1.00 37.56 287 LYS A CA 1
ATOM 2320 C C . LYS A 1 287 ? 14.494 -39.056 -59.963 1.00 37.56 287 LYS A C 1
ATOM 2322 O O . LYS A 1 287 ? 15.338 -39.795 -59.465 1.00 37.56 287 LYS A O 1
ATOM 2327 N N . LEU A 1 288 ? 13.314 -39.485 -60.391 1.00 34.56 288 LEU A N 1
ATOM 2328 C CA . LEU A 1 288 ? 12.978 -40.892 -60.574 1.00 34.56 288 LEU A CA 1
ATOM 2329 C C . LEU A 1 288 ? 12.543 -41.051 -62.028 1.00 34.56 288 LEU A C 1
ATOM 2331 O O . LEU A 1 288 ? 11.504 -40.537 -62.438 1.00 34.56 288 LEU A O 1
ATOM 2335 N N . ASP A 1 289 ? 13.407 -41.699 -62.806 1.00 41.19 289 ASP A N 1
ATOM 2336 C CA . ASP A 1 289 ? 13.045 -42.276 -64.093 1.00 41.19 289 ASP A CA 1
ATOM 2337 C C . ASP A 1 289 ? 11.858 -43.211 -63.883 1.00 41.19 289 ASP A C 1
ATOM 2339 O O . ASP A 1 289 ? 11.905 -44.046 -62.982 1.00 41.19 289 ASP A O 1
ATOM 2343 N N . LEU A 1 290 ? 10.829 -43.079 -64.721 1.00 34.94 290 LEU A N 1
ATOM 2344 C CA . LEU A 1 290 ? 10.078 -44.199 -65.284 1.00 34.94 290 LEU A CA 1
ATOM 2345 C C . LEU A 1 290 ? 9.116 -43.687 -66.363 1.00 34.94 290 LEU A C 1
ATOM 2347 O O . LEU A 1 290 ? 8.212 -42.886 -66.139 1.00 34.94 290 LEU A O 1
ATOM 2351 N N . SER A 1 291 ? 9.362 -44.195 -67.562 1.00 36.12 291 SER A N 1
ATOM 2352 C CA . SER A 1 291 ? 8.479 -44.226 -68.719 1.00 36.12 291 SER A CA 1
ATOM 2353 C C . SER A 1 291 ? 7.085 -44.764 -68.386 1.00 36.12 291 SER A C 1
ATOM 2355 O O . SER A 1 291 ? 6.974 -45.795 -67.723 1.00 36.12 291 SER A O 1
ATOM 2357 N N . GLY A 1 292 ? 6.038 -44.182 -68.970 1.00 31.91 292 GLY A N 1
ATOM 2358 C CA . GLY A 1 292 ? 4.738 -44.851 -69.068 1.00 31.91 292 GLY A CA 1
ATOM 2359 C C . GLY A 1 292 ? 3.576 -43.880 -69.190 1.00 31.91 292 GLY A C 1
ATOM 2360 O O . GLY A 1 292 ? 3.251 -43.171 -68.248 1.00 31.91 292 GLY A O 1
ATOM 2361 N N . GLY A 1 293 ? 2.965 -43.836 -70.373 1.00 38.78 293 GLY A N 1
ATOM 2362 C CA . GLY A 1 293 ? 1.838 -42.963 -70.674 1.00 38.78 293 GLY A CA 1
ATOM 2363 C C . GLY A 1 293 ? 0.565 -43.293 -69.891 1.00 38.78 293 GLY A C 1
ATOM 2364 O O . GLY A 1 293 ? 0.294 -44.437 -69.543 1.00 38.78 293 GLY A O 1
ATOM 2365 N N . GLY A 1 294 ? -0.254 -42.263 -69.697 1.00 29.84 294 GLY A N 1
ATOM 2366 C CA . GLY A 1 294 ? -1.612 -42.381 -69.183 1.00 29.84 294 GLY A CA 1
ATOM 2367 C C . GLY A 1 294 ? -2.308 -41.027 -69.225 1.00 29.84 294 GLY A C 1
ATOM 2368 O O . GLY A 1 294 ? -2.070 -40.176 -68.376 1.00 29.84 294 GLY A O 1
ATOM 2369 N N . LYS A 1 295 ? -3.146 -40.809 -70.242 1.00 36.31 295 LYS A N 1
ATOM 2370 C CA . LYS A 1 295 ? -4.080 -39.679 -70.301 1.00 36.31 295 LYS A CA 1
ATOM 2371 C C . LYS A 1 295 ? -5.240 -39.959 -69.346 1.00 36.31 295 LYS A C 1
ATOM 2373 O O . LYS A 1 295 ? -5.978 -40.908 -69.582 1.00 36.31 295 LYS A O 1
ATOM 2378 N N . PHE A 1 296 ? -5.446 -39.094 -68.359 1.00 29.61 296 PHE A N 1
ATOM 2379 C CA . PHE A 1 296 ? -6.746 -38.896 -67.722 1.00 29.61 296 PHE A CA 1
ATOM 2380 C C . PHE A 1 296 ? -7.004 -37.397 -67.577 1.00 29.61 296 PHE A C 1
ATOM 2382 O O . PHE A 1 296 ? -6.203 -36.664 -67.004 1.00 29.61 296 PHE A O 1
ATOM 2389 N N . ALA A 1 297 ? -8.112 -36.965 -68.172 1.00 34.19 297 ALA A N 1
ATOM 2390 C CA . ALA A 1 297 ? -8.713 -35.655 -67.996 1.00 34.19 297 ALA A CA 1
ATOM 2391 C C . ALA A 1 297 ? -9.545 -35.659 -66.711 1.00 34.19 297 ALA A C 1
ATOM 2393 O O . ALA A 1 297 ? -10.270 -36.627 -66.487 1.00 34.19 297 ALA A O 1
ATOM 2394 N N . VAL A 1 298 ? -9.494 -34.580 -65.930 1.00 30.36 298 VAL A N 1
ATOM 2395 C CA . VAL A 1 298 ? -10.578 -34.200 -65.015 1.00 30.36 298 VAL A CA 1
ATOM 2396 C C . VAL A 1 298 ? -10.654 -32.675 -64.977 1.00 30.36 298 VAL A C 1
ATOM 2398 O O . VAL A 1 298 ? -9.713 -32.003 -64.554 1.00 30.36 298 VAL A O 1
ATOM 2401 N N . ASP A 1 299 ? -11.782 -32.165 -65.466 1.00 34.44 299 ASP A N 1
ATOM 2402 C CA . ASP A 1 299 ? -12.268 -30.800 -65.295 1.00 34.44 299 ASP A CA 1
ATOM 2403 C C . ASP A 1 299 ? -12.370 -30.423 -63.815 1.00 34.44 299 ASP A C 1
ATOM 2405 O O . ASP A 1 299 ? -12.883 -31.198 -63.010 1.00 34.44 299 ASP A O 1
ATOM 2409 N N . TYR A 1 300 ? -12.015 -29.182 -63.484 1.00 27.59 300 TYR A N 1
ATOM 2410 C CA . TYR A 1 300 ? -12.586 -28.505 -62.322 1.00 27.59 300 TYR A CA 1
ATOM 2411 C C . TYR A 1 300 ? -12.971 -27.070 -62.683 1.00 27.59 300 TYR A C 1
ATOM 2413 O O . TYR A 1 300 ? -12.156 -26.149 -62.681 1.00 27.59 300 TYR A O 1
ATOM 2421 N N . ASN A 1 301 ? -14.264 -26.905 -62.962 1.00 33.41 301 ASN A N 1
ATOM 2422 C CA . ASN A 1 301 ? -14.999 -25.683 -62.660 1.00 33.41 301 ASN A CA 1
ATOM 2423 C C . ASN A 1 301 ? -14.995 -25.464 -61.141 1.00 33.41 301 ASN A C 1
ATOM 2425 O O . ASN A 1 301 ? -15.237 -26.410 -60.393 1.00 33.41 301 ASN A O 1
ATOM 2429 N N . ASN A 1 302 ? -14.815 -24.218 -60.701 1.00 30.33 302 ASN A N 1
ATOM 2430 C CA . ASN A 1 302 ? -15.566 -23.679 -59.566 1.00 30.33 302 ASN A CA 1
ATOM 2431 C C . ASN A 1 302 ? -15.530 -22.147 -59.568 1.00 30.33 302 ASN A C 1
ATOM 2433 O O . ASN A 1 302 ? -14.592 -21.502 -59.104 1.00 30.33 302 ASN A O 1
ATOM 2437 N N . THR A 1 303 ? -16.611 -21.587 -60.098 1.00 36.56 303 THR A N 1
ATOM 2438 C CA . THR A 1 303 ? -17.143 -20.264 -59.774 1.00 36.56 303 THR A CA 1
ATOM 2439 C C . THR A 1 303 ? -18.010 -20.391 -58.508 1.00 36.56 303 THR A C 1
ATOM 2441 O O . THR A 1 303 ? -18.584 -21.450 -58.279 1.00 36.56 303 THR A O 1
ATOM 2444 N N . HIS A 1 304 ? -18.158 -19.290 -57.760 1.00 34.09 304 HIS A N 1
ATOM 2445 C CA . HIS A 1 304 ? -18.962 -19.075 -56.536 1.00 34.09 304 HIS A CA 1
ATOM 2446 C C . HIS A 1 304 ? -18.310 -19.374 -55.175 1.00 34.09 304 HIS A C 1
ATOM 2448 O O . HIS A 1 304 ? -18.299 -20.500 -54.692 1.00 34.09 304 HIS A O 1
ATOM 2454 N N . ASN A 1 305 ? -17.891 -18.301 -54.490 1.00 32.50 305 ASN A N 1
ATOM 2455 C CA . ASN A 1 305 ? -18.542 -17.858 -53.246 1.00 32.50 305 ASN A CA 1
ATOM 2456 C C . ASN A 1 305 ? -17.960 -16.511 -52.780 1.00 32.50 305 ASN A C 1
ATOM 2458 O O . ASN A 1 305 ? -16.992 -16.447 -52.030 1.00 32.50 305 ASN A O 1
ATOM 2462 N N . THR A 1 306 ? -18.594 -15.421 -53.200 1.00 41.12 306 THR A N 1
ATOM 2463 C CA . THR A 1 306 ? -18.548 -14.125 -52.511 1.00 41.12 306 THR A CA 1
ATOM 2464 C C . THR A 1 306 ? -19.957 -13.843 -52.036 1.00 41.12 306 THR A C 1
ATOM 2466 O O . THR A 1 306 ? -20.720 -13.230 -52.766 1.00 41.12 306 THR A O 1
ATOM 2469 N N . GLU A 1 307 ? -20.309 -14.361 -50.861 1.00 38.00 307 GLU A N 1
ATOM 2470 C CA . GLU A 1 307 ? -21.460 -13.923 -50.061 1.00 38.00 307 GLU A CA 1
ATOM 2471 C C . GLU A 1 307 ? -21.451 -14.665 -48.712 1.00 38.00 307 GLU A C 1
ATOM 2473 O O . GLU A 1 307 ? -22.252 -15.557 -48.463 1.00 38.00 307 GLU A O 1
ATOM 2478 N N . GLN A 1 308 ? -20.504 -14.345 -47.819 1.00 37.69 308 GLN A N 1
ATOM 2479 C CA . GLN A 1 308 ? -20.655 -14.722 -46.403 1.00 37.69 308 GLN A CA 1
ATOM 2480 C C . GLN A 1 308 ? -19.845 -13.872 -45.408 1.00 37.69 308 GLN A C 1
ATOM 2482 O O . GLN A 1 308 ? -19.349 -14.381 -44.406 1.00 37.69 308 GLN A O 1
ATOM 2487 N N . GLU A 1 309 ? -19.741 -12.557 -45.628 1.00 36.84 309 GLU A N 1
ATOM 2488 C CA . GLU A 1 309 ? -19.161 -11.635 -44.628 1.00 36.84 309 GLU A CA 1
ATOM 2489 C C . GLU A 1 309 ? -20.159 -10.658 -43.985 1.00 36.84 309 GLU A C 1
ATOM 2491 O O . GLU A 1 309 ? -19.766 -9.850 -43.149 1.00 36.84 309 GLU A O 1
ATOM 2496 N N . ASN A 1 310 ? -21.468 -10.791 -44.237 1.00 40.09 310 ASN A N 1
ATOM 2497 C CA . ASN A 1 310 ? -22.468 -9.889 -43.643 1.00 40.09 310 ASN A CA 1
ATOM 2498 C C . ASN A 1 310 ? -23.275 -10.448 -42.453 1.00 40.09 310 ASN A C 1
ATOM 2500 O O . ASN A 1 310 ? -24.072 -9.711 -41.879 1.00 40.09 310 ASN A O 1
ATOM 2504 N N . GLU A 1 311 ? -23.035 -11.677 -41.975 1.00 36.03 311 GLU A N 1
ATOM 2505 C CA . GLU A 1 311 ? -23.811 -12.235 -40.841 1.00 36.03 311 GLU A CA 1
ATOM 2506 C C . GLU A 1 311 ? -23.099 -12.244 -39.472 1.00 36.03 311 GLU A C 1
ATOM 2508 O O . GLU A 1 311 ? -23.742 -12.466 -38.445 1.00 36.03 311 GLU A O 1
ATOM 2513 N N . LYS A 1 312 ? -21.799 -11.919 -39.380 1.00 38.62 312 LYS A N 1
ATOM 2514 C CA . LYS A 1 312 ? -21.101 -11.837 -38.072 1.00 38.62 312 LYS A CA 1
ATOM 2515 C C . LYS A 1 312 ? -21.213 -10.485 -37.361 1.00 38.62 312 LYS A C 1
ATOM 2517 O O . LYS A 1 312 ? -20.952 -10.411 -36.162 1.00 38.62 312 LYS A O 1
ATOM 2522 N N . SER A 1 313 ? -21.683 -9.448 -38.051 1.00 40.56 313 SER A N 1
ATOM 2523 C CA . SER A 1 313 ? -21.953 -8.122 -37.470 1.00 40.56 313 SER A CA 1
ATOM 2524 C C . SER A 1 313 ? -23.228 -8.101 -36.598 1.00 40.56 313 SER A C 1
ATOM 2526 O O . SER A 1 313 ? -23.338 -7.317 -35.655 1.00 40.56 313 SER A O 1
ATOM 2528 N N . GLY A 1 314 ? -24.169 -9.029 -36.829 1.00 31.50 314 GLY A N 1
ATOM 2529 C CA . GLY A 1 314 ? -25.465 -9.066 -36.135 1.00 31.50 314 GLY A CA 1
ATOM 2530 C C . GLY A 1 314 ? -25.449 -9.620 -34.702 1.00 31.50 314 GLY A C 1
ATOM 2531 O O . GLY A 1 314 ? -26.320 -9.268 -33.911 1.00 31.50 314 GLY A O 1
ATOM 2532 N N . ARG A 1 315 ? -24.458 -10.446 -34.327 1.00 33.47 315 ARG A N 1
ATOM 2533 C CA . ARG A 1 315 ? -24.371 -11.070 -32.983 1.00 33.47 315 ARG A CA 1
ATOM 2534 C C . ARG A 1 315 ? -23.526 -10.301 -31.963 1.00 33.47 315 ARG A C 1
ATOM 2536 O O . ARG A 1 315 ? -23.583 -10.616 -30.780 1.00 33.47 315 ARG A O 1
ATOM 2543 N N . ALA A 1 316 ? -22.765 -9.290 -32.384 1.00 38.44 316 ALA A N 1
ATOM 2544 C CA . ALA A 1 316 ? -22.001 -8.439 -31.464 1.00 38.44 316 ALA A CA 1
ATOM 2545 C C . ALA A 1 316 ? -22.868 -7.343 -30.815 1.00 38.44 316 ALA A C 1
ATOM 2547 O O . ALA A 1 316 ? -22.576 -6.914 -29.701 1.00 38.44 316 ALA A O 1
ATOM 2548 N N . LYS A 1 317 ? -23.967 -6.938 -31.467 1.00 38.84 317 LYS A N 1
ATOM 2549 C CA . LYS A 1 317 ? -24.911 -5.951 -30.919 1.00 38.84 317 LYS A CA 1
ATOM 2550 C C . LYS A 1 317 ? -25.779 -6.512 -29.790 1.00 38.84 317 LYS A C 1
ATOM 2552 O O . LYS A 1 317 ? -26.042 -5.814 -28.823 1.00 38.84 317 LYS A O 1
ATOM 2557 N N . THR A 1 318 ? -26.138 -7.795 -29.835 1.00 33.62 318 THR A N 1
ATOM 2558 C CA . THR A 1 318 ? -27.105 -8.378 -28.887 1.00 33.62 318 THR A CA 1
ATOM 2559 C C . THR A 1 318 ? -26.554 -8.590 -27.468 1.00 33.62 318 THR A C 1
ATOM 2561 O O . THR A 1 318 ? -27.332 -8.573 -26.522 1.00 33.62 318 THR A O 1
ATOM 2564 N N . ASN A 1 319 ? -25.230 -8.712 -27.288 1.00 37.00 319 ASN A N 1
ATOM 2565 C CA . ASN A 1 319 ? -24.604 -8.842 -25.958 1.00 37.00 319 ASN A CA 1
ATOM 2566 C C . ASN A 1 319 ? -24.261 -7.490 -25.299 1.00 37.00 319 ASN A C 1
ATOM 2568 O O . ASN A 1 319 ? -24.104 -7.427 -24.081 1.00 37.00 319 ASN A O 1
ATOM 2572 N N . SER A 1 320 ? -24.161 -6.412 -26.083 1.00 43.00 320 SER A N 1
ATOM 2573 C CA . SER A 1 320 ? -23.961 -5.042 -25.579 1.00 43.00 320 SER A CA 1
ATOM 2574 C C . SER A 1 320 ? -25.205 -4.547 -24.829 1.00 43.00 320 SER A C 1
ATOM 2576 O O . SER A 1 320 ? -25.116 -3.972 -23.742 1.00 43.00 320 SER A O 1
ATOM 2578 N N . ASP A 1 321 ? -26.382 -4.876 -25.365 1.00 38.03 321 ASP A N 1
ATOM 2579 C CA . ASP A 1 321 ? -27.674 -4.376 -24.882 1.00 38.03 321 ASP A CA 1
ATOM 2580 C C . ASP A 1 321 ? -28.164 -5.065 -23.593 1.00 38.03 321 ASP A C 1
ATOM 2582 O O . ASP A 1 321 ? -29.099 -4.586 -22.940 1.00 38.03 321 ASP A O 1
ATOM 2586 N N . GLU A 1 322 ? -27.554 -6.194 -23.219 1.00 35.53 322 GLU A N 1
ATOM 2587 C CA . GLU A 1 322 ? -27.821 -6.918 -21.969 1.00 35.53 322 GLU A CA 1
ATOM 2588 C C . GLU A 1 322 ? -26.877 -6.472 -20.836 1.00 35.53 322 GLU A C 1
ATOM 2590 O O . GLU A 1 322 ? -27.289 -6.410 -19.675 1.00 35.53 322 GLU A O 1
ATOM 2595 N N . TYR A 1 323 ? -25.649 -6.051 -21.169 1.00 37.03 323 TYR A N 1
ATOM 2596 C CA . TYR A 1 323 ? -24.671 -5.531 -20.205 1.00 37.03 323 TYR A CA 1
ATOM 2597 C C . TYR A 1 323 ? -25.026 -4.121 -19.726 1.00 37.03 323 TYR A C 1
ATOM 2599 O O . TYR A 1 323 ? -24.996 -3.850 -18.523 1.00 37.03 323 TYR A O 1
ATOM 2607 N N . GLY A 1 324 ? -25.494 -3.264 -20.642 1.00 37.09 324 GLY A N 1
ATOM 2608 C CA . GLY A 1 324 ? -26.075 -1.977 -20.265 1.00 37.09 324 GLY A CA 1
ATOM 2609 C C . GLY A 1 324 ? -27.256 -2.164 -19.311 1.00 37.09 324 GLY A C 1
ATOM 2610 O O . GLY A 1 324 ? -27.433 -1.386 -18.374 1.00 37.09 324 GLY A O 1
ATOM 2611 N N . ARG A 1 325 ? -28.039 -3.246 -19.482 1.00 35.62 325 ARG A N 1
ATOM 2612 C CA . ARG A 1 325 ? -29.314 -3.422 -18.772 1.00 35.62 325 ARG A CA 1
ATOM 2613 C C . ARG A 1 325 ? -29.201 -3.642 -17.260 1.00 35.62 325 ARG A C 1
ATOM 2615 O O . ARG A 1 325 ? -30.156 -3.389 -16.523 1.00 35.62 325 ARG A O 1
ATOM 2622 N N . LYS A 1 326 ? -28.023 -4.061 -16.789 1.00 41.66 326 LYS A N 1
ATOM 2623 C CA . LYS A 1 326 ? -27.691 -4.256 -15.367 1.00 41.66 326 LYS A CA 1
ATOM 2624 C C . LYS A 1 326 ? -27.054 -3.030 -14.703 1.00 41.66 326 LYS A C 1
ATOM 2626 O O . LYS A 1 326 ? -27.179 -2.902 -13.484 1.00 41.66 326 LYS A O 1
ATOM 2631 N N . LEU A 1 327 ? -26.405 -2.150 -15.470 1.00 41.44 327 LEU A N 1
ATOM 2632 C CA . LEU A 1 327 ? -25.694 -0.973 -14.957 1.00 41.44 327 LEU A CA 1
ATOM 2633 C C . LEU A 1 327 ? -26.660 0.023 -14.311 1.00 41.44 327 LEU A C 1
ATOM 2635 O O . LEU A 1 327 ? -26.481 0.424 -13.164 1.00 41.44 327 LEU A O 1
ATOM 2639 N N . GLU A 1 328 ? -27.755 0.315 -15.007 1.00 37.12 328 GLU A N 1
ATOM 2640 C CA . GLU A 1 328 ? -28.762 1.336 -14.684 1.00 37.12 328 GLU A CA 1
ATOM 2641 C C . GLU A 1 328 ? -29.530 1.149 -13.369 1.00 37.12 328 GLU A C 1
ATOM 2643 O O . GLU A 1 328 ? -30.063 2.095 -12.787 1.00 37.12 328 GLU A O 1
ATOM 2648 N N . ASN A 1 329 ? -29.591 -0.081 -12.859 1.00 36.19 329 ASN A N 1
ATOM 2649 C CA . ASN A 1 329 ? -30.257 -0.363 -11.589 1.00 36.19 329 ASN A CA 1
ATOM 2650 C C . ASN A 1 329 ? -29.366 -0.099 -10.359 1.00 36.19 329 ASN A C 1
ATOM 2652 O O . ASN A 1 329 ? -29.905 -0.045 -9.255 1.00 36.19 329 ASN A O 1
ATOM 2656 N N . LYS A 1 330 ? -28.041 0.074 -10.510 1.00 43.69 330 LYS A N 1
ATOM 2657 C CA . LYS A 1 330 ? -27.095 0.174 -9.377 1.00 43.69 330 LYS A CA 1
ATOM 2658 C C . LYS A 1 330 ? -26.886 1.601 -8.807 1.00 43.69 330 LYS A C 1
ATOM 2660 O O . LYS A 1 330 ? -26.840 1.742 -7.591 1.00 43.69 330 LYS A O 1
ATOM 2665 N N . GLU A 1 331 ? -26.826 2.675 -9.596 1.00 40.12 331 GLU A N 1
ATOM 2666 C CA . GLU A 1 331 ? -26.527 4.042 -9.102 1.00 40.12 331 GLU A CA 1
ATOM 2667 C C . GLU A 1 331 ? -27.703 4.781 -8.474 1.00 40.12 331 GLU A C 1
ATOM 2669 O O . GLU A 1 331 ? -27.483 5.668 -7.648 1.00 40.12 331 GLU A O 1
ATOM 2674 N N . LYS A 1 332 ? -28.953 4.400 -8.769 1.00 36.41 332 LYS A N 1
ATOM 2675 C CA . LYS A 1 332 ? -30.117 5.020 -8.107 1.00 36.41 332 LYS A CA 1
ATOM 2676 C C . LYS A 1 332 ? -30.152 4.786 -6.590 1.00 36.41 332 LYS A C 1
ATOM 2678 O O . LYS A 1 332 ? -30.863 5.503 -5.894 1.00 36.41 332 LYS A O 1
ATOM 2683 N N . ILE A 1 333 ? -29.390 3.821 -6.068 1.00 39.44 333 ILE A N 1
ATOM 2684 C CA . ILE A 1 333 ? -29.338 3.491 -4.635 1.00 39.44 333 ILE A CA 1
ATOM 2685 C C . ILE A 1 333 ? -28.178 4.218 -3.917 1.00 39.44 333 ILE A C 1
ATOM 2687 O O . ILE A 1 333 ? -28.305 4.539 -2.737 1.00 39.44 333 ILE A O 1
ATOM 2691 N N . GLN A 1 334 ? -27.083 4.550 -4.614 1.00 40.38 334 GLN A N 1
ATOM 2692 C CA . GLN A 1 334 ? -25.853 5.083 -4.002 1.00 40.38 334 GLN A CA 1
ATOM 2693 C C . GLN A 1 334 ? -25.946 6.575 -3.620 1.00 40.38 334 GLN A C 1
ATOM 2695 O O . GLN A 1 334 ? -25.373 6.994 -2.619 1.00 40.38 334 GLN A O 1
ATOM 2700 N N . HIS A 1 335 ? -26.686 7.389 -4.382 1.00 33.91 335 HIS A N 1
ATOM 2701 C CA . HIS A 1 335 ? -26.677 8.854 -4.229 1.00 33.91 335 HIS A CA 1
ATOM 2702 C C . HIS A 1 335 ? -27.455 9.408 -3.017 1.00 33.91 335 HIS A C 1
ATOM 2704 O O . HIS A 1 335 ? -27.311 10.586 -2.702 1.00 33.91 335 HIS A O 1
ATOM 2710 N N . ASN A 1 336 ? -28.231 8.587 -2.300 1.00 36.97 336 ASN A N 1
ATOM 2711 C CA . ASN A 1 336 ? -29.076 9.044 -1.186 1.00 36.97 336 ASN A CA 1
ATOM 2712 C C . ASN A 1 336 ? -28.472 8.846 0.224 1.00 36.97 336 ASN A C 1
ATOM 2714 O O . ASN A 1 336 ? -29.137 9.187 1.199 1.00 36.97 336 ASN A O 1
ATOM 2718 N N . PHE A 1 337 ? -27.254 8.302 0.373 1.00 43.41 337 PHE A N 1
ATOM 2719 C CA . PHE A 1 337 ? -26.756 7.822 1.681 1.00 43.41 337 PHE A CA 1
ATOM 2720 C C . PHE A 1 337 ? -25.513 8.529 2.269 1.00 43.41 337 PHE A C 1
ATOM 2722 O O . PHE A 1 337 ? -25.131 8.209 3.398 1.00 43.41 337 PHE A O 1
ATOM 2729 N N . ASP A 1 338 ? -24.911 9.500 1.571 1.00 37.97 338 ASP A N 1
ATOM 2730 C CA . ASP A 1 338 ? -23.536 9.964 1.864 1.00 37.97 338 ASP A CA 1
ATOM 2731 C C . ASP A 1 338 ? -23.379 11.292 2.647 1.00 37.97 338 ASP A C 1
ATOM 2733 O O . ASP A 1 338 ? -22.254 11.746 2.831 1.00 37.97 338 ASP A O 1
ATOM 2737 N N . LEU A 1 339 ? -24.441 11.933 3.159 1.00 38.19 339 LEU A N 1
ATOM 2738 C CA . LEU A 1 339 ? -24.342 13.339 3.620 1.00 38.19 339 LEU A CA 1
ATOM 2739 C C . LEU A 1 339 ? -24.874 13.687 5.031 1.00 38.19 339 LEU A C 1
ATOM 2741 O O . LEU A 1 339 ? -25.300 14.816 5.225 1.00 38.19 339 LEU A O 1
ATOM 2745 N N . SER A 1 340 ? -24.882 12.802 6.045 1.00 49.59 340 SER A N 1
ATOM 2746 C CA . SER A 1 340 ? -25.464 13.234 7.346 1.00 49.59 340 SER A CA 1
ATOM 2747 C C . SER A 1 340 ? -25.002 12.568 8.655 1.00 49.59 340 SER A C 1
ATOM 2749 O O . SER A 1 340 ? -25.760 12.580 9.626 1.00 49.59 340 SER A O 1
ATOM 2751 N N . SER A 1 341 ? -23.823 11.933 8.742 1.00 56.72 341 SER A N 1
ATOM 2752 C CA . SER A 1 341 ? -23.435 11.217 9.985 1.00 56.72 341 SER A CA 1
ATOM 2753 C C . SER A 1 341 ? -22.411 11.932 10.878 1.00 56.72 341 SER A C 1
ATOM 2755 O O . SER A 1 341 ? -22.337 11.583 12.055 1.00 56.72 341 SER A O 1
ATOM 2757 N N . TRP A 1 342 ? -21.617 12.879 10.363 1.00 65.75 342 TRP A N 1
ATOM 2758 C CA . TRP A 1 342 ? -20.477 13.464 11.099 1.00 65.75 342 TRP A CA 1
ATOM 2759 C C . TRP A 1 342 ? -20.523 15.000 11.224 1.00 65.75 342 TRP A C 1
ATOM 2761 O O . TRP A 1 342 ? -19.652 15.573 11.869 1.00 65.75 342 TRP A O 1
ATOM 2771 N N . ASP A 1 343 ? -21.566 15.668 10.724 1.00 65.88 343 ASP A N 1
ATOM 2772 C CA . ASP A 1 343 ? -21.725 17.131 10.865 1.00 65.88 343 ASP A CA 1
ATOM 2773 C C . ASP A 1 343 ? -21.888 17.572 12.333 1.00 65.88 343 ASP A C 1
ATOM 2775 O O . ASP A 1 343 ? -21.587 18.704 12.704 1.00 65.88 343 ASP A O 1
ATOM 2779 N N . ASP A 1 344 ? -22.301 16.649 13.205 1.00 70.25 344 ASP A N 1
ATOM 2780 C CA . ASP A 1 344 ? -22.457 16.889 14.639 1.00 70.25 344 ASP A CA 1
ATOM 2781 C C . ASP A 1 344 ? -21.158 16.709 15.452 1.00 70.25 344 ASP A C 1
ATOM 2783 O O . ASP A 1 344 ? -21.170 16.955 16.662 1.00 70.25 344 ASP A O 1
ATOM 2787 N N . VAL A 1 345 ? -20.030 16.309 14.842 1.00 78.62 345 VAL A N 1
ATOM 2788 C CA . VAL A 1 345 ? -18.760 16.064 15.567 1.00 78.62 345 VAL A CA 1
ATOM 2789 C C . VAL A 1 345 ? -18.305 17.296 16.321 1.00 78.62 345 VAL A C 1
ATOM 2791 O O . VAL A 1 345 ? -17.949 17.189 17.492 1.00 78.62 345 VAL A O 1
ATOM 2794 N N . ASP A 1 346 ? -18.351 18.467 15.692 1.00 77.19 346 ASP A N 1
ATOM 2795 C CA . ASP A 1 346 ? -17.927 19.714 16.325 1.00 77.19 346 ASP A CA 1
ATOM 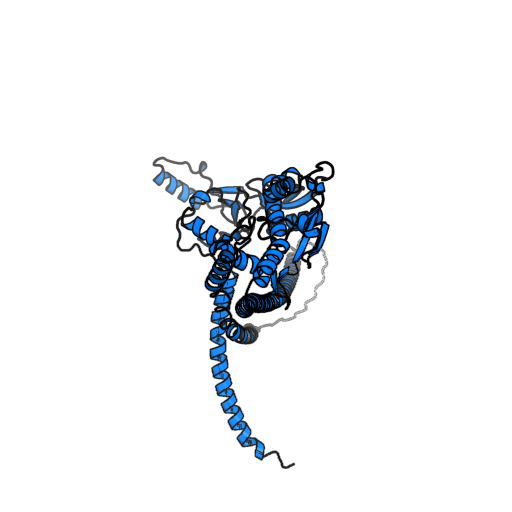2796 C C . ASP A 1 346 ? -18.824 20.082 17.503 1.00 77.19 346 ASP A C 1
ATOM 2798 O O . ASP A 1 346 ? -18.342 20.461 18.574 1.00 77.19 346 ASP A O 1
ATOM 2802 N N . ARG A 1 347 ? -20.139 19.921 17.331 1.00 79.44 347 ARG A N 1
ATOM 2803 C CA . ARG A 1 347 ? -21.138 20.203 18.365 1.00 79.44 347 ARG A CA 1
ATOM 2804 C C . ARG A 1 347 ? -20.987 19.260 19.558 1.00 79.44 347 ARG A C 1
ATOM 2806 O O . ARG A 1 347 ? -21.070 19.691 20.713 1.00 79.44 347 ARG A O 1
ATOM 2813 N N . ILE A 1 348 ? -20.751 17.979 19.293 1.00 77.81 348 ILE A N 1
ATOM 2814 C CA . ILE A 1 348 ? -20.576 16.951 20.319 1.00 77.81 348 ILE A CA 1
ATOM 2815 C C . ILE A 1 348 ? -19.215 17.098 21.001 1.00 77.81 348 ILE A C 1
ATOM 2817 O O . ILE A 1 348 ? -19.164 17.067 22.228 1.00 77.81 348 ILE A O 1
ATOM 2821 N N . SER A 1 349 ? -18.149 17.399 20.259 1.00 81.44 349 SER A N 1
ATOM 2822 C CA . SER A 1 349 ? -16.820 17.694 20.816 1.00 81.44 349 SER A CA 1
ATOM 2823 C C . SER A 1 349 ? -16.853 18.911 21.740 1.00 81.44 349 SER A C 1
ATOM 2825 O O . SER A 1 349 ? -16.331 18.846 22.852 1.00 81.44 349 SER A O 1
ATOM 2827 N N . SER A 1 350 ? -17.546 19.988 21.347 1.00 80.56 350 SER A N 1
ATOM 2828 C CA . SER A 1 350 ? -17.770 21.159 22.208 1.00 80.56 350 SER A CA 1
ATOM 2829 C C . SER A 1 350 ? -18.544 20.809 23.477 1.00 80.56 350 SER A C 1
ATOM 2831 O O . SER A 1 350 ? -18.194 21.266 24.564 1.00 80.56 350 SER A O 1
ATOM 2833 N N . THR A 1 351 ? -19.581 19.977 23.359 1.00 79.75 351 THR A N 1
ATOM 2834 C CA . THR A 1 351 ? -20.395 19.551 24.506 1.00 79.75 351 THR A CA 1
ATOM 2835 C C . THR A 1 351 ? -19.588 18.685 25.476 1.00 79.75 351 THR A C 1
ATOM 2837 O O . THR A 1 351 ? -19.697 18.865 26.687 1.00 79.75 351 THR A O 1
ATOM 2840 N N . ILE A 1 352 ? -18.762 17.771 24.957 1.00 78.81 352 ILE A N 1
ATOM 2841 C CA . ILE A 1 352 ? -17.887 16.904 25.754 1.00 78.81 352 ILE A CA 1
ATOM 2842 C C . ILE A 1 352 ? -16.829 17.739 26.470 1.00 78.81 352 ILE A C 1
ATOM 2844 O O . ILE A 1 352 ? -16.719 17.659 27.692 1.00 78.81 352 ILE A O 1
ATOM 2848 N N . SER A 1 353 ? -16.090 18.568 25.729 1.00 79.50 353 SER A N 1
ATOM 2849 C CA . SER A 1 353 ? -15.016 19.395 26.287 1.00 79.50 353 SER A CA 1
ATOM 2850 C C . SER A 1 353 ? -15.557 20.345 27.366 1.00 79.50 353 SER A C 1
ATOM 2852 O O . SER A 1 353 ? -15.041 20.375 28.482 1.00 79.50 353 SER A O 1
ATOM 2854 N N . GLY A 1 354 ? -16.695 21.005 27.110 1.00 77.25 354 GLY A N 1
ATOM 2855 C CA . GLY A 1 354 ? -17.340 21.892 28.083 1.00 77.25 354 GLY A CA 1
ATOM 2856 C C . GLY A 1 354 ? -17.891 21.193 29.333 1.00 77.25 354 GLY A C 1
ATOM 2857 O O . GLY A 1 354 ? -17.989 21.824 30.385 1.00 77.25 354 GLY A O 1
ATOM 2858 N N . LYS A 1 355 ? -18.252 19.904 29.254 1.00 76.19 355 LYS A N 1
ATOM 2859 C CA . LYS A 1 355 ? -18.661 19.109 30.426 1.00 76.19 355 LYS A CA 1
ATOM 2860 C C . LYS A 1 355 ? -17.465 18.607 31.220 1.00 76.19 355 LYS A C 1
ATOM 2862 O O . LYS A 1 355 ? -17.503 18.657 32.442 1.00 76.19 355 LYS A O 1
ATOM 2867 N N . MET A 1 356 ? -16.397 18.192 30.541 1.00 71.50 356 MET A N 1
ATOM 2868 C CA . MET A 1 356 ? -15.173 17.748 31.207 1.00 71.50 356 MET A CA 1
ATOM 2869 C C . MET A 1 356 ? -14.492 18.876 31.987 1.00 71.50 356 MET A C 1
ATOM 2871 O O . MET A 1 356 ? -14.019 18.620 33.087 1.00 71.50 356 MET A O 1
ATOM 2875 N N . ALA A 1 357 ? -14.529 20.115 31.483 1.00 69.88 357 ALA A N 1
ATOM 2876 C CA . ALA A 1 357 ? -13.974 21.285 32.172 1.00 69.88 357 ALA A CA 1
ATOM 2877 C C . ALA A 1 357 ? -14.699 21.644 33.488 1.00 69.88 357 ALA A C 1
ATOM 2879 O O . ALA A 1 357 ? -14.134 22.293 34.364 1.00 69.88 357 ALA A O 1
ATOM 2880 N N . LYS A 1 358 ? -15.969 21.239 33.647 1.00 65.44 358 LYS A N 1
ATOM 2881 C CA . LYS A 1 358 ? -16.776 21.526 34.850 1.00 65.44 358 LYS A CA 1
ATOM 2882 C C . LYS A 1 358 ? -16.602 20.494 35.964 1.00 65.44 358 LYS A C 1
ATOM 2884 O O . LYS A 1 358 ? -16.996 20.760 37.092 1.00 65.44 358 LYS A O 1
ATOM 2889 N N . ASP A 1 359 ? -16.022 19.343 35.639 1.00 58.97 359 ASP A N 1
ATOM 2890 C CA . ASP A 1 359 ? -15.857 18.183 36.523 1.00 58.97 359 ASP A CA 1
ATOM 2891 C C . ASP A 1 359 ? -14.436 18.126 37.133 1.00 58.97 359 ASP A C 1
ATOM 2893 O O . ASP A 1 359 ? -14.023 17.123 37.720 1.00 58.97 359 ASP A O 1
ATOM 2897 N N . SER A 1 360 ? -13.661 19.205 36.958 1.00 52.16 360 SER A N 1
ATOM 2898 C CA . SER A 1 360 ? -12.242 19.334 37.307 1.00 52.16 360 SER A CA 1
ATOM 2899 C C . SER A 1 360 ? -12.005 19.541 38.810 1.00 52.16 360 SER A C 1
ATOM 2901 O O . SER A 1 360 ? -11.264 20.431 39.214 1.00 52.16 360 SER A O 1
ATOM 2903 N N . ASP A 1 361 ? -12.579 18.680 39.650 1.00 53.06 361 ASP A N 1
ATOM 2904 C CA . ASP A 1 361 ? -12.227 18.568 41.067 1.00 53.06 361 ASP A CA 1
ATOM 2905 C C . ASP A 1 361 ? -11.417 17.275 41.295 1.00 53.06 361 ASP A C 1
ATOM 2907 O O . ASP A 1 361 ? -11.945 16.252 41.728 1.00 53.06 361 ASP A O 1
ATOM 2911 N N . ARG A 1 362 ? -10.135 17.284 40.870 1.00 43.31 362 ARG A N 1
ATOM 2912 C CA . ARG A 1 362 ? -8.984 16.455 41.342 1.00 43.31 362 ARG A CA 1
ATOM 2913 C C . ARG A 1 362 ? -7.840 16.363 40.311 1.00 43.31 362 ARG A C 1
ATOM 2915 O O . ARG A 1 362 ? -7.748 15.441 39.505 1.00 43.31 362 ARG A O 1
ATOM 2922 N N . SER A 1 363 ? -6.885 17.280 40.448 1.00 42.91 363 SER A N 1
ATOM 2923 C CA . SER A 1 363 ? -5.418 17.094 40.481 1.00 42.91 363 SER A CA 1
ATOM 2924 C C . SER A 1 363 ? -4.629 16.275 39.430 1.00 42.91 363 SER A C 1
ATOM 2926 O O . SER A 1 363 ? -3.404 16.308 39.548 1.00 42.91 363 SER A O 1
ATOM 2928 N N . ARG A 1 364 ? -5.163 15.538 38.437 1.00 44.97 364 ARG A N 1
ATOM 2929 C CA . ARG A 1 364 ? -4.251 14.721 37.581 1.00 44.97 364 ARG A CA 1
ATOM 2930 C C . ARG A 1 364 ? -4.727 14.242 36.201 1.00 44.97 364 ARG A C 1
ATOM 2932 O O . ARG A 1 364 ? -4.255 13.197 35.754 1.00 44.97 364 ARG A O 1
ATOM 2939 N N . ARG A 1 365 ? -5.628 14.935 35.495 1.00 49.50 365 ARG A N 1
ATOM 2940 C CA . ARG A 1 365 ? -6.043 14.494 34.145 1.00 49.50 365 ARG A CA 1
ATOM 2941 C C . ARG A 1 365 ? -5.964 15.597 33.099 1.00 49.50 365 ARG A C 1
ATOM 2943 O O . ARG A 1 365 ? -6.313 16.735 33.369 1.00 49.50 365 ARG A O 1
ATOM 2950 N N . VAL A 1 366 ? -5.481 15.196 31.923 1.00 50.25 366 VAL A N 1
ATOM 2951 C CA . VAL A 1 366 ? -5.316 16.016 30.721 1.00 50.25 366 VAL A CA 1
ATOM 2952 C C . VAL A 1 366 ? -6.689 16.508 30.276 1.00 50.25 366 VAL A C 1
ATOM 2954 O O . VAL A 1 366 ? -7.543 15.715 29.875 1.00 50.25 366 VAL A O 1
ATOM 2957 N N . GLU A 1 367 ? -6.904 17.810 30.404 1.00 61.19 367 GLU A N 1
ATOM 2958 C CA . GLU A 1 367 ? -8.070 18.509 29.882 1.00 61.19 367 GLU A CA 1
ATOM 2959 C C . GLU A 1 367 ? -7.943 18.517 28.353 1.00 61.19 367 GLU A C 1
ATOM 2961 O O . GLU A 1 367 ? -7.079 19.196 27.805 1.00 61.19 367 GLU A O 1
ATOM 2966 N N . LYS A 1 368 ? -8.726 17.678 27.661 1.00 67.19 368 LYS A N 1
ATOM 2967 C CA . LYS A 1 368 ? -8.672 17.609 26.196 1.00 67.19 368 LYS A CA 1
ATOM 2968 C C . LYS A 1 368 ? -9.412 18.791 25.582 1.00 67.19 368 LYS A C 1
ATOM 2970 O O . LYS A 1 368 ? -10.582 19.031 25.915 1.00 67.19 368 LYS A O 1
ATOM 2975 N N . SER A 1 369 ? -8.758 19.491 24.658 1.00 77.44 369 SER A N 1
ATOM 2976 C CA . SER A 1 369 ? -9.394 20.587 23.923 1.00 77.44 369 SER A CA 1
ATOM 2977 C C . SER A 1 369 ? -10.525 20.073 23.023 1.00 77.44 369 SER A C 1
ATOM 2979 O O . SER A 1 369 ? -10.656 18.871 22.758 1.00 77.44 369 SER A O 1
ATOM 2981 N N . LYS A 1 370 ? -11.362 20.991 22.528 1.00 80.00 370 LYS A N 1
ATOM 2982 C CA . LYS A 1 370 ? -12.394 20.665 21.535 1.00 80.00 370 LYS A CA 1
ATOM 2983 C C . LYS A 1 370 ? -11.765 20.008 20.301 1.00 80.00 370 LYS A C 1
ATOM 2985 O O . LYS A 1 370 ? -12.287 19.008 19.817 1.00 80.00 370 LYS A O 1
ATOM 2990 N N . GLU A 1 371 ? -10.653 20.551 19.820 1.00 79.44 371 GLU A N 1
ATOM 2991 C CA . GLU A 1 371 ? -9.937 20.081 18.634 1.00 79.44 371 GLU A CA 1
ATOM 2992 C C . GLU A 1 371 ? -9.358 18.678 18.852 1.00 79.44 371 GLU A C 1
ATOM 2994 O O . GLU A 1 371 ? -9.496 17.810 17.992 1.00 79.44 371 GLU A O 1
ATOM 2999 N N . GLU A 1 372 ? -8.777 18.416 20.025 1.00 81.25 372 GLU A N 1
ATOM 3000 C CA . GLU A 1 372 ? -8.277 17.086 20.386 1.00 81.25 372 GLU A CA 1
ATOM 3001 C C . GLU A 1 372 ? -9.403 16.055 20.487 1.00 81.25 372 GLU A C 1
ATOM 3003 O O . GLU A 1 372 ? -9.226 14.898 20.104 1.00 81.25 372 GLU A O 1
ATOM 3008 N N . MET A 1 373 ? -10.576 16.466 20.974 1.00 82.19 373 MET A N 1
ATOM 3009 C CA . MET A 1 373 ? -11.757 15.608 21.009 1.00 82.19 373 MET A CA 1
ATOM 3010 C C . MET A 1 373 ? -12.310 15.324 19.614 1.00 82.19 373 MET A C 1
ATOM 3012 O O . MET A 1 373 ? -12.611 14.168 19.319 1.00 82.19 373 MET A O 1
ATOM 3016 N N . ALA A 1 374 ? -12.396 16.330 18.745 1.00 82.38 374 ALA A N 1
ATOM 3017 C CA . ALA A 1 374 ? -12.824 16.139 17.363 1.00 82.38 374 ALA A CA 1
ATOM 3018 C C . ALA A 1 374 ? -11.871 15.190 16.622 1.00 82.38 374 ALA A C 1
ATOM 3020 O O . ALA A 1 374 ? -12.319 14.239 15.980 1.00 82.38 374 ALA A O 1
ATOM 3021 N N . LYS A 1 375 ? -10.557 15.381 16.795 1.00 84.12 375 LYS A N 1
ATOM 3022 C CA . LYS A 1 375 ? -9.524 14.498 16.242 1.00 84.12 375 LYS A CA 1
ATOM 3023 C C . LYS A 1 375 ? -9.649 13.068 16.775 1.00 84.12 375 LYS A C 1
ATOM 3025 O O . LYS A 1 375 ? -9.669 12.131 15.982 1.00 84.12 375 LYS A O 1
ATOM 3030 N N . LEU A 1 376 ? -9.820 12.890 18.089 1.00 85.56 376 LEU A N 1
ATOM 3031 C CA . LEU A 1 376 ? -10.038 11.577 18.709 1.00 85.56 376 LEU A CA 1
ATOM 3032 C C . LEU A 1 376 ? -11.250 10.860 18.105 1.00 85.56 376 LEU A C 1
ATOM 3034 O O . LEU A 1 376 ? -11.148 9.692 17.737 1.00 85.56 376 LEU A O 1
ATOM 3038 N N . LEU A 1 377 ? -12.387 11.551 17.990 1.00 84.81 377 LEU A N 1
ATOM 3039 C CA . LEU A 1 377 ? -13.611 10.981 17.427 1.00 84.81 377 LEU A CA 1
ATOM 3040 C C . LEU A 1 377 ? -13.422 10.603 15.956 1.00 84.81 377 LEU A C 1
ATOM 3042 O O . LEU A 1 377 ? -13.753 9.481 15.569 1.00 84.81 377 LEU A O 1
ATOM 3046 N N . GLN A 1 378 ? -12.829 11.494 15.164 1.00 82.25 378 GLN A N 1
ATOM 3047 C CA . GLN A 1 378 ? -12.604 11.276 13.740 1.00 82.25 378 GLN A CA 1
ATOM 3048 C C . GLN A 1 378 ? -11.663 10.096 13.474 1.00 82.25 378 GLN A C 1
ATOM 3050 O O . GLN A 1 378 ? -11.963 9.243 12.639 1.00 82.25 378 GLN A O 1
ATOM 3055 N N . GLU A 1 379 ? -10.546 10.015 14.196 1.00 82.00 379 GLU A N 1
ATOM 3056 C CA . GLU A 1 379 ? -9.577 8.931 14.023 1.00 82.00 379 GLU A CA 1
ATOM 3057 C C . GLU A 1 379 ? -10.134 7.596 14.527 1.00 82.00 379 GLU A C 1
ATOM 3059 O O . GLU A 1 379 ? -9.944 6.565 13.877 1.00 82.00 379 GLU A O 1
ATOM 3064 N N . SER A 1 380 ? -10.902 7.615 15.623 1.00 85.75 380 SER A N 1
ATOM 3065 C CA . SER A 1 380 ? -11.488 6.413 16.229 1.00 85.75 380 SER A CA 1
ATOM 3066 C C . SER A 1 380 ? -12.509 5.685 15.357 1.00 85.75 380 SER A C 1
ATOM 3068 O O . SER A 1 380 ? -12.659 4.468 15.479 1.00 85.75 380 SER A O 1
ATOM 3070 N N . LYS A 1 381 ? -13.171 6.392 14.432 1.00 82.31 381 LYS A N 1
ATOM 3071 C CA . LYS A 1 381 ? -14.222 5.854 13.550 1.00 82.31 381 LYS A CA 1
ATOM 3072 C C . LYS A 1 381 ? -13.826 4.540 12.869 1.00 82.31 381 LYS A C 1
ATOM 3074 O O . LYS A 1 381 ? -14.646 3.629 12.713 1.00 82.31 381 LYS A O 1
ATOM 3079 N N . ASN A 1 382 ? -12.572 4.445 12.442 1.00 81.25 382 ASN A N 1
ATOM 3080 C CA . ASN A 1 382 ? -12.107 3.333 11.618 1.00 81.25 382 ASN A CA 1
ATOM 3081 C C . ASN A 1 382 ? -11.728 2.093 12.434 1.00 81.25 382 ASN A C 1
ATOM 3083 O O . ASN A 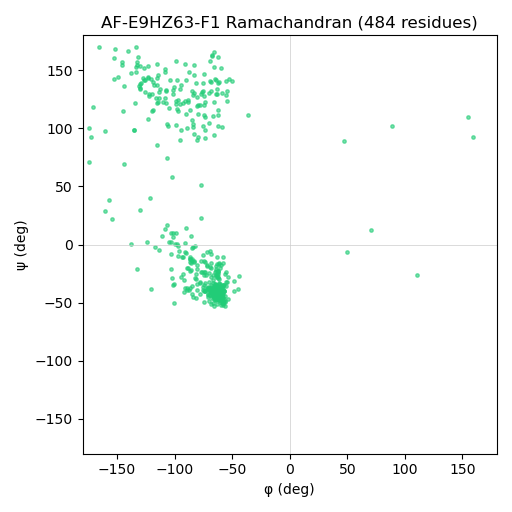1 382 ? -11.615 1.014 11.864 1.00 81.25 382 ASN A O 1
ATOM 3087 N N . HIS A 1 383 ? -11.557 2.219 13.750 1.00 86.12 383 HIS A N 1
ATOM 3088 C CA . HIS A 1 383 ? -10.995 1.151 14.579 1.00 86.12 383 HIS A CA 1
ATOM 3089 C C . HIS A 1 383 ? -11.711 0.937 15.924 1.00 86.12 383 HIS A C 1
ATOM 3091 O O . HIS A 1 383 ? -11.344 0.040 16.683 1.00 86.12 383 HIS A O 1
ATOM 3097 N N . VAL A 1 384 ? -12.756 1.714 16.213 1.00 89.94 384 VAL A N 1
ATOM 3098 C CA . VAL A 1 384 ? -13.634 1.574 17.383 1.00 89.94 384 VAL A CA 1
ATOM 3099 C C . VAL A 1 384 ? -15.085 1.410 16.932 1.00 89.94 384 VAL A C 1
ATOM 3101 O O . VAL A 1 384 ? -15.510 2.034 15.960 1.00 89.94 384 VAL A O 1
ATOM 3104 N N . GLN A 1 385 ? -15.846 0.579 17.643 1.00 91.56 385 GLN A N 1
ATOM 3105 C CA . GLN A 1 385 ? -17.286 0.393 17.451 1.00 91.56 385 GLN A CA 1
ATOM 3106 C C . GLN A 1 385 ? -18.034 0.451 18.786 1.00 91.56 385 GLN A C 1
ATOM 3108 O O . GLN A 1 385 ? -17.441 0.291 19.856 1.00 91.56 385 GLN A O 1
ATOM 3113 N N . TRP A 1 386 ? -19.342 0.685 18.713 1.00 91.94 386 TRP A N 1
ATOM 3114 C CA . TRP A 1 386 ? -20.241 0.645 19.863 1.00 91.94 386 TRP A CA 1
ATOM 3115 C C . TRP A 1 386 ? -20.940 -0.716 19.912 1.00 91.94 386 TRP A C 1
ATOM 3117 O O . TRP A 1 386 ? -21.696 -1.041 19.001 1.00 91.94 386 TRP A O 1
ATOM 3127 N N . ASP A 1 387 ? -20.718 -1.507 20.964 1.00 89.12 387 ASP A N 1
ATOM 3128 C CA . ASP A 1 387 ? -21.283 -2.866 21.073 1.00 89.12 387 ASP A CA 1
ATOM 3129 C C . ASP A 1 387 ? -22.737 -2.907 21.582 1.00 89.12 387 ASP A C 1
ATOM 3131 O O . ASP A 1 387 ? -23.340 -3.976 21.669 1.00 89.12 387 ASP A O 1
ATOM 3135 N N . GLY A 1 388 ? -23.315 -1.743 21.889 1.00 87.94 388 GLY A N 1
ATOM 3136 C CA . GLY A 1 388 ? -24.633 -1.599 22.508 1.00 87.94 388 GLY A CA 1
ATOM 3137 C C . GLY A 1 388 ? -24.562 -1.096 23.949 1.00 87.94 388 GLY A C 1
ATOM 3138 O O . GLY A 1 388 ? -25.487 -0.415 24.387 1.00 87.94 388 GLY A O 1
ATOM 3139 N N . GLU A 1 389 ? -23.455 -1.352 24.644 1.00 90.50 389 GLU A N 1
ATOM 3140 C CA . GLU A 1 389 ? -23.237 -0.979 26.044 1.00 90.50 389 GLU A CA 1
ATOM 3141 C C . GLU A 1 389 ? -22.022 -0.059 26.218 1.00 90.50 389 GLU A C 1
ATOM 3143 O O . GLU A 1 389 ? -22.052 0.862 27.036 1.00 90.50 389 GLU A O 1
ATOM 3148 N N . LYS A 1 390 ? -20.952 -0.297 25.455 1.00 92.56 390 LYS A N 1
ATOM 3149 C CA . LYS A 1 390 ? -19.682 0.423 25.548 1.00 92.56 390 LYS A CA 1
ATOM 3150 C C . LYS A 1 390 ? -18.942 0.460 24.211 1.00 92.56 390 LYS A C 1
ATOM 3152 O O . LYS A 1 390 ? -19.245 -0.253 23.255 1.00 92.56 390 LYS A O 1
ATOM 3157 N N . PHE A 1 391 ? -17.906 1.287 24.155 1.00 92.50 391 PHE A N 1
ATOM 3158 C CA . PHE A 1 391 ? -16.961 1.284 23.048 1.00 92.50 391 PHE A CA 1
ATOM 3159 C C . PHE A 1 391 ? -16.001 0.102 23.167 1.00 92.50 391 PHE A C 1
ATOM 3161 O O . PHE A 1 391 ? -15.372 -0.099 24.212 1.00 92.50 391 PHE A O 1
ATOM 3168 N N . VAL A 1 392 ? -15.839 -0.638 22.074 1.00 91.94 392 VAL A N 1
ATOM 3169 C CA . VAL A 1 392 ? -14.897 -1.756 21.946 1.00 91.94 392 VAL A CA 1
ATOM 3170 C C . VAL A 1 392 ? -14.060 -1.614 20.672 1.00 91.94 392 VAL A C 1
ATOM 3172 O O . VAL A 1 392 ? -14.502 -0.969 19.716 1.00 91.94 392 VAL A O 1
ATOM 3175 N N . PRO A 1 393 ? -12.835 -2.171 20.628 1.00 91.25 393 PRO A N 1
ATOM 3176 C CA . PRO A 1 393 ? -12.053 -2.174 19.400 1.00 91.25 393 PRO A CA 1
ATOM 3177 C C . PRO A 1 393 ? -12.785 -2.952 18.308 1.00 91.25 393 PRO A C 1
ATOM 3179 O O . PRO A 1 393 ? -13.348 -4.014 18.576 1.00 91.25 393 PRO A O 1
ATOM 3182 N N . LYS A 1 394 ? -12.742 -2.450 17.073 1.00 89.69 394 LYS A N 1
ATOM 3183 C CA . LYS A 1 394 ? -13.190 -3.225 15.915 1.00 89.69 394 LYS A CA 1
ATOM 3184 C C . LYS A 1 394 ? -12.292 -4.454 15.748 1.00 89.69 394 LYS A C 1
ATOM 3186 O O . LYS A 1 394 ? -11.077 -4.334 15.938 1.00 89.69 394 LYS A O 1
ATOM 3191 N N . PRO A 1 395 ? -12.843 -5.621 15.372 1.00 87.69 395 PRO A N 1
ATOM 3192 C CA . PRO A 1 395 ? -12.036 -6.761 14.968 1.00 87.69 395 PRO A CA 1
ATOM 3193 C C . PRO A 1 395 ? -11.072 -6.370 13.847 1.00 87.69 395 PRO A C 1
ATOM 3195 O O . PRO A 1 395 ? -11.492 -5.892 12.795 1.00 87.69 395 PRO A O 1
ATOM 3198 N N . MET A 1 396 ? -9.777 -6.575 14.063 1.00 87.19 396 MET A N 1
ATOM 3199 C CA . MET A 1 396 ? -8.747 -6.231 13.084 1.00 87.19 396 MET A CA 1
ATOM 3200 C C . MET A 1 396 ? -7.880 -7.442 12.781 1.00 87.19 396 MET A C 1
ATOM 3202 O O . MET A 1 396 ? -7.374 -8.098 13.695 1.00 87.19 396 MET A O 1
ATOM 3206 N N . GLN A 1 397 ? -7.675 -7.712 11.491 1.00 89.00 397 GLN A N 1
ATOM 3207 C CA . GLN A 1 397 ? -6.655 -8.655 11.051 1.00 89.00 397 GLN A CA 1
ATOM 3208 C C . GLN A 1 397 ? -5.293 -7.971 11.056 1.00 89.00 397 GLN A C 1
ATOM 3210 O O . GLN A 1 397 ? -5.106 -6.914 10.454 1.00 89.00 397 GLN A O 1
ATOM 3215 N N . LEU A 1 398 ? -4.347 -8.608 11.728 1.00 91.69 398 LEU A N 1
ATOM 3216 C CA . LEU A 1 398 ? -2.979 -8.159 11.865 1.00 91.69 398 LEU A CA 1
ATOM 3217 C C . LEU A 1 398 ? -2.037 -9.209 11.294 1.00 91.69 398 LEU A C 1
ATOM 3219 O O . LEU A 1 398 ? -2.240 -10.413 11.471 1.00 91.69 398 LEU A O 1
ATOM 3223 N N . SER A 1 399 ? -0.976 -8.748 10.655 1.00 92.19 399 SER A N 1
ATOM 3224 C CA . SER A 1 399 ? 0.074 -9.609 10.133 1.00 92.19 399 SER A CA 1
ATOM 3225 C C . SER A 1 399 ? 1.217 -9.673 11.124 1.00 92.19 399 SER A C 1
ATOM 3227 O O . SER A 1 399 ? 1.750 -8.647 11.548 1.00 92.19 399 SER A O 1
ATOM 3229 N N . ARG A 1 400 ? 1.569 -10.893 11.527 1.00 93.31 400 ARG A N 1
ATOM 3230 C CA . ARG A 1 400 ? 2.678 -11.147 12.438 1.00 93.31 400 ARG A CA 1
ATOM 3231 C C . ARG A 1 400 ? 3.982 -11.101 11.654 1.00 93.31 400 ARG A C 1
ATOM 3233 O O . ARG A 1 400 ? 4.177 -11.896 10.735 1.00 93.31 400 ARG A O 1
ATOM 3240 N N . ILE A 1 401 ? 4.866 -10.191 12.042 1.00 91.94 401 ILE A N 1
ATOM 3241 C CA . ILE A 1 401 ? 6.183 -10.004 11.437 1.00 91.94 401 ILE A CA 1
ATOM 3242 C C . ILE A 1 401 ? 7.246 -10.518 12.397 1.00 91.94 401 ILE A C 1
ATOM 3244 O O . ILE A 1 401 ? 7.225 -10.197 13.588 1.00 91.94 401 ILE A O 1
ATOM 3248 N N . ASN A 1 402 ? 8.180 -11.309 11.876 1.00 88.50 402 ASN A N 1
ATOM 3249 C CA . ASN A 1 402 ? 9.319 -11.799 12.644 1.00 88.50 402 ASN A CA 1
ATOM 3250 C C . ASN A 1 402 ? 10.485 -10.804 12.552 1.00 88.50 402 ASN A C 1
ATOM 3252 O O . ASN A 1 402 ? 11.220 -10.797 11.567 1.00 88.50 402 ASN A O 1
ATOM 3256 N N . LEU A 1 403 ? 10.659 -9.987 13.594 1.00 88.44 403 LEU A N 1
ATOM 3257 C CA . LEU A 1 403 ? 11.763 -9.035 13.696 1.00 88.44 403 LEU A CA 1
ATOM 3258 C C . LEU A 1 403 ? 13.126 -9.690 13.907 1.00 88.44 403 LEU A C 1
ATOM 3260 O O . LEU A 1 403 ? 14.135 -9.091 13.544 1.00 88.44 403 LEU A O 1
ATOM 3264 N N . ALA A 1 404 ? 13.182 -10.907 14.457 1.00 85.25 404 ALA A N 1
ATOM 3265 C CA . ALA A 1 404 ? 14.460 -11.589 14.657 1.00 85.25 404 ALA A CA 1
ATOM 3266 C C . ALA A 1 404 ? 15.193 -11.810 13.323 1.00 85.25 404 ALA A C 1
ATOM 3268 O O . ALA A 1 404 ? 16.410 -11.658 13.270 1.00 85.25 404 ALA A O 1
ATOM 3269 N N . LYS A 1 405 ? 14.446 -12.040 12.231 1.00 82.56 405 LYS A N 1
ATOM 3270 C CA . LYS A 1 405 ? 15.003 -12.181 10.875 1.00 82.56 405 LYS A CA 1
ATOM 3271 C C . LYS A 1 405 ? 15.723 -10.935 10.361 1.00 82.56 405 LYS A C 1
ATOM 3273 O O . LYS A 1 405 ? 16.567 -11.062 9.486 1.00 82.56 405 LYS A O 1
ATOM 3278 N N . PHE A 1 406 ? 15.381 -9.750 10.869 1.00 82.56 406 PHE A N 1
ATOM 3279 C CA . PHE A 1 406 ? 16.057 -8.511 10.485 1.00 82.56 406 PHE A CA 1
ATOM 3280 C C . PHE A 1 406 ? 17.303 -8.225 11.331 1.00 82.56 406 PHE A C 1
ATOM 3282 O O . PHE A 1 406 ? 18.166 -7.468 10.904 1.00 82.56 406 PHE A O 1
ATOM 3289 N N . ARG A 1 407 ? 17.387 -8.787 12.544 1.00 82.19 407 ARG A N 1
ATOM 3290 C CA . ARG A 1 407 ? 18.494 -8.537 13.484 1.00 82.19 407 ARG A CA 1
ATOM 3291 C C . ARG A 1 407 ? 19.648 -9.501 13.308 1.00 82.19 407 ARG A C 1
ATOM 3293 O O . ARG A 1 407 ? 20.800 -9.122 13.482 1.00 82.19 407 ARG A O 1
ATOM 3300 N N . ASP A 1 408 ? 19.323 -10.749 13.017 1.00 74.88 408 ASP A N 1
ATOM 3301 C CA . ASP A 1 408 ? 20.312 -11.790 12.825 1.00 74.88 408 ASP A CA 1
ATOM 3302 C C . ASP A 1 408 ? 20.604 -11.927 11.328 1.00 74.88 408 ASP A C 1
ATOM 3304 O O . ASP A 1 408 ? 19.950 -12.691 10.611 1.00 74.88 408 ASP A O 1
ATOM 3308 N N . SER A 1 409 ? 21.594 -11.160 10.863 1.00 63.75 409 SER A N 1
ATOM 3309 C CA . SER A 1 409 ? 22.091 -11.211 9.485 1.00 63.75 409 SER A CA 1
ATOM 3310 C C . SER A 1 409 ? 22.652 -12.584 9.102 1.00 63.75 409 SER A C 1
ATOM 3312 O O . SER A 1 409 ? 22.706 -12.894 7.918 1.00 63.75 409 SER A O 1
ATOM 3314 N N . GLN A 1 410 ? 23.016 -13.436 10.072 1.00 59.72 410 GLN A N 1
ATOM 3315 C CA . GLN A 1 410 ? 23.420 -14.823 9.823 1.00 59.72 410 GLN A CA 1
ATOM 3316 C C . GLN A 1 410 ? 22.214 -15.760 9.657 1.00 59.72 410 GLN A C 1
ATOM 3318 O O . GLN A 1 410 ? 22.301 -16.735 8.909 1.00 59.72 410 GLN A O 1
ATOM 3323 N N . SER A 1 411 ? 21.078 -15.469 10.304 1.00 57.53 411 SER A N 1
ATOM 3324 C CA . SER A 1 411 ? 19.817 -16.203 10.088 1.00 57.53 411 SER A CA 1
ATOM 3325 C C . SER A 1 411 ? 19.156 -15.881 8.749 1.00 57.53 411 SER A C 1
ATOM 3327 O O . SER A 1 411 ? 18.410 -16.705 8.205 1.00 57.53 411 SER A O 1
ATOM 3329 N N . PHE A 1 412 ? 19.419 -14.688 8.212 1.00 67.19 412 PHE A N 1
ATOM 3330 C CA . PHE A 1 412 ? 18.941 -14.296 6.901 1.00 67.19 412 PHE A CA 1
ATOM 3331 C C . PHE A 1 412 ? 19.857 -14.896 5.832 1.00 67.19 412 PHE A C 1
ATOM 3333 O O . PHE A 1 412 ? 20.856 -14.309 5.434 1.00 67.19 412 PHE A O 1
ATOM 3340 N N . GLN A 1 413 ? 19.529 -16.105 5.371 1.00 63.06 413 GLN A N 1
ATOM 3341 C CA . GLN A 1 413 ? 20.186 -16.660 4.192 1.00 63.06 413 GLN A CA 1
ATOM 3342 C C . GLN A 1 413 ? 19.799 -15.813 2.982 1.00 63.06 413 GLN A C 1
ATOM 3344 O O . GLN A 1 413 ? 18.643 -15.847 2.553 1.00 63.06 413 GLN A O 1
ATOM 3349 N N . ASP A 1 414 ? 20.777 -15.077 2.456 1.00 66.69 414 ASP A N 1
ATOM 3350 C CA . ASP A 1 414 ? 20.740 -14.426 1.151 1.00 66.69 414 ASP A CA 1
ATOM 3351 C C . ASP A 1 414 ? 19.996 -15.317 0.150 1.00 66.69 414 ASP A C 1
ATOM 3353 O O . ASP A 1 414 ? 20.433 -16.425 -0.190 1.00 66.69 414 ASP A O 1
ATOM 3357 N N . ARG A 1 415 ? 18.813 -14.863 -0.276 1.00 68.31 415 ARG A N 1
ATOM 3358 C CA . ARG A 1 415 ? 17.957 -15.664 -1.146 1.00 68.31 415 ARG A CA 1
ATOM 3359 C C . ARG A 1 415 ? 18.253 -15.311 -2.588 1.00 68.31 415 ARG A C 1
ATOM 3361 O O . ARG A 1 415 ? 18.137 -14.159 -2.999 1.00 68.31 415 ARG A O 1
ATOM 3368 N N . ASN A 1 416 ? 18.644 -16.330 -3.338 1.00 67.75 416 ASN A N 1
ATOM 3369 C CA . ASN A 1 416 ? 18.854 -16.222 -4.766 1.00 67.75 416 ASN A CA 1
ATOM 3370 C C . ASN A 1 416 ? 17.528 -16.411 -5.495 1.00 67.75 416 ASN A C 1
ATOM 3372 O O . ASN A 1 416 ? 17.036 -17.535 -5.604 1.00 67.75 416 ASN A O 1
ATOM 3376 N N . ASP A 1 417 ? 16.991 -15.326 -6.031 1.00 71.25 417 ASP A N 1
ATOM 3377 C CA . ASP A 1 417 ? 15.757 -15.324 -6.801 1.00 71.25 417 ASP A CA 1
ATOM 3378 C C . ASP A 1 417 ? 16.032 -14.932 -8.254 1.00 71.25 417 ASP A C 1
ATOM 3380 O O . ASP A 1 417 ? 16.933 -14.156 -8.570 1.00 71.25 417 ASP A O 1
ATOM 3384 N N . ARG A 1 418 ? 15.276 -15.515 -9.187 1.00 69.50 418 ARG A N 1
ATOM 3385 C CA . ARG A 1 418 ? 15.425 -15.229 -10.619 1.00 69.50 418 ARG A CA 1
ATOM 3386 C C . ARG A 1 418 ? 14.396 -14.193 -11.020 1.00 69.50 418 ARG A C 1
ATOM 3388 O O . ARG A 1 418 ? 13.203 -14.481 -11.020 1.00 69.50 418 ARG A O 1
ATOM 3395 N N . VAL A 1 419 ? 14.866 -13.016 -11.411 1.00 70.94 419 VAL A N 1
ATOM 3396 C CA . VAL A 1 419 ? 14.003 -11.923 -11.843 1.00 70.94 419 VAL A CA 1
ATOM 3397 C C . VAL A 1 419 ? 14.229 -11.647 -13.323 1.00 70.94 419 VAL A C 1
ATOM 3399 O O . VAL A 1 419 ? 15.357 -11.546 -13.815 1.00 70.94 419 VAL A O 1
ATOM 3402 N N . ARG A 1 420 ? 13.121 -11.556 -14.058 1.00 68.12 420 ARG A N 1
ATOM 3403 C CA . ARG A 1 420 ? 13.125 -11.235 -15.483 1.00 68.12 420 ARG A CA 1
ATOM 3404 C C . ARG A 1 420 ? 13.154 -9.720 -15.671 1.00 68.12 420 ARG A C 1
ATOM 3406 O O . ARG A 1 420 ? 12.352 -9.009 -15.065 1.00 68.12 420 ARG A O 1
ATOM 3413 N N . TYR A 1 421 ? 14.040 -9.249 -16.538 1.00 71.06 421 TYR A N 1
ATOM 3414 C CA . TYR A 1 421 ? 14.252 -7.830 -16.807 1.00 71.06 421 TYR A CA 1
ATOM 3415 C C . TYR A 1 421 ? 14.491 -7.576 -18.299 1.00 71.06 421 TYR A C 1
ATOM 3417 O O . TYR A 1 421 ? 14.678 -8.500 -19.098 1.00 71.06 421 TYR A O 1
ATOM 3425 N N . THR A 1 422 ? 14.423 -6.303 -18.672 1.00 68.69 422 THR A N 1
ATOM 3426 C CA . THR A 1 422 ? 14.713 -5.801 -20.018 1.00 68.69 422 THR A CA 1
ATOM 3427 C C . THR A 1 422 ? 15.684 -4.631 -19.901 1.00 68.69 422 THR A C 1
ATOM 3429 O O . THR A 1 422 ? 15.499 -3.766 -19.052 1.00 68.69 422 THR A O 1
ATOM 3432 N N . THR A 1 423 ? 16.721 -4.614 -20.728 1.00 65.56 423 THR A N 1
ATOM 3433 C CA . THR A 1 423 ? 17.825 -3.648 -20.663 1.00 65.56 423 THR A CA 1
ATOM 3434 C C . THR A 1 423 ? 17.559 -2.482 -21.608 1.00 65.56 423 THR A C 1
ATOM 3436 O O . THR A 1 423 ? 17.847 -2.589 -22.785 1.00 65.56 423 THR A O 1
ATOM 3439 N N . ALA A 1 424 ? 17.058 -1.347 -21.138 1.00 65.56 424 ALA A N 1
ATOM 3440 C CA . ALA A 1 424 ? 17.032 -0.129 -21.942 1.00 65.56 424 ALA A CA 1
ATOM 3441 C C . ALA A 1 424 ? 18.426 0.193 -22.505 1.00 65.56 424 ALA A C 1
ATOM 3443 O O . ALA A 1 424 ? 19.442 -0.005 -21.846 1.00 65.56 424 ALA A O 1
ATOM 3444 N N . GLU A 1 425 ? 18.482 0.687 -23.736 1.00 61.09 425 GLU A N 1
ATOM 3445 C CA . GLU A 1 425 ? 19.761 1.044 -24.351 1.00 61.09 425 GLU A CA 1
ATOM 3446 C C . GLU A 1 425 ? 20.252 2.405 -23.877 1.00 61.09 425 GLU A C 1
ATOM 3448 O O . GLU A 1 425 ? 21.455 2.616 -23.743 1.00 61.09 425 GLU A O 1
ATOM 3453 N N . LEU A 1 426 ? 19.329 3.330 -23.614 1.00 69.88 426 LEU A N 1
ATOM 3454 C CA . LEU A 1 426 ? 19.647 4.715 -23.301 1.00 69.88 426 LEU A CA 1
ATOM 3455 C C . LEU A 1 426 ? 18.564 5.356 -22.422 1.00 69.88 426 LEU A C 1
ATOM 3457 O O . LEU A 1 426 ? 17.422 4.892 -22.349 1.00 69.88 426 LEU A O 1
ATOM 3461 N N . SER A 1 427 ? 18.947 6.450 -21.755 1.00 73.75 427 SER A N 1
ATOM 3462 C CA . SER A 1 427 ? 18.069 7.245 -20.890 1.00 73.75 427 SER A CA 1
ATOM 3463 C C . SER A 1 427 ? 18.103 8.720 -21.277 1.00 73.75 427 SER A C 1
ATOM 3465 O O . SER A 1 427 ? 19.164 9.245 -21.618 1.00 73.75 427 SER A O 1
ATOM 3467 N N . ALA A 1 428 ? 16.957 9.393 -21.191 1.00 74.38 428 ALA A N 1
ATOM 3468 C CA . ALA A 1 428 ? 16.839 10.835 -21.373 1.00 74.38 428 ALA A CA 1
ATOM 3469 C C . ALA A 1 428 ? 16.124 11.476 -20.168 1.00 74.38 428 ALA A C 1
ATOM 3471 O O . ALA A 1 428 ? 15.182 10.877 -19.635 1.00 74.38 428 ALA A O 1
ATOM 3472 N N . PRO A 1 429 ? 16.552 12.671 -19.715 1.00 68.00 429 PRO A N 1
ATOM 3473 C CA . PRO A 1 429 ? 15.797 13.430 -18.726 1.00 68.00 429 PRO A CA 1
ATOM 3474 C C . PRO A 1 429 ? 14.453 13.858 -19.322 1.00 68.00 429 PRO A C 1
ATOM 3476 O O . PRO A 1 429 ? 14.374 14.213 -20.501 1.00 68.00 429 PRO A O 1
ATOM 3479 N N . ILE A 1 430 ? 13.399 13.836 -18.509 1.00 71.94 430 ILE A N 1
ATOM 3480 C CA . ILE A 1 430 ? 12.079 14.309 -18.924 1.00 71.94 430 ILE A CA 1
ATOM 3481 C C . ILE A 1 430 ? 11.912 15.725 -18.405 1.00 71.94 430 ILE A C 1
ATOM 3483 O O . ILE A 1 430 ? 11.936 15.958 -17.202 1.00 71.94 430 ILE A O 1
ATOM 3487 N N . LYS A 1 431 ? 11.694 16.675 -19.314 1.00 65.19 431 LYS A N 1
ATOM 3488 C CA . LYS A 1 431 ? 11.225 17.997 -18.915 1.00 65.19 431 LYS A CA 1
ATOM 3489 C C . LYS A 1 431 ? 9.709 17.937 -18.781 1.00 65.19 431 LYS A C 1
ATOM 3491 O O . LYS A 1 431 ? 9.001 17.956 -19.787 1.00 65.19 431 LYS A O 1
ATOM 3496 N N . ILE A 1 432 ? 9.222 17.839 -17.548 1.00 65.44 432 ILE A N 1
ATOM 3497 C CA . ILE A 1 432 ? 7.790 17.940 -17.266 1.00 65.44 432 ILE A CA 1
ATOM 3498 C C . ILE A 1 432 ? 7.419 19.415 -17.423 1.00 65.44 432 ILE A C 1
ATOM 3500 O O . ILE A 1 432 ? 7.708 20.247 -16.568 1.00 65.44 432 ILE A O 1
ATOM 3504 N N . MET A 1 433 ? 6.867 19.765 -18.581 1.00 57.59 433 MET A N 1
ATOM 3505 C CA . MET A 1 433 ? 6.290 21.089 -18.778 1.00 57.59 433 MET A CA 1
ATOM 3506 C C . MET A 1 433 ? 4.961 21.175 -18.036 1.00 57.59 433 MET A C 1
ATOM 3508 O O . MET A 1 433 ? 4.227 20.190 -17.959 1.00 57.59 433 MET A O 1
ATOM 3512 N N . GLU A 1 434 ? 4.645 22.363 -17.527 1.00 55.31 434 GLU A N 1
ATOM 3513 C CA . GLU A 1 434 ? 3.329 22.674 -16.983 1.00 55.31 434 GLU A CA 1
ATOM 3514 C C . GLU A 1 434 ? 2.295 22.459 -18.100 1.00 55.31 434 GLU A C 1
ATOM 3516 O O . GLU A 1 434 ? 2.193 23.238 -19.047 1.00 55.31 434 GLU A O 1
ATOM 3521 N N . HIS A 1 435 ? 1.607 21.320 -18.054 1.00 54.75 435 HIS A N 1
ATOM 3522 C CA . HIS A 1 435 ? 0.620 20.928 -19.051 1.00 54.75 435 HIS A CA 1
ATOM 3523 C C . HIS A 1 435 ? -0.707 20.705 -18.335 1.00 54.75 435 HIS A C 1
ATOM 3525 O O . HIS A 1 435 ? -0.789 19.955 -17.359 1.00 54.75 435 HIS A O 1
ATOM 3531 N N . SER A 1 436 ? -1.764 21.345 -18.833 1.00 54.41 436 SER A N 1
ATOM 3532 C CA . SER A 1 436 ? -3.125 21.247 -18.287 1.00 54.41 436 SER A CA 1
ATOM 3533 C C . SER A 1 436 ? -3.719 19.833 -18.374 1.00 54.41 436 SER A C 1
ATOM 3535 O O . SER A 1 436 ? -4.748 19.562 -17.765 1.00 54.41 436 SER A O 1
ATOM 3537 N N . GLU A 1 437 ? -3.060 18.927 -19.102 1.00 57.78 437 GLU A N 1
ATOM 3538 C CA . GLU A 1 437 ? -3.494 17.550 -19.368 1.00 57.78 437 GLU A CA 1
ATOM 3539 C C . GLU A 1 437 ? -2.993 16.521 -18.340 1.00 57.78 437 GLU A C 1
ATOM 3541 O O . GLU A 1 437 ? -3.313 15.336 -18.458 1.00 57.78 437 GLU A O 1
ATOM 3546 N N . LEU A 1 438 ? -2.247 16.941 -17.306 1.00 54.56 438 LEU A N 1
ATOM 3547 C CA . LEU A 1 438 ? -2.001 16.091 -16.139 1.00 54.56 438 LEU A CA 1
ATOM 3548 C C . LEU A 1 438 ? -3.348 15.802 -15.485 1.00 54.56 438 LEU A C 1
ATOM 3550 O O . LEU A 1 438 ? -3.916 16.644 -14.790 1.00 54.56 438 LEU A O 1
ATOM 3554 N N . THR A 1 439 ? -3.870 14.611 -15.726 1.00 56.34 439 THR A N 1
ATOM 3555 C CA . THR A 1 439 ? -5.144 14.153 -15.196 1.00 56.34 439 THR A CA 1
ATOM 3556 C C . THR A 1 439 ? -4.850 13.114 -14.130 1.00 56.34 439 THR A C 1
ATOM 3558 O O . THR A 1 439 ? -4.194 12.107 -14.389 1.00 56.34 439 THR A O 1
ATOM 3561 N N . VAL A 1 440 ? -5.325 13.361 -12.906 1.00 51.38 440 VAL A N 1
ATOM 3562 C CA . VAL A 1 440 ? -5.481 12.260 -11.954 1.00 51.38 440 VAL A CA 1
ATOM 3563 C C . VAL A 1 440 ? -6.683 11.505 -12.453 1.00 51.38 440 VAL A C 1
ATOM 3565 O O . VAL A 1 440 ? -7.831 11.846 -12.169 1.00 51.38 440 VAL A O 1
ATOM 3568 N N . THR A 1 441 ? -6.407 10.523 -13.293 1.00 52.22 441 THR A N 1
ATOM 3569 C CA . THR A 1 441 ? -7.406 9.522 -13.569 1.00 52.22 441 THR A CA 1
ATOM 3570 C C . THR A 1 441 ? -7.408 8.642 -12.338 1.00 52.22 441 THR A C 1
ATOM 3572 O O . THR A 1 441 ? -6.528 7.822 -12.101 1.00 52.22 441 THR A O 1
ATOM 3575 N N . ASP A 1 442 ? -8.405 8.857 -11.491 1.00 53.41 442 ASP A N 1
ATOM 3576 C CA . ASP A 1 442 ? -8.880 7.738 -10.711 1.00 53.41 442 ASP A CA 1
ATOM 3577 C C . ASP A 1 442 ? -9.462 6.831 -11.798 1.00 53.41 442 ASP A C 1
ATOM 3579 O O . ASP A 1 442 ? -10.563 7.093 -12.279 1.00 53.41 442 ASP A O 1
ATOM 3583 N N . GLU A 1 443 ? -8.685 5.871 -12.314 1.00 49.59 443 GLU A N 1
ATOM 3584 C CA . GLU A 1 443 ? -9.175 4.923 -13.329 1.00 49.59 443 GLU A CA 1
ATOM 3585 C C . GLU A 1 443 ? -10.514 4.349 -12.866 1.00 49.59 443 GLU A C 1
ATOM 3587 O O . GLU A 1 443 ? -11.431 4.185 -13.659 1.00 49.59 443 GLU A O 1
ATOM 3592 N N . TRP A 1 444 ? -10.667 4.228 -11.545 1.00 46.59 444 TRP A N 1
ATOM 3593 C CA . TRP A 1 444 ? -11.915 3.989 -10.852 1.00 46.59 444 TRP A CA 1
ATOM 3594 C C . TRP A 1 444 ? -13.020 5.031 -11.081 1.00 46.59 444 TRP A C 1
ATOM 3596 O O . TRP A 1 444 ? -14.138 4.623 -11.362 1.00 46.59 444 TRP A O 1
ATOM 3606 N N . ASN A 1 445 ? -12.782 6.346 -10.968 1.00 45.56 445 ASN A N 1
ATOM 3607 C CA . ASN A 1 445 ? -13.822 7.354 -11.227 1.00 45.56 445 ASN A CA 1
ATOM 3608 C C . ASN A 1 445 ? -14.078 7.606 -12.709 1.00 45.56 445 ASN A C 1
ATOM 3610 O O . ASN A 1 445 ? -15.217 7.883 -13.040 1.00 45.56 445 ASN A O 1
ATOM 3614 N N . ASN A 1 446 ? -13.081 7.498 -13.589 1.00 47.78 446 ASN A N 1
ATOM 3615 C CA . ASN A 1 446 ? -13.334 7.550 -15.029 1.00 47.78 446 ASN A CA 1
ATOM 3616 C C . ASN A 1 446 ? -14.155 6.335 -15.459 1.00 47.78 446 ASN A C 1
ATOM 3618 O O . ASN A 1 446 ? -15.148 6.513 -16.157 1.00 47.78 446 ASN A O 1
ATOM 3622 N N . LEU A 1 447 ? -13.845 5.135 -14.940 1.00 48.25 447 LEU A N 1
ATOM 3623 C CA . LEU A 1 447 ? -14.758 4.001 -15.072 1.00 48.25 447 LEU A CA 1
ATOM 3624 C C . LEU A 1 447 ? -16.110 4.317 -14.443 1.00 48.25 447 LEU A C 1
ATOM 3626 O O . LEU A 1 447 ? -17.115 3.966 -15.026 1.00 48.25 447 LEU A O 1
ATOM 3630 N N . LYS A 1 448 ? -16.165 4.951 -13.267 1.00 46.38 448 LYS A N 1
ATOM 3631 C CA . LYS A 1 448 ? -17.414 5.273 -12.555 1.00 46.38 448 LYS A CA 1
ATOM 3632 C C . LYS A 1 448 ? -18.266 6.301 -13.290 1.00 46.38 448 LYS A C 1
ATOM 3634 O O . LYS A 1 448 ? -19.481 6.245 -13.176 1.00 46.38 448 LYS A O 1
ATOM 3639 N N . ASP A 1 449 ? -17.657 7.238 -13.998 1.00 48.66 449 ASP A N 1
ATOM 3640 C CA . ASP A 1 449 ? -18.338 8.302 -14.721 1.00 48.66 449 ASP A CA 1
ATOM 3641 C C . ASP A 1 449 ? -18.722 7.831 -16.130 1.00 48.66 449 ASP A C 1
ATOM 3643 O O . ASP A 1 449 ? -19.849 8.076 -16.543 1.00 48.66 449 ASP A O 1
ATOM 3647 N N . GLU A 1 450 ? -17.891 7.029 -16.812 1.00 53.75 450 GLU A N 1
ATOM 3648 C CA . GLU A 1 450 ? -18.334 6.253 -17.982 1.00 53.75 450 GLU A CA 1
ATOM 3649 C C . GLU A 1 450 ? -19.462 5.295 -17.600 1.00 53.75 450 GLU A C 1
ATOM 3651 O O . GLU A 1 450 ? -20.445 5.158 -18.328 1.00 53.75 450 GLU A O 1
ATOM 3656 N N . PHE A 1 451 ? -19.362 4.679 -16.422 1.00 51.06 451 PHE A N 1
ATOM 3657 C CA . PHE A 1 451 ? -20.412 3.853 -15.851 1.00 51.06 451 PHE A CA 1
ATOM 3658 C C . PHE A 1 451 ? -21.671 4.698 -15.659 1.00 51.06 451 PHE A C 1
ATOM 3660 O O . PHE A 1 451 ? -22.660 4.283 -16.241 1.00 51.06 451 PHE A O 1
ATOM 3667 N N . LYS A 1 452 ? -21.621 5.896 -15.043 1.00 56.41 452 LYS A N 1
ATOM 3668 C CA . LYS A 1 452 ? -22.739 6.873 -14.911 1.00 56.41 452 LYS A CA 1
ATOM 3669 C C . LYS A 1 452 ? -23.358 7.329 -16.214 1.00 56.41 452 L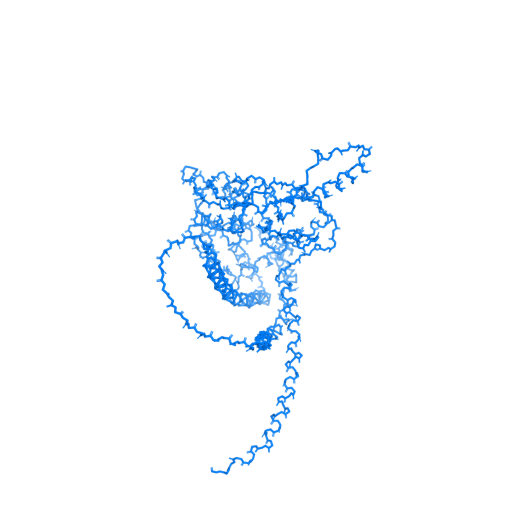YS A C 1
ATOM 3671 O O . LYS A 1 452 ? -24.573 7.503 -16.289 1.00 56.41 452 LYS A O 1
ATOM 3676 N N . GLU A 1 453 ? -22.549 7.554 -17.237 1.00 63.94 453 GLU A N 1
ATOM 3677 C CA . GLU A 1 453 ? -23.037 7.959 -18.552 1.00 63.94 453 GLU A CA 1
ATOM 3678 C C . GLU A 1 453 ? -23.821 6.802 -19.185 1.00 63.94 453 GLU A C 1
ATOM 3680 O O . GLU A 1 453 ? -24.967 6.955 -19.617 1.00 63.94 453 GLU A O 1
ATOM 3685 N N . THR A 1 454 ? -23.245 5.599 -19.102 1.00 60.59 454 THR A N 1
ATOM 3686 C CA . THR A 1 454 ? -23.908 4.350 -19.490 1.00 60.59 454 THR A CA 1
ATOM 3687 C C . THR A 1 454 ? -25.149 4.087 -18.625 1.00 60.59 454 THR A C 1
ATOM 3689 O O . THR A 1 454 ? -26.107 3.486 -19.106 1.00 60.59 454 THR A O 1
ATOM 3692 N N . GLN A 1 455 ? -25.136 4.589 -17.385 1.00 54.25 455 GLN A N 1
ATOM 3693 C CA . GLN A 1 455 ? -26.180 4.519 -16.364 1.00 54.25 455 GLN A CA 1
ATOM 3694 C C . GLN A 1 455 ? -27.276 5.587 -16.450 1.00 54.25 455 GLN A C 1
ATOM 3696 O O . GLN A 1 455 ? -28.170 5.622 -15.604 1.00 54.25 455 GLN A O 1
ATOM 3701 N N . LYS A 1 456 ? -27.188 6.509 -17.404 1.00 71.81 456 LYS A N 1
ATOM 3702 C CA . LYS A 1 456 ? -28.281 7.427 -17.754 1.00 71.81 456 LYS A CA 1
ATOM 3703 C C . LYS A 1 456 ? -28.999 6.974 -19.017 1.00 71.81 456 LYS A C 1
ATOM 3705 O O . LYS A 1 456 ? -30.206 7.199 -19.171 1.00 71.81 456 LYS A O 1
ATOM 3710 N N . GLU A 1 457 ? -28.248 6.395 -19.949 1.00 70.00 457 GLU A N 1
ATOM 3711 C CA . GLU A 1 457 ? -28.743 5.954 -21.251 1.00 70.00 457 GLU A CA 1
ATOM 3712 C C . GLU A 1 457 ? -29.765 4.815 -21.121 1.00 70.00 457 GLU A C 1
ATOM 3714 O O . GLU A 1 457 ? -30.767 4.768 -21.847 1.00 70.00 457 GLU A O 1
ATOM 3719 N N . LEU A 1 458 ? -29.623 3.921 -20.147 1.00 56.84 458 LEU A N 1
ATOM 3720 C CA . LEU A 1 458 ? -30.534 2.787 -20.044 1.00 56.84 458 LEU A CA 1
ATOM 3721 C C . LEU A 1 458 ? -31.833 3.068 -19.246 1.00 56.84 458 LEU A C 1
ATOM 3723 O O . LEU A 1 458 ? -32.760 2.268 -19.277 1.00 56.84 458 LEU A O 1
ATOM 3727 N N . VAL A 1 459 ? -31.951 4.192 -18.547 1.00 71.00 459 VAL A N 1
ATOM 3728 C CA . VAL A 1 459 ? -33.017 4.689 -17.647 1.00 71.00 459 VAL A CA 1
ATOM 3729 C C . VAL A 1 459 ? -33.983 5.304 -18.615 1.00 71.00 459 VAL A C 1
ATOM 3731 O O . VAL A 1 459 ? -35.178 5.031 -18.550 1.00 71.00 459 VAL A O 1
ATOM 3734 N N . LYS A 1 460 ? -33.429 6.072 -19.554 1.00 78.75 460 LYS A N 1
ATOM 3735 C CA . LYS A 1 460 ? -34.092 6.541 -20.752 1.00 78.75 460 LYS A CA 1
ATOM 3736 C C . LYS A 1 460 ? -34.646 5.360 -21.557 1.00 78.75 460 LYS A C 1
ATOM 3738 O O . LYS A 1 460 ? -35.856 5.272 -21.742 1.00 78.75 460 LYS A O 1
ATOM 3743 N N . THR A 1 461 ? -33.807 4.371 -21.875 1.00 71.81 461 THR A N 1
ATOM 3744 C CA . THR A 1 461 ? -34.225 3.176 -22.636 1.00 71.81 461 THR A CA 1
ATOM 3745 C C . THR A 1 461 ? -35.298 2.352 -21.902 1.00 71.81 461 THR A C 1
ATOM 3747 O O . THR A 1 461 ? -36.240 1.830 -22.504 1.00 71.81 461 THR A O 1
ATOM 3750 N N . ARG A 1 462 ? -35.212 2.258 -20.571 1.00 60.12 462 ARG A N 1
ATOM 3751 C CA . ARG A 1 462 ? -36.186 1.552 -19.727 1.00 60.12 462 ARG A CA 1
ATOM 3752 C C . ARG A 1 462 ? -37.518 2.293 -19.618 1.00 60.12 462 ARG A C 1
ATOM 3754 O O . ARG A 1 462 ? -38.562 1.637 -19.574 1.00 60.12 462 ARG A O 1
ATOM 3761 N N . ALA A 1 463 ? -37.506 3.623 -19.560 1.00 75.00 463 ALA A N 1
ATOM 3762 C CA . ALA A 1 463 ? -38.730 4.420 -19.555 1.00 75.00 463 ALA A CA 1
ATOM 3763 C C . ALA A 1 463 ? -39.535 4.195 -20.845 1.00 75.00 463 ALA A C 1
ATOM 3765 O O . ALA A 1 463 ? -40.745 3.964 -20.778 1.00 75.00 463 ALA A O 1
ATOM 3766 N N . ASP A 1 464 ? -38.855 4.141 -21.991 1.00 79.25 464 ASP A N 1
ATOM 3767 C CA . ASP A 1 464 ? -39.480 3.896 -23.295 1.00 79.25 464 ASP A CA 1
ATOM 3768 C C . ASP A 1 464 ? -40.068 2.479 -23.407 1.00 79.25 464 ASP A C 1
ATOM 3770 O O . ASP A 1 464 ? -41.195 2.294 -23.875 1.00 79.25 464 ASP A O 1
ATOM 3774 N N . LEU A 1 465 ? -39.365 1.467 -22.889 1.00 67.81 465 LEU A N 1
ATOM 3775 C CA . LEU A 1 465 ? -39.855 0.083 -22.857 1.00 67.81 465 LEU A CA 1
ATOM 3776 C C . LEU A 1 465 ? -41.070 -0.111 -21.937 1.00 67.81 465 LEU A C 1
ATOM 3778 O O . LEU A 1 465 ? -41.990 -0.848 -22.291 1.00 67.81 465 LEU A O 1
ATOM 3782 N N . THR A 1 466 ? -41.105 0.557 -20.780 1.00 70.25 466 THR A N 1
ATOM 3783 C CA . THR A 1 466 ? -42.232 0.455 -19.830 1.00 70.25 466 THR A CA 1
ATOM 3784 C C . THR A 1 466 ? -43.506 1.040 -20.438 1.00 70.25 466 THR A C 1
ATOM 3786 O O . THR A 1 466 ? -44.565 0.418 -20.394 1.00 70.25 466 THR A O 1
ATOM 3789 N N . LYS A 1 467 ? -43.374 2.180 -21.126 1.00 82.19 467 LYS A N 1
ATOM 3790 C CA . LYS A 1 467 ? -44.461 2.808 -21.885 1.00 82.19 467 LYS A CA 1
ATOM 3791 C C . LYS A 1 467 ? -45.044 1.867 -22.947 1.00 82.19 467 LYS A C 1
ATOM 3793 O O . LYS A 1 467 ? -46.261 1.795 -23.115 1.00 82.19 467 LYS A O 1
ATOM 3798 N N . ASN A 1 468 ? -44.183 1.110 -23.628 1.00 78.69 468 ASN A N 1
ATOM 3799 C CA . ASN A 1 468 ? -44.599 0.142 -24.644 1.00 78.69 468 ASN A CA 1
ATOM 3800 C C . ASN A 1 468 ? -45.295 -1.090 -24.042 1.00 78.69 468 ASN A C 1
ATOM 3802 O O . ASN A 1 468 ? -46.257 -1.599 -24.622 1.00 78.69 468 ASN A O 1
ATOM 3806 N N . LEU A 1 469 ? -44.850 -1.558 -22.872 1.00 71.94 469 LEU A N 1
ATOM 3807 C CA . LEU A 1 469 ? -45.424 -2.729 -22.205 1.00 71.94 469 LEU A CA 1
ATOM 3808 C C . LEU A 1 469 ? -46.809 -2.443 -21.605 1.00 71.94 469 LEU A C 1
ATOM 3810 O O . LEU A 1 469 ? -47.711 -3.271 -21.736 1.00 71.94 469 LEU A O 1
ATOM 3814 N N . ASP A 1 470 ? -47.020 -1.259 -21.027 1.00 77.62 470 ASP A N 1
ATOM 3815 C CA . ASP A 1 470 ? -48.344 -0.831 -20.552 1.00 77.62 470 ASP A CA 1
ATOM 3816 C C . ASP A 1 470 ? -49.337 -0.698 -21.716 1.00 77.62 470 ASP A C 1
ATOM 3818 O O . ASP A 1 470 ? -50.507 -1.089 -21.612 1.00 77.62 470 ASP A O 1
ATOM 3822 N N . GLY A 1 471 ? -48.844 -0.260 -22.878 1.00 81.56 471 GLY A N 1
ATOM 3823 C CA . GLY A 1 471 ? -49.589 -0.280 -24.136 1.00 81.56 471 GLY A CA 1
ATOM 3824 C C . GLY A 1 471 ? -49.964 -1.688 -24.625 1.00 81.56 471 GLY A C 1
ATOM 3825 O O . GLY A 1 471 ? -50.971 -1.845 -25.311 1.00 81.56 471 GLY A O 1
ATOM 3826 N N . LEU A 1 472 ? -49.200 -2.728 -24.273 1.00 76.25 472 LEU A N 1
ATOM 3827 C CA . LEU A 1 472 ? -49.483 -4.127 -24.631 1.00 76.25 472 LEU A CA 1
ATOM 3828 C C . LEU A 1 472 ? -50.371 -4.837 -23.600 1.00 76.25 472 LEU A C 1
ATOM 3830 O O . LEU A 1 472 ? -51.274 -5.580 -23.977 1.00 76.25 472 LEU A O 1
ATOM 3834 N N . SER A 1 473 ? -50.165 -4.584 -22.308 1.00 70.62 473 SER A N 1
ATOM 3835 C CA . SER A 1 473 ? -50.978 -5.135 -21.213 1.00 70.62 473 SER A CA 1
ATOM 3836 C C . SER A 1 473 ? -52.425 -4.641 -21.276 1.00 70.62 473 SER A C 1
ATOM 3838 O O . SER A 1 473 ? -53.368 -5.421 -21.118 1.00 70.62 473 SER A O 1
ATOM 3840 N N . SER A 1 474 ? -52.613 -3.358 -21.599 1.00 79.25 474 SER A N 1
ATOM 3841 C CA . SER A 1 474 ? -53.936 -2.787 -21.870 1.00 79.25 474 SER A CA 1
ATOM 3842 C C . SER A 1 474 ? -54.622 -3.459 -23.065 1.00 79.25 474 SER A C 1
ATOM 3844 O O . SER A 1 474 ? -55.813 -3.755 -22.991 1.00 79.25 474 SER A O 1
ATOM 3846 N N . LYS A 1 475 ? -53.870 -3.806 -24.120 1.00 77.56 475 LYS A N 1
ATOM 3847 C CA . LYS A 1 475 ? -54.391 -4.575 -25.263 1.00 77.56 475 LYS A CA 1
ATOM 3848 C C . LYS A 1 475 ? -54.753 -6.019 -24.891 1.00 77.56 475 LYS A C 1
ATOM 3850 O O . LYS A 1 475 ? -55.807 -6.495 -25.295 1.00 77.56 475 LYS A O 1
ATOM 3855 N N . LEU A 1 476 ? -53.936 -6.705 -24.089 1.00 71.25 476 LEU A N 1
ATOM 3856 C CA . LEU A 1 476 ? -54.157 -8.102 -23.680 1.00 71.25 476 LEU A CA 1
ATOM 3857 C C . LEU A 1 476 ? -55.338 -8.277 -22.719 1.00 71.25 476 LEU A C 1
ATOM 3859 O O . LEU A 1 476 ? -56.109 -9.225 -22.867 1.00 71.25 476 LEU A O 1
ATOM 3863 N N . LYS A 1 477 ? -55.543 -7.350 -21.776 1.00 72.56 477 LYS A N 1
ATOM 3864 C CA . LYS A 1 477 ? -56.726 -7.362 -20.893 1.00 72.56 477 LYS A CA 1
ATOM 3865 C C . LYS A 1 477 ? -58.041 -7.204 -21.659 1.00 72.56 477 LYS A C 1
ATOM 3867 O O . LYS A 1 477 ? -59.065 -7.685 -21.188 1.00 72.56 477 LYS A O 1
ATOM 3872 N N . GLY A 1 478 ? -58.002 -6.611 -22.852 1.00 67.88 478 GLY A N 1
ATOM 3873 C CA . GLY A 1 478 ? -59.141 -6.592 -23.769 1.00 67.88 478 GLY A CA 1
ATOM 3874 C C . GLY A 1 478 ? -59.480 -7.957 -24.389 1.00 67.88 478 GLY A C 1
ATOM 3875 O O . GLY A 1 478 ? -60.602 -8.137 -24.845 1.00 67.88 478 GLY A O 1
ATOM 3876 N N . ILE A 1 479 ? -58.551 -8.924 -24.390 1.00 66.25 479 ILE A N 1
ATOM 3877 C CA . ILE A 1 479 ? -58.679 -10.208 -25.111 1.00 66.25 479 ILE A CA 1
ATOM 3878 C C . ILE A 1 479 ? -59.058 -11.374 -24.172 1.00 66.25 479 ILE A C 1
ATOM 3880 O O . ILE A 1 479 ? -59.756 -12.299 -24.583 1.00 66.25 479 ILE A O 1
ATOM 3884 N N . VAL A 1 480 ? -58.675 -11.323 -22.888 1.00 51.44 480 VAL A N 1
ATOM 3885 C CA . VAL A 1 480 ? -58.915 -12.393 -21.887 1.00 51.44 480 VAL A CA 1
ATOM 3886 C C . VAL A 1 480 ? -60.388 -12.817 -21.679 1.00 51.44 480 VAL A C 1
ATOM 3888 O O . VAL A 1 480 ? -60.594 -13.984 -21.337 1.00 51.44 480 VAL A O 1
ATOM 3891 N N . PRO A 1 481 ? -61.437 -12.004 -21.926 1.00 55.94 481 PRO A N 1
ATOM 3892 C CA . PRO A 1 481 ? -62.814 -12.498 -21.821 1.00 55.94 481 PRO A CA 1
ATOM 3893 C C . PRO A 1 481 ? -63.158 -13.646 -22.789 1.00 55.94 481 PRO A C 1
ATOM 3895 O O . PRO A 1 481 ? -64.146 -14.337 -22.562 1.00 55.94 481 PRO A O 1
ATOM 3898 N N . PHE A 1 482 ? -62.360 -13.884 -23.838 1.00 56.28 482 PHE A N 1
ATOM 3899 C CA . PHE A 1 482 ? -62.672 -14.873 -24.878 1.00 56.28 482 PHE A CA 1
ATOM 3900 C C . PHE A 1 482 ? -62.249 -16.324 -24.577 1.00 56.28 482 PHE A C 1
ATOM 3902 O O . PHE A 1 482 ? -62.718 -17.224 -25.262 1.00 56.28 482 PHE A O 1
ATOM 3909 N N . PHE A 1 483 ? -61.423 -16.596 -23.555 1.00 52.28 483 PHE A N 1
ATOM 3910 C CA . PHE A 1 483 ? -60.865 -17.946 -23.308 1.00 52.28 483 PHE A CA 1
ATOM 3911 C C . PHE A 1 483 ? -61.522 -18.744 -22.165 1.00 52.28 483 PHE A C 1
ATOM 3913 O O . PHE A 1 483 ? -61.019 -19.795 -21.781 1.00 52.28 483 PHE A O 1
ATOM 3920 N N . LYS A 1 484 ? -62.655 -18.291 -21.613 1.00 53.31 484 LYS A N 1
ATOM 3921 C CA . LYS A 1 484 ? -63.351 -18.992 -20.511 1.00 53.31 484 LYS A CA 1
ATOM 3922 C C . LYS A 1 484 ? -64.397 -20.024 -20.969 1.00 53.31 484 LYS A C 1
ATOM 3924 O O . LYS A 1 484 ? -65.221 -20.449 -20.166 1.00 53.31 484 LYS A O 1
ATOM 3929 N N . ILE A 1 485 ? -64.381 -20.409 -22.242 1.00 55.91 485 ILE A N 1
ATOM 3930 C CA . ILE A 1 485 ? -65.273 -21.421 -22.815 1.00 55.91 485 ILE A CA 1
ATOM 3931 C C . ILE A 1 485 ? -64.414 -22.328 -23.695 1.00 55.91 485 ILE A C 1
ATOM 3933 O O . ILE A 1 485 ? -64.089 -21.929 -24.807 1.00 55.91 485 ILE A O 1
ATOM 3937 N N . ILE A 1 486 ? -64.009 -23.481 -23.160 1.00 47.84 486 ILE A N 1
ATOM 3938 C CA . ILE A 1 486 ? -63.786 -24.789 -23.810 1.00 47.84 486 ILE A CA 1
ATOM 3939 C C . ILE A 1 486 ? -63.623 -25.803 -22.679 1.00 47.84 486 ILE A C 1
ATOM 3941 O O . ILE A 1 486 ? -62.804 -25.534 -21.768 1.00 47.84 486 ILE A O 1
#